Protein AF-A0A4S4A4R5-F1 (afdb_monomer_lite)

Organism: NCBI:txid2565924

pLDDT: mean 76.97, std 21.6, range [22.62, 98.38]

Radius of gyration: 36.79 Å; chains: 1; bounding box: 68×85×109 Å

Secondary structure (DSSP, 8-state):
-----------------------------------TT----BTTEEEEEEEEEE---SSSSS----HHHH--S-EEEEEE-TTSBB---S--B---BTTEEEEEEETTT--TT-EEEEEES----SS--BHHHHHH-EE---TTTHHHH---EEE--EE--TTSPSSEEEEEEEEESSEEEEEEE---GGG----TTSEEEEEE--B-S-EESSS----SSPPPP-EE-GGG---TTSEEEEEEEBS-S-EEEEEEESSGGG---EEEEE-HHHHT-SS-EEEEEEEEEE-TTSSEEEEEEEEETTS----------------SSEEE-TT--SSSS-------TTGGGPPP-TTTHHHHHHHHHHHHHHHHHHHHTPPPPTT---SBPTT-TT-SS--BHHHHHHHHHS-SS---HHHHHHHHHHHH-TTT-SSSGGGTSSSSEEEE---SHHHHHHHHHHHHHTTEEEEEEEEETTEEEEEEEEEEEEETTTTEEEEEEEE-TTSSS---EEEEEEEE-TTS-EEETTEEEEEEEEEEPTT-TTGGG--

Structure (mmCIF, N/CA/C/O backbone):
data_AF-A0A4S4A4R5-F1
#
_entry.id   AF-A0A4S4A4R5-F1
#
loop_
_atom_site.group_PDB
_atom_site.id
_atom_site.type_symbol
_atom_site.label_atom_id
_atom_site.label_alt_id
_atom_site.label_comp_id
_atom_site.label_asym_id
_atom_site.label_entity_id
_atom_site.label_seq_id
_atom_site.pdbx_PDB_ins_code
_atom_site.Cartn_x
_atom_site.Cartn_y
_atom_site.Cartn_z
_atom_site.occupancy
_atom_site.B_iso_or_equiv
_atom_site.auth_seq_id
_atom_site.auth_comp_id
_atom_site.auth_asym_id
_atom_site.auth_atom_id
_atom_site.pdbx_PDB_model_num
ATOM 1 N N . MET A 1 1 ? -5.956 49.372 4.215 1.00 34.00 1 MET A N 1
ATOM 2 C CA . MET A 1 1 ? -5.375 50.709 4.484 1.00 34.00 1 MET A CA 1
ATOM 3 C C . MET A 1 1 ? -3.941 50.697 3.964 1.00 34.00 1 MET A C 1
ATOM 5 O O . MET A 1 1 ? -3.301 49.676 4.149 1.00 34.00 1 MET A O 1
ATOM 9 N N . SER A 1 2 ? -3.495 51.754 3.268 1.00 25.56 2 SER A N 1
ATOM 10 C CA . SER A 1 2 ? -2.111 52.001 2.785 1.00 25.56 2 SER A CA 1
ATOM 11 C C . SER A 1 2 ? -1.289 50.837 2.184 1.00 25.56 2 SER A C 1
ATOM 13 O O . SER A 1 2 ? -0.691 50.049 2.912 1.00 25.56 2 SER A O 1
ATOM 15 N N . LEU A 1 3 ? -1.091 50.864 0.858 1.00 31.31 3 LEU A N 1
ATOM 16 C CA . LEU A 1 3 ? 0.195 50.454 0.269 1.00 31.31 3 LEU A CA 1
ATOM 17 C C . LEU A 1 3 ? 1.276 51.501 0.594 1.00 31.31 3 LEU A C 1
ATOM 19 O O . LEU A 1 3 ? 0.968 52.684 0.750 1.00 31.31 3 LEU A O 1
ATOM 23 N N . ASN A 1 4 ? 2.538 51.070 0.598 1.00 29.83 4 ASN A N 1
ATOM 24 C CA . ASN A 1 4 ? 3.743 51.814 0.189 1.00 29.83 4 ASN A CA 1
ATOM 25 C C . ASN A 1 4 ? 4.913 50.807 0.228 1.00 29.83 4 ASN A C 1
ATOM 27 O O . ASN A 1 4 ? 4.920 49.959 1.114 1.00 29.83 4 ASN A O 1
ATOM 31 N N . LYS A 1 5 ? 5.895 50.758 -0.681 1.00 30.89 5 LYS A N 1
ATOM 32 C CA . LYS A 1 5 ? 6.808 51.785 -1.250 1.00 30.89 5 LYS A CA 1
ATOM 33 C C . LYS A 1 5 ? 7.667 51.050 -2.326 1.00 30.89 5 LYS A C 1
ATOM 35 O O . LYS A 1 5 ? 7.792 49.838 -2.194 1.00 30.89 5 LYS A O 1
ATOM 40 N N . TYR A 1 6 ? 8.330 51.591 -3.357 1.00 25.88 6 TYR A N 1
ATOM 41 C CA . TYR A 1 6 ? 8.596 52.926 -3.945 1.00 25.88 6 TYR A CA 1
ATOM 42 C C . TYR A 1 6 ? 8.291 52.835 -5.485 1.00 25.88 6 TYR A C 1
ATOM 44 O O . TYR A 1 6 ? 8.112 51.723 -5.970 1.00 25.88 6 TYR A O 1
ATOM 52 N N . PHE A 1 7 ? 8.070 53.862 -6.332 1.00 24.69 7 PHE A N 1
ATOM 53 C CA . PHE A 1 7 ? 8.784 55.133 -6.627 1.00 24.69 7 PHE A CA 1
ATOM 54 C C . PHE A 1 7 ? 10.223 54.935 -7.195 1.00 24.69 7 PHE A C 1
ATOM 56 O O . PHE A 1 7 ? 10.949 54.109 -6.662 1.00 24.69 7 PHE A O 1
ATOM 63 N N . VAL A 1 8 ? 10.757 55.655 -8.205 1.00 26.66 8 VAL A N 1
ATOM 64 C CA . VAL A 1 8 ? 10.256 56.598 -9.257 1.00 26.66 8 VAL A CA 1
ATOM 65 C C . VAL A 1 8 ? 11.454 56.906 -10.227 1.00 26.66 8 VAL A C 1
ATOM 67 O O . VAL A 1 8 ? 12.566 56.545 -9.859 1.00 26.66 8 VAL A O 1
ATOM 70 N N . SER A 1 9 ? 11.424 57.528 -11.427 1.00 24.55 9 SER A N 1
ATOM 71 C CA . SER A 1 9 ? 10.418 58.167 -12.314 1.00 24.55 9 SER A CA 1
ATOM 72 C C . SER A 1 9 ? 10.929 58.283 -13.782 1.00 24.55 9 SER A C 1
ATOM 74 O O . SER A 1 9 ? 12.122 58.167 -14.028 1.00 24.55 9 SER A O 1
ATOM 76 N N . SER A 1 10 ? 10.031 58.658 -14.715 1.00 26.22 10 SER A N 1
ATOM 77 C CA . SER A 1 10 ? 10.235 59.591 -15.865 1.00 26.22 10 SER A CA 1
ATOM 78 C C . SER A 1 10 ? 11.342 59.390 -16.933 1.00 26.22 10 SER A C 1
ATOM 80 O O . SER A 1 10 ? 12.525 59.525 -16.641 1.00 26.22 10 SER A O 1
ATOM 82 N N . GLY A 1 11 ? 10.944 59.335 -18.217 1.00 24.91 11 GLY A N 1
ATOM 83 C CA . GLY A 1 11 ? 11.817 59.586 -19.385 1.00 24.91 11 GLY A CA 1
ATOM 84 C C . GLY A 1 11 ? 11.046 59.601 -20.721 1.00 24.91 11 GLY A C 1
ATOM 85 O O . GLY A 1 11 ? 10.378 58.630 -21.052 1.00 24.91 11 GLY A O 1
ATOM 86 N N . MET A 1 12 ? 11.072 60.714 -21.464 1.00 24.11 12 MET A N 1
ATOM 87 C CA . MET A 1 12 ? 10.207 60.971 -22.635 1.00 24.11 12 MET A CA 1
ATOM 88 C C . MET A 1 12 ? 10.564 60.194 -23.922 1.00 24.11 12 MET A C 1
ATOM 90 O O . MET A 1 12 ? 11.721 60.136 -24.313 1.00 24.11 12 MET A O 1
ATOM 94 N N . SER A 1 13 ? 9.514 59.718 -24.607 1.00 27.77 13 SER A N 1
ATOM 95 C CA . SER A 1 13 ? 9.205 59.848 -26.054 1.00 27.77 13 SER A CA 1
ATOM 96 C C . SER A 1 13 ? 10.301 60.313 -27.037 1.00 27.77 13 SER A C 1
ATOM 98 O O . SER A 1 13 ? 10.886 61.371 -26.817 1.00 27.77 13 SER A O 1
ATOM 100 N N . ILE A 1 14 ? 10.402 59.658 -28.213 1.00 26.92 14 ILE A N 1
ATOM 101 C CA . ILE A 1 14 ? 10.120 60.281 -29.536 1.00 26.92 14 ILE A CA 1
ATOM 102 C C . ILE A 1 14 ? 10.170 59.271 -30.712 1.00 26.92 14 ILE A C 1
ATOM 104 O O . ILE A 1 14 ? 10.989 58.361 -30.744 1.00 26.92 14 ILE A O 1
ATOM 108 N N . ILE A 1 15 ? 9.240 59.477 -31.655 1.00 28.38 15 ILE A N 1
ATOM 109 C CA . ILE A 1 15 ? 9.199 59.165 -33.106 1.00 28.38 15 ILE A CA 1
ATOM 110 C C . ILE A 1 15 ? 10.388 58.362 -33.692 1.00 28.38 15 ILE A C 1
ATOM 112 O O . ILE A 1 15 ? 11.532 58.804 -33.647 1.00 28.38 15 ILE A O 1
ATOM 116 N N . GLY A 1 16 ? 10.094 57.230 -34.348 1.00 27.66 16 GLY A N 1
ATOM 117 C CA . GLY A 1 16 ? 11.087 56.418 -35.072 1.00 27.66 16 GLY A CA 1
ATOM 118 C C . GLY A 1 16 ? 11.431 56.925 -36.483 1.00 27.66 16 GLY A C 1
ATOM 119 O O . GLY A 1 16 ? 10.807 57.853 -36.994 1.00 27.66 16 GLY A O 1
ATOM 120 N N . PHE A 1 17 ? 12.391 56.270 -37.145 1.00 27.16 17 PHE A N 1
ATOM 121 C CA . PHE A 1 17 ? 12.729 56.541 -38.547 1.00 27.16 17 PHE A CA 1
ATOM 122 C C . PHE A 1 17 ? 12.956 55.258 -39.353 1.00 27.16 17 PHE A C 1
ATOM 124 O O . PHE A 1 17 ? 13.474 54.266 -38.844 1.00 27.16 17 PHE A O 1
ATOM 131 N N . LEU A 1 18 ? 12.560 55.299 -40.624 1.00 26.70 18 LEU A N 1
ATOM 132 C CA . LEU A 1 18 ? 12.689 54.211 -41.590 1.00 26.70 18 LEU A CA 1
ATOM 133 C C . LEU A 1 18 ? 14.009 54.363 -42.360 1.00 26.70 18 LEU A C 1
ATOM 135 O O . LEU A 1 18 ? 14.252 55.425 -42.929 1.00 26.70 18 LEU A O 1
ATOM 139 N N . ILE A 1 19 ? 14.820 53.305 -42.454 1.00 27.66 19 ILE A N 1
ATOM 140 C CA . ILE A 1 19 ? 15.909 53.226 -43.440 1.00 27.66 19 ILE A CA 1
ATOM 141 C C . ILE A 1 19 ? 15.771 51.920 -44.221 1.00 27.66 19 ILE A C 1
ATOM 143 O O . ILE A 1 19 ? 15.985 50.831 -43.695 1.00 27.66 19 ILE A O 1
ATOM 147 N N . ILE A 1 20 ? 15.418 52.059 -45.497 1.00 29.41 20 ILE A N 1
ATOM 148 C CA . ILE A 1 20 ? 15.514 51.007 -46.507 1.00 29.41 20 ILE A CA 1
ATOM 149 C C . ILE A 1 20 ? 16.823 51.236 -47.260 1.00 29.41 20 ILE A C 1
ATOM 151 O O . ILE A 1 20 ? 17.024 52.318 -47.811 1.00 29.41 20 ILE A O 1
ATOM 155 N N . ILE A 1 21 ? 17.667 50.210 -47.354 1.00 26.81 21 ILE A N 1
ATOM 156 C CA . ILE A 1 21 ? 18.679 50.116 -48.411 1.00 26.81 21 ILE A CA 1
ATOM 157 C C . ILE A 1 21 ? 18.442 48.799 -49.148 1.00 26.81 21 ILE A C 1
ATOM 159 O O . ILE A 1 21 ? 18.724 47.712 -48.653 1.00 26.81 21 ILE A O 1
ATOM 163 N N . LEU A 1 22 ? 17.860 48.932 -50.335 1.00 27.31 22 LEU A N 1
ATOM 164 C CA . LEU A 1 22 ? 17.803 47.900 -51.365 1.00 27.31 22 LEU A CA 1
ATOM 165 C C . LEU A 1 22 ? 19.202 47.774 -52.006 1.00 27.31 22 LEU A C 1
ATOM 167 O O . LEU A 1 22 ? 19.920 48.770 -52.020 1.00 27.31 22 LEU A O 1
ATOM 171 N N . PHE A 1 23 ? 19.545 46.639 -52.628 1.00 25.55 23 PHE A N 1
ATOM 172 C CA . PHE A 1 23 ? 19.857 46.607 -54.072 1.00 25.55 23 PHE A CA 1
ATOM 173 C C . PHE A 1 23 ? 20.079 45.182 -54.627 1.00 25.55 23 PHE A C 1
ATOM 175 O O . PHE A 1 23 ? 20.868 44.417 -54.094 1.00 25.55 23 PHE A O 1
ATOM 182 N N . VAL A 1 24 ? 19.424 44.919 -55.768 1.00 26.86 24 VAL A N 1
ATOM 183 C CA . VAL A 1 24 ? 19.790 43.980 -56.855 1.00 26.86 24 VAL A CA 1
ATOM 184 C C . VAL A 1 24 ? 19.929 42.473 -56.554 1.00 26.86 24 VAL A C 1
ATOM 186 O O . VAL A 1 24 ? 20.871 41.997 -55.933 1.00 26.86 24 VAL A O 1
ATOM 189 N N . PHE A 1 25 ? 19.033 41.707 -57.188 1.00 29.36 25 PHE A N 1
ATOM 190 C CA . PHE A 1 25 ? 19.243 40.302 -57.545 1.00 29.36 25 PHE A CA 1
ATOM 191 C C . PHE A 1 25 ? 20.325 40.170 -58.628 1.00 29.36 25 PHE A C 1
ATOM 193 O O . PHE A 1 25 ? 20.226 40.815 -59.673 1.00 29.36 25 PHE A O 1
ATOM 200 N N . THR A 1 26 ? 21.243 39.217 -58.474 1.00 28.67 26 THR A N 1
ATOM 201 C CA . THR A 1 26 ? 21.904 38.552 -59.608 1.00 28.67 26 THR A CA 1
ATOM 202 C C . THR A 1 26 ? 21.808 37.041 -59.428 1.00 28.67 26 THR A C 1
ATOM 204 O O . THR A 1 26 ? 22.099 36.504 -58.363 1.00 28.67 26 THR A O 1
ATOM 207 N N . THR A 1 27 ? 21.351 36.341 -60.466 1.00 35.44 27 THR A N 1
ATOM 208 C CA . THR A 1 27 ? 21.150 34.887 -60.447 1.00 35.44 27 THR A CA 1
ATOM 209 C C . THR A 1 27 ? 22.315 34.179 -61.126 1.00 35.44 27 THR A C 1
ATOM 211 O O . THR A 1 27 ? 22.445 34.248 -62.349 1.00 35.44 27 THR A O 1
ATOM 214 N N . VAL A 1 28 ? 23.127 33.463 -60.350 1.00 29.67 28 VAL A N 1
ATOM 215 C CA . VAL A 1 28 ? 24.085 32.460 -60.845 1.00 29.67 28 VAL A CA 1
ATOM 216 C C . VAL A 1 28 ? 23.919 31.198 -59.996 1.00 29.67 28 VAL A C 1
ATOM 218 O O . VAL A 1 28 ? 23.606 31.285 -58.811 1.00 29.67 28 VAL A O 1
ATOM 221 N N . SER A 1 29 ? 24.033 30.032 -60.627 1.00 33.03 29 SER A N 1
ATOM 222 C CA . SER A 1 29 ? 23.671 28.728 -60.064 1.00 33.03 29 SER A CA 1
ATOM 223 C C . SER A 1 29 ? 24.838 27.977 -59.410 1.00 33.03 29 SER A C 1
ATOM 225 O O . SER A 1 29 ? 26.000 28.340 -59.581 1.00 33.03 29 SER A O 1
ATOM 227 N N . CYS A 1 30 ? 24.484 26.837 -58.807 1.00 23.36 30 CYS A N 1
ATOM 228 C CA . CYS A 1 30 ? 25.332 25.817 -58.181 1.00 23.36 30 CYS A CA 1
ATOM 229 C C . CYS A 1 30 ? 25.838 26.167 -56.765 1.00 23.36 30 CYS A C 1
ATOM 231 O O . CYS A 1 30 ? 26.254 27.290 -56.513 1.00 23.36 30 CYS A O 1
ATOM 233 N N . SER A 1 31 ? 25.851 25.232 -55.811 1.00 29.95 31 SER A N 1
ATOM 234 C CA . SER A 1 31 ? 25.455 23.809 -55.862 1.00 29.95 31 SER A CA 1
ATOM 235 C C . SER A 1 31 ? 24.339 23.486 -54.869 1.00 29.95 31 SER A C 1
ATOM 237 O O . SER A 1 31 ? 24.301 24.054 -53.783 1.00 29.95 31 SER A O 1
ATOM 239 N N . GLU A 1 32 ? 23.504 22.501 -55.201 1.00 33.62 32 GLU A N 1
ATOM 240 C CA . GLU A 1 32 ? 22.788 21.728 -54.182 1.00 33.62 32 GLU A CA 1
ATOM 241 C C . GLU A 1 32 ? 23.819 21.098 -53.230 1.00 33.62 32 GLU A C 1
ATOM 243 O O . GLU A 1 32 ? 24.799 20.494 -53.686 1.00 33.62 32 GLU A O 1
ATOM 248 N N . GLU A 1 33 ? 23.611 21.217 -51.918 1.00 30.34 33 GLU A N 1
ATOM 249 C CA . GLU A 1 33 ? 24.243 20.289 -50.982 1.00 30.34 33 GLU A CA 1
ATOM 250 C C . GLU A 1 33 ? 23.611 18.921 -51.235 1.00 30.34 33 GLU A C 1
ATOM 252 O O . GLU A 1 33 ? 22.424 18.711 -50.999 1.00 30.34 33 GLU A O 1
ATOM 257 N N . ARG A 1 34 ? 24.389 18.012 -51.829 1.00 29.28 34 ARG A N 1
ATOM 258 C CA . ARG A 1 34 ? 23.908 16.675 -52.178 1.00 29.28 34 ARG A CA 1
ATOM 259 C C . ARG A 1 34 ? 23.645 15.885 -50.904 1.00 29.28 34 ARG A C 1
ATOM 261 O O . ARG A 1 34 ? 24.598 15.562 -50.197 1.00 29.28 34 ARG A O 1
ATOM 268 N N . ASP A 1 35 ? 22.392 15.493 -50.691 1.00 32.75 35 ASP A N 1
ATOM 269 C CA . ASP A 1 35 ? 22.049 14.389 -49.796 1.00 32.75 35 ASP A CA 1
ATOM 270 C C . ASP A 1 35 ? 22.893 13.163 -50.174 1.00 32.75 35 ASP A C 1
ATOM 272 O O . ASP A 1 35 ? 22.727 12.575 -51.243 1.00 32.75 35 ASP A O 1
ATOM 276 N N . VAL A 1 36 ? 23.811 12.767 -49.291 1.00 35.62 36 VAL A N 1
ATOM 277 C CA . VAL A 1 36 ? 24.790 11.687 -49.535 1.00 35.62 36 VAL A CA 1
ATOM 278 C C . VAL A 1 36 ? 24.130 10.289 -49.528 1.00 35.62 36 VAL A C 1
ATOM 280 O O . VAL A 1 36 ? 24.776 9.278 -49.788 1.00 35.62 36 VAL A O 1
ATOM 283 N N . PHE A 1 37 ? 22.817 10.218 -49.285 1.00 42.19 37 PHE A N 1
ATOM 284 C CA . PHE A 1 37 ? 22.069 8.994 -48.976 1.00 42.19 37 PHE A CA 1
ATOM 285 C C . PHE A 1 37 ? 21.287 8.365 -50.150 1.00 42.19 37 PHE A C 1
ATOM 287 O O . PHE A 1 37 ? 20.572 7.376 -49.948 1.00 42.19 37 PHE A O 1
ATOM 294 N N . THR A 1 38 ? 21.419 8.893 -51.373 1.00 42.81 38 THR A N 1
ATOM 295 C CA . THR A 1 38 ? 20.724 8.418 -52.590 1.00 42.81 38 THR A CA 1
ATOM 296 C C . THR A 1 38 ? 21.528 7.372 -53.376 1.00 42.81 38 THR A C 1
ATOM 298 O O . THR A 1 38 ? 21.996 7.602 -54.491 1.00 42.81 38 THR A O 1
ATOM 301 N N . ALA A 1 39 ? 21.664 6.177 -52.794 1.00 44.09 39 ALA A N 1
ATOM 302 C CA . ALA A 1 39 ? 22.299 5.011 -53.417 1.00 44.09 39 ALA A CA 1
ATOM 303 C C . ALA A 1 39 ? 21.370 3.779 -53.382 1.00 44.09 39 ALA A C 1
ATOM 305 O O . ALA A 1 39 ? 21.673 2.773 -52.745 1.00 44.09 39 ALA A O 1
ATOM 306 N N . ASP A 1 40 ? 20.221 3.856 -54.063 1.00 49.56 40 ASP A N 1
ATOM 307 C CA . ASP A 1 40 ? 19.145 2.849 -53.963 1.00 49.56 40 ASP A CA 1
ATOM 308 C C . ASP A 1 40 ? 19.459 1.475 -54.598 1.00 49.56 40 ASP A C 1
ATOM 310 O O . ASP A 1 40 ? 18.681 0.531 -54.453 1.00 49.56 40 ASP A O 1
ATOM 314 N N . SER A 1 41 ? 20.616 1.313 -55.251 1.00 52.72 41 SER A N 1
ATOM 315 C CA . SER A 1 41 ? 21.178 -0.008 -55.569 1.00 52.72 41 SER A CA 1
ATOM 316 C C . SER A 1 41 ? 22.680 0.058 -55.858 1.00 52.72 41 SER A C 1
ATOM 318 O O . SER A 1 41 ? 23.112 0.844 -56.703 1.00 52.72 41 SER A O 1
ATOM 320 N N . VAL A 1 42 ? 23.460 -0.832 -55.238 1.00 57.44 42 VAL A N 1
ATOM 321 C CA . VAL A 1 42 ? 24.841 -1.149 -55.642 1.00 57.44 42 VAL A CA 1
ATOM 322 C C . VAL A 1 42 ? 24.816 -2.524 -56.309 1.00 57.44 42 VAL A C 1
ATOM 324 O O . VAL A 1 42 ? 24.231 -3.463 -55.777 1.00 57.44 42 VAL A O 1
ATOM 327 N N . ASN A 1 43 ? 25.398 -2.642 -57.502 1.00 68.38 43 ASN A N 1
ATOM 328 C CA . ASN A 1 43 ? 25.235 -3.833 -58.338 1.00 68.38 43 ASN A CA 1
ATOM 329 C C . ASN A 1 43 ? 25.821 -5.091 -57.662 1.00 68.38 43 ASN A C 1
ATOM 331 O O . ASN A 1 43 ? 27.005 -5.112 -57.335 1.00 68.38 43 ASN A O 1
ATOM 335 N N . GLY A 1 44 ? 24.995 -6.124 -57.464 1.00 73.69 44 GLY A N 1
ATOM 336 C CA . GLY A 1 44 ? 25.361 -7.348 -56.737 1.00 73.69 44 GLY A CA 1
ATOM 337 C C . GLY A 1 44 ? 25.272 -7.261 -55.205 1.00 73.69 44 GLY A C 1
ATOM 338 O O . GLY A 1 44 ? 25.638 -8.226 -54.536 1.00 73.69 44 GLY A O 1
ATOM 339 N N . MET A 1 45 ? 24.778 -6.152 -54.640 1.00 82.06 45 MET A N 1
ATOM 340 C CA . MET A 1 45 ? 24.598 -5.970 -53.194 1.00 82.06 45 MET A CA 1
ATOM 341 C C . MET A 1 45 ? 23.122 -5.743 -52.836 1.00 82.06 45 MET A C 1
ATOM 343 O O . MET A 1 45 ? 22.447 -4.891 -53.418 1.00 82.06 45 MET A O 1
ATOM 347 N N . LYS A 1 46 ? 22.629 -6.443 -51.811 1.00 83.25 46 LYS A N 1
ATOM 348 C CA . LYS A 1 46 ? 21.333 -6.178 -51.181 1.00 83.25 46 LYS A CA 1
ATOM 349 C C . LYS A 1 46 ? 21.493 -5.085 -50.134 1.00 83.25 46 LYS A C 1
ATOM 351 O O . LYS A 1 46 ? 22.273 -5.241 -49.198 1.00 83.25 46 LYS A O 1
ATOM 356 N N . VAL A 1 47 ? 20.708 -4.018 -50.245 1.00 87.56 47 VAL A N 1
ATOM 357 C CA . VAL A 1 47 ? 20.530 -3.051 -49.153 1.00 87.56 47 VAL A CA 1
ATOM 358 C C . VAL A 1 47 ? 19.347 -3.503 -48.301 1.00 87.56 47 VAL A C 1
ATOM 360 O O . VAL A 1 47 ? 18.235 -3.649 -48.814 1.00 87.56 47 VAL A O 1
ATOM 363 N N . LEU A 1 48 ? 19.579 -3.715 -47.007 1.00 89.81 48 LEU A N 1
ATOM 364 C CA . LEU A 1 48 ? 18.545 -3.890 -45.990 1.00 89.81 48 LEU A CA 1
ATOM 365 C C . LEU A 1 48 ? 18.367 -2.565 -45.242 1.00 89.81 48 LEU A C 1
ATOM 367 O O . LEU A 1 48 ? 19.347 -1.983 -44.780 1.00 89.81 48 LEU A O 1
ATOM 371 N N . GLU A 1 49 ? 17.129 -2.096 -45.096 1.00 92.50 49 GLU A N 1
ATOM 372 C CA . GLU A 1 49 ? 16.805 -0.921 -44.279 1.00 92.50 49 GLU A CA 1
ATOM 373 C C . GLU A 1 49 ? 15.926 -1.357 -43.105 1.00 92.50 49 GLU A C 1
ATOM 375 O O . GLU A 1 49 ? 14.729 -1.595 -43.269 1.00 92.50 49 GLU A O 1
ATOM 380 N N . PHE A 1 50 ? 16.513 -1.455 -41.912 1.00 93.94 50 PHE A N 1
ATOM 381 C CA . PHE A 1 50 ? 15.763 -1.734 -40.693 1.00 93.94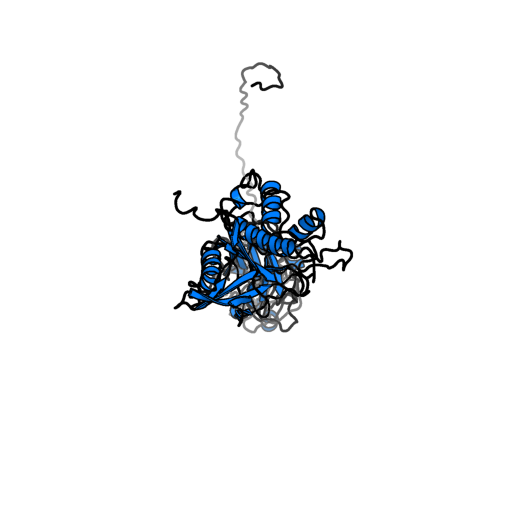 50 PHE A CA 1
ATOM 382 C C . PHE A 1 50 ? 15.305 -0.410 -40.085 1.00 93.94 50 PHE A C 1
ATOM 384 O O . PHE A 1 50 ? 16.122 0.381 -39.614 1.00 93.94 50 PHE A O 1
ATOM 391 N N . LYS A 1 51 ? 13.996 -0.166 -40.067 1.00 93.94 51 LYS A N 1
ATOM 392 C CA . LYS A 1 51 ? 13.406 0.932 -39.295 1.00 93.94 51 LYS A CA 1
ATOM 393 C C . LYS A 1 51 ? 13.302 0.488 -37.846 1.00 93.94 51 LYS A C 1
ATOM 395 O O . LYS A 1 51 ? 12.616 -0.490 -37.549 1.00 93.94 51 LYS A O 1
ATOM 400 N N . ILE A 1 52 ? 13.986 1.195 -36.958 1.00 93.19 52 ILE A N 1
ATOM 401 C CA . ILE A 1 52 ? 14.062 0.839 -35.548 1.00 93.19 52 ILE A CA 1
ATOM 402 C C . ILE A 1 52 ? 12.839 1.408 -34.838 1.00 93.19 52 ILE A C 1
ATOM 404 O O . ILE A 1 52 ? 12.755 2.601 -34.551 1.00 93.19 52 ILE A O 1
ATOM 408 N N . GLN A 1 53 ? 11.883 0.529 -34.557 1.00 89.75 53 GLN A N 1
ATOM 409 C CA . GLN A 1 53 ? 10.742 0.822 -33.707 1.00 89.75 53 GLN A CA 1
ATOM 410 C C . GLN A 1 53 ? 10.994 0.233 -32.321 1.00 89.75 53 GLN A C 1
ATOM 412 O O . GLN A 1 53 ? 11.542 -0.858 -32.165 1.00 89.75 53 GLN A O 1
ATOM 417 N N . LEU A 1 54 ? 10.573 0.948 -31.290 1.00 84.62 54 LEU A N 1
ATOM 418 C CA . LEU A 1 54 ? 10.655 0.476 -29.919 1.00 84.62 54 LEU A CA 1
ATOM 419 C C . LEU A 1 54 ? 9.249 0.154 -29.440 1.00 84.62 54 LEU A C 1
ATOM 421 O O . LEU A 1 54 ? 8.401 1.044 -29.434 1.00 84.62 54 LEU A O 1
ATOM 425 N N . ASN A 1 55 ? 9.012 -1.087 -29.012 1.00 79.44 55 ASN A N 1
ATOM 426 C CA . ASN A 1 55 ? 7.756 -1.407 -28.360 1.00 79.44 55 ASN A CA 1
ATOM 427 C C . ASN A 1 55 ? 7.673 -0.613 -27.054 1.00 79.44 55 ASN A C 1
ATOM 429 O O . ASN A 1 55 ? 8.634 -0.538 -26.270 1.00 79.44 55 ASN A O 1
ATOM 433 N N . ASP A 1 56 ? 6.507 -0.038 -26.800 1.00 75.88 56 ASP A N 1
ATOM 434 C CA . ASP A 1 56 ? 6.194 0.457 -25.472 1.00 75.88 56 ASP A CA 1
ATOM 435 C C . ASP A 1 56 ? 6.097 -0.732 -24.503 1.00 75.88 56 ASP A C 1
ATOM 437 O O . ASP A 1 56 ? 6.225 -1.903 -24.881 1.00 75.88 56 ASP A O 1
ATOM 441 N N . PHE A 1 57 ? 5.933 -0.457 -23.215 1.00 68.00 57 PHE A N 1
ATOM 442 C CA . PHE A 1 57 ? 5.500 -1.526 -22.326 1.00 68.00 57 PHE A CA 1
ATOM 443 C C . PHE A 1 57 ? 4.046 -1.853 -22.654 1.00 68.00 57 PHE A C 1
ATOM 445 O O . PHE A 1 57 ? 3.235 -0.938 -22.778 1.00 68.00 57 PHE A O 1
ATOM 452 N N . ASN A 1 58 ? 3.723 -3.141 -22.773 1.00 59.19 58 ASN A N 1
ATOM 453 C CA . ASN A 1 58 ? 2.388 -3.593 -23.168 1.00 59.19 58 ASN A CA 1
ATOM 454 C C . ASN A 1 58 ? 1.306 -3.032 -22.212 1.00 59.19 58 ASN A C 1
ATOM 456 O O . ASN A 1 58 ? 1.207 -3.490 -21.072 1.00 59.19 58 ASN A O 1
ATOM 460 N N . GLY A 1 59 ? 0.547 -2.023 -22.667 1.00 44.50 59 GLY A N 1
ATOM 461 C CA . GLY A 1 59 ? -0.458 -1.298 -21.879 1.00 44.50 59 GLY A CA 1
ATOM 462 C C . GLY A 1 59 ? -0.972 -0.002 -22.523 1.00 44.50 59 GLY A C 1
ATOM 463 O O . GLY A 1 59 ? -0.326 0.555 -23.411 1.00 44.50 59 GLY A O 1
ATOM 464 N N . THR A 1 60 ? -2.129 0.493 -22.073 1.00 35.41 60 THR A N 1
ATOM 465 C CA . THR A 1 60 ? -2.880 1.600 -22.702 1.00 35.41 60 THR A CA 1
ATOM 466 C C . THR A 1 60 ? -2.472 3.013 -22.246 1.00 35.41 60 THR A C 1
ATOM 468 O O . THR A 1 60 ? -2.231 3.249 -21.068 1.00 35.41 60 THR A O 1
ATOM 471 N N . SER A 1 61 ? -2.446 3.956 -23.202 1.00 38.50 61 SER A N 1
ATOM 472 C CA . SER A 1 61 ? -2.355 5.438 -23.100 1.00 38.50 61 SER A CA 1
ATOM 473 C C . SER A 1 61 ? -1.260 6.102 -22.237 1.00 38.50 61 SER A C 1
ATOM 475 O O . SER A 1 61 ? -0.558 6.969 -22.754 1.00 38.50 61 SER A O 1
ATOM 477 N N . ASP A 1 62 ? -1.076 5.722 -20.972 1.00 46.22 62 ASP A N 1
ATOM 478 C CA . ASP A 1 62 ? -0.079 6.303 -20.046 1.00 46.22 62 ASP A CA 1
ATOM 479 C C . ASP A 1 62 ? 1.130 5.371 -19.802 1.00 46.22 62 ASP A C 1
ATOM 481 O O . ASP A 1 62 ? 2.011 5.648 -18.985 1.00 46.22 62 ASP A O 1
ATOM 485 N N . SER A 1 63 ? 1.202 4.252 -20.527 1.00 52.31 63 SER A N 1
ATOM 486 C CA . SER A 1 63 ? 2.261 3.235 -20.421 1.00 52.31 63 SER A CA 1
ATOM 487 C C . SER A 1 63 ? 3.654 3.733 -20.833 1.00 52.31 63 SER A C 1
ATOM 489 O O . SER A 1 63 ? 4.659 3.158 -20.396 1.00 52.31 63 SER A O 1
ATOM 491 N N . ASN A 1 64 ? 3.705 4.825 -21.608 1.00 62.28 64 ASN A N 1
ATOM 492 C CA . ASN A 1 64 ? 4.881 5.510 -22.151 1.00 62.28 64 ASN A CA 1
ATOM 493 C C . ASN A 1 64 ? 6.187 5.289 -21.344 1.00 62.28 64 ASN A C 1
ATOM 495 O O . ASN A 1 64 ? 6.316 5.788 -20.219 1.00 62.28 64 ASN A O 1
ATOM 499 N N . PRO A 1 65 ? 7.171 4.542 -21.882 1.00 67.06 65 PRO A N 1
ATOM 500 C CA . PRO A 1 65 ? 8.520 4.497 -21.325 1.00 67.06 65 PRO A CA 1
ATOM 501 C C . PRO A 1 65 ? 9.188 5.878 -21.369 1.00 67.06 65 PRO A C 1
ATOM 503 O O . PRO A 1 65 ? 9.070 6.619 -22.349 1.00 67.06 65 PRO A O 1
ATOM 506 N N . THR A 1 66 ? 9.918 6.202 -20.302 1.00 78.69 66 THR A N 1
ATOM 507 C CA . THR A 1 66 ? 10.742 7.413 -20.198 1.00 78.69 66 THR A CA 1
ATOM 508 C C . THR A 1 66 ? 11.843 7.432 -21.258 1.00 78.69 66 THR A C 1
ATOM 510 O O . THR A 1 66 ? 12.264 6.388 -21.746 1.00 78.69 66 THR A O 1
ATOM 513 N N . GLU A 1 67 ? 12.392 8.607 -21.567 1.00 80.12 67 GLU A N 1
ATOM 514 C CA . GLU A 1 67 ? 13.532 8.772 -22.487 1.00 80.12 67 GLU A CA 1
ATOM 515 C C . GLU A 1 67 ? 14.705 7.816 -22.173 1.00 80.12 67 GLU A C 1
ATOM 517 O O . GLU A 1 67 ? 15.317 7.243 -23.071 1.00 80.12 67 GLU A O 1
ATOM 522 N N . LYS A 1 68 ? 14.951 7.537 -20.886 1.00 84.19 68 LYS A N 1
ATOM 523 C CA . LYS A 1 68 ? 15.953 6.565 -20.418 1.00 84.19 68 LYS A CA 1
ATOM 524 C C . LYS A 1 68 ? 15.568 5.117 -20.749 1.00 84.19 68 LYS A C 1
ATOM 526 O O . LYS A 1 68 ? 16.399 4.382 -21.278 1.00 84.19 68 LYS A O 1
ATOM 531 N N . GLU A 1 69 ? 14.312 4.730 -20.523 1.00 85.06 69 GLU A N 1
ATOM 532 C CA . GLU A 1 69 ? 13.731 3.437 -20.944 1.00 85.06 69 GLU A CA 1
ATOM 533 C C . GLU A 1 69 ? 13.516 3.324 -22.468 1.00 85.06 69 GLU A C 1
ATOM 535 O O . GLU A 1 69 ? 13.184 2.239 -22.963 1.00 85.06 69 GLU A O 1
ATOM 540 N N . ARG A 1 70 ? 13.688 4.429 -23.208 1.00 84.50 70 ARG A N 1
ATOM 541 C CA . ARG A 1 70 ? 13.738 4.483 -24.674 1.00 84.50 70 ARG A CA 1
ATOM 542 C C . ARG A 1 70 ? 15.156 4.541 -25.253 1.00 84.50 70 ARG A C 1
ATOM 544 O O . ARG A 1 70 ? 15.315 4.315 -26.448 1.00 84.50 70 ARG A O 1
ATOM 551 N N . SER A 1 71 ? 16.179 4.801 -24.437 1.00 86.81 71 SER A N 1
ATOM 552 C CA . SER A 1 71 ? 17.546 5.001 -24.930 1.00 86.81 71 SER A CA 1
ATOM 553 C C . SER A 1 71 ? 18.167 3.724 -25.512 1.00 86.81 71 SER A C 1
ATOM 555 O O . SER A 1 71 ? 18.252 2.687 -24.848 1.00 86.81 71 SER A O 1
ATOM 557 N N . ILE A 1 72 ? 18.644 3.826 -26.753 1.00 90.88 72 ILE A N 1
ATOM 558 C CA . ILE A 1 72 ? 19.506 2.844 -27.412 1.00 90.88 72 ILE A CA 1
ATOM 559 C C . ILE A 1 72 ? 20.879 3.502 -27.561 1.00 90.88 72 ILE A C 1
ATOM 561 O O . ILE A 1 72 ? 21.003 4.537 -28.207 1.00 90.88 72 ILE A O 1
ATOM 565 N N . LYS A 1 73 ? 21.886 2.932 -26.898 1.00 89.44 73 LYS A N 1
ATOM 566 C CA . LYS A 1 73 ? 23.262 3.454 -26.793 1.00 89.44 73 LYS A CA 1
ATOM 567 C C . LYS A 1 73 ? 24.261 2.642 -27.625 1.00 89.44 73 LYS A C 1
ATOM 569 O O . LYS A 1 73 ? 25.330 3.131 -27.955 1.00 89.44 73 LYS A O 1
ATOM 574 N N . GLN A 1 74 ? 23.889 1.405 -27.944 1.00 90.62 74 GLN A N 1
ATOM 575 C CA . GLN A 1 74 ? 24.523 0.505 -28.907 1.00 90.62 74 GLN A CA 1
ATOM 576 C C . GLN A 1 74 ? 23.423 -0.411 -29.463 1.00 90.62 74 GLN A C 1
ATOM 578 O O . GLN A 1 74 ? 22.528 -0.810 -28.708 1.00 90.62 74 GLN A O 1
ATOM 583 N N . LEU A 1 75 ? 23.470 -0.741 -30.753 1.00 95.38 75 LEU A N 1
ATOM 584 C CA . LEU A 1 75 ? 22.535 -1.659 -31.405 1.00 95.38 75 LEU A CA 1
ATOM 585 C C . LEU A 1 75 ? 23.331 -2.690 -32.205 1.00 95.38 75 LEU A C 1
ATOM 587 O O . LEU A 1 75 ? 24.079 -2.322 -33.103 1.00 95.38 75 LEU A O 1
ATOM 591 N N . CYS A 1 76 ? 23.178 -3.967 -31.864 1.00 95.38 76 CYS A N 1
ATOM 592 C CA . CYS A 1 76 ? 23.871 -5.077 -32.505 1.00 95.38 76 CYS A CA 1
ATOM 593 C C . CYS A 1 76 ? 22.912 -5.849 -33.423 1.00 95.38 76 CYS A C 1
ATOM 595 O O . CYS A 1 76 ? 21.816 -6.216 -32.989 1.00 95.38 76 CYS A O 1
ATOM 597 N N . LEU A 1 77 ? 23.309 -6.091 -34.676 1.00 95.75 77 LEU A N 1
ATOM 598 C CA . LEU A 1 77 ? 22.571 -6.886 -35.660 1.00 95.75 77 LEU A CA 1
ATOM 599 C C . LEU A 1 77 ? 23.213 -8.265 -35.826 1.00 95.75 77 LEU A C 1
ATOM 601 O O . LEU A 1 77 ? 24.364 -8.377 -36.240 1.00 95.75 77 LEU A O 1
ATOM 605 N N . PHE A 1 78 ? 22.419 -9.310 -35.612 1.00 96.38 78 PHE A N 1
ATOM 606 C CA . PHE A 1 78 ? 22.744 -10.683 -35.984 1.00 96.38 78 PHE A CA 1
ATOM 607 C C . PHE A 1 78 ? 21.917 -11.099 -37.202 1.00 96.38 78 PHE A C 1
ATOM 609 O O . PHE A 1 78 ? 20.721 -10.799 -37.287 1.00 96.38 78 PHE A O 1
ATOM 616 N N . LEU A 1 79 ? 22.543 -11.826 -38.126 1.00 94.44 79 LEU A N 1
ATOM 617 C CA . LEU A 1 79 ? 21.927 -12.341 -39.348 1.00 94.44 79 LEU A CA 1
ATOM 618 C C . LEU A 1 79 ? 22.151 -13.850 -39.414 1.00 94.44 79 LEU A C 1
ATOM 620 O O . LEU A 1 79 ? 23.290 -14.285 -39.307 1.00 94.44 79 LEU A O 1
ATOM 624 N N . PHE A 1 80 ? 21.105 -14.649 -39.627 1.00 94.88 80 PHE A N 1
ATOM 625 C CA . PHE A 1 80 ? 21.231 -16.110 -39.717 1.00 94.88 80 PHE A CA 1
ATOM 626 C C . PHE A 1 80 ? 20.677 -16.654 -41.019 1.00 94.88 80 PHE A C 1
ATOM 628 O O . PHE A 1 80 ? 19.582 -16.301 -41.461 1.00 94.88 80 PHE A O 1
ATOM 635 N N . GLN A 1 81 ? 21.439 -17.568 -41.601 1.00 91.19 81 GLN A N 1
ATOM 636 C CA . GLN A 1 81 ? 21.024 -18.407 -42.713 1.00 91.19 81 GLN A CA 1
ATOM 637 C C . GLN A 1 81 ? 19.996 -19.441 -42.219 1.00 91.19 81 GLN A C 1
ATOM 639 O O . GLN A 1 81 ? 19.962 -19.792 -41.041 1.00 91.19 81 GLN A O 1
ATOM 644 N N . ASN A 1 82 ? 19.181 -20.004 -43.116 1.00 87.75 82 ASN A N 1
ATOM 645 C CA . ASN A 1 82 ? 18.111 -20.937 -42.729 1.00 87.75 82 ASN A CA 1
ATOM 646 C C . ASN A 1 82 ? 18.597 -22.270 -42.098 1.00 87.75 82 ASN A C 1
ATOM 648 O O . ASN A 1 82 ? 17.781 -23.055 -41.621 1.00 87.75 82 ASN A O 1
ATOM 652 N N . ASN A 1 83 ? 19.906 -22.546 -42.090 1.00 88.88 83 ASN A N 1
ATOM 653 C CA . ASN A 1 83 ? 20.514 -23.670 -41.370 1.00 88.88 83 ASN A CA 1
ATOM 654 C C . ASN A 1 83 ? 21.030 -23.316 -39.958 1.00 88.88 83 ASN A C 1
ATOM 656 O O . ASN A 1 83 ? 21.543 -24.202 -39.282 1.00 88.88 83 ASN A O 1
ATOM 660 N N . GLY A 1 84 ? 20.881 -22.064 -39.511 1.00 91.06 84 GLY A N 1
ATOM 661 C CA . GLY A 1 84 ? 21.283 -21.594 -38.181 1.00 91.06 84 GLY A CA 1
ATOM 662 C C . GLY A 1 84 ? 22.698 -21.009 -38.092 1.00 91.06 84 GLY A C 1
ATOM 663 O O . GLY A 1 84 ? 23.061 -20.518 -37.025 1.00 91.06 84 GLY A O 1
ATOM 664 N N . ASP A 1 85 ? 23.471 -21.024 -39.185 1.00 92.81 85 ASP A N 1
ATOM 665 C CA . ASP A 1 85 ? 24.781 -20.360 -39.269 1.00 92.81 85 ASP A CA 1
ATOM 666 C C . ASP A 1 85 ? 24.612 -18.835 -39.316 1.00 92.81 85 ASP A C 1
ATOM 668 O O . ASP A 1 85 ? 23.763 -18.320 -40.055 1.00 92.81 85 ASP A O 1
ATOM 672 N N . GLU A 1 86 ? 25.461 -18.104 -38.596 1.00 93.06 86 GLU A N 1
ATOM 673 C CA . GLU A 1 86 ? 25.538 -16.647 -38.692 1.00 93.06 86 GLU A CA 1
ATOM 674 C C . GLU A 1 86 ? 26.192 -16.181 -40.006 1.00 93.06 86 GLU A C 1
ATOM 676 O O . GLU A 1 86 ? 27.264 -16.642 -40.402 1.00 93.06 86 GLU A O 1
ATOM 681 N N . LEU A 1 87 ? 25.557 -15.208 -40.662 1.00 91.62 87 LEU A N 1
ATOM 682 C CA . LEU A 1 87 ? 26.157 -14.389 -41.709 1.00 91.62 87 LEU A CA 1
ATOM 683 C C . LEU A 1 87 ? 26.904 -13.227 -41.038 1.00 91.62 87 LEU A C 1
ATOM 685 O O . LEU A 1 87 ? 26.336 -12.170 -40.756 1.00 91.62 87 LEU A O 1
ATOM 689 N N . VAL A 1 88 ? 28.175 -13.477 -40.727 1.00 84.94 88 VAL A N 1
ATOM 690 C CA . VAL A 1 88 ? 29.048 -12.552 -39.995 1.00 84.94 88 VAL A CA 1
ATOM 691 C C . VAL A 1 88 ? 29.306 -11.294 -40.831 1.00 84.94 88 VAL A C 1
ATOM 693 O O . VAL A 1 88 ? 29.752 -11.381 -41.971 1.00 84.94 88 VAL A O 1
ATOM 696 N N . GLN A 1 89 ? 29.033 -10.129 -40.247 1.00 86.12 89 GLN A N 1
ATOM 697 C CA . GLN A 1 89 ? 29.315 -8.811 -40.830 1.00 86.12 89 GLN A CA 1
ATOM 698 C C . GLN A 1 89 ? 30.722 -8.330 -40.427 1.00 86.12 89 GLN A C 1
ATOM 700 O O . GLN A 1 89 ? 31.272 -8.815 -39.437 1.00 86.12 89 GLN A O 1
ATOM 705 N N . GLU A 1 90 ? 31.287 -7.351 -41.147 1.00 81.88 90 GLU A N 1
ATOM 706 C CA . GLU A 1 90 ? 32.567 -6.715 -40.771 1.00 81.88 90 GLU A CA 1
ATOM 707 C C . GLU A 1 90 ? 32.490 -6.035 -39.392 1.00 81.88 90 GLU A C 1
ATOM 709 O O . GLU A 1 90 ? 33.396 -6.188 -38.572 1.00 81.88 90 GLU A O 1
ATOM 714 N N . ASP A 1 91 ? 31.371 -5.359 -39.116 1.00 85.69 91 ASP A N 1
ATOM 715 C CA . ASP A 1 91 ? 30.949 -4.947 -37.779 1.00 85.69 91 ASP A CA 1
ATOM 716 C C . ASP A 1 91 ? 29.477 -5.340 -37.567 1.00 85.69 91 ASP A C 1
ATOM 718 O O . ASP A 1 91 ? 28.668 -5.333 -38.499 1.00 85.69 91 ASP A O 1
ATOM 722 N N . ARG A 1 92 ? 29.135 -5.715 -36.335 1.00 88.88 92 ARG A N 1
ATOM 723 C CA . ARG A 1 92 ? 27.769 -6.041 -35.910 1.00 88.88 92 ARG A CA 1
ATOM 724 C C . ARG A 1 92 ? 27.081 -4.861 -35.232 1.00 88.88 92 ARG A C 1
ATOM 726 O O . ARG A 1 92 ? 25.861 -4.901 -35.091 1.00 88.88 92 ARG A O 1
ATOM 733 N N . TYR A 1 93 ? 27.827 -3.851 -34.783 1.00 91.88 93 TYR A N 1
ATOM 734 C CA . TYR A 1 93 ? 27.281 -2.660 -34.138 1.00 91.88 93 TYR A CA 1
ATOM 735 C C . TYR A 1 93 ? 26.946 -1.590 -35.180 1.00 91.88 93 TYR A C 1
ATOM 737 O O . TYR A 1 93 ? 27.765 -1.260 -36.031 1.00 91.88 93 TYR A O 1
ATOM 745 N N . HIS A 1 94 ? 25.738 -1.031 -35.098 1.00 91.94 94 HIS A N 1
ATOM 746 C CA . HIS A 1 94 ? 25.222 -0.059 -36.065 1.00 91.94 94 HIS A CA 1
ATOM 747 C C . HIS A 1 94 ? 24.697 1.194 -35.355 1.00 91.94 94 HIS A C 1
ATOM 749 O O . HIS A 1 94 ? 23.922 1.095 -34.398 1.00 91.94 94 HIS A O 1
ATOM 755 N N . GLU A 1 95 ? 25.093 2.376 -35.831 1.00 89.62 95 GLU A N 1
ATOM 756 C CA . GLU A 1 95 ? 24.525 3.653 -35.382 1.00 89.62 95 GLU A CA 1
ATOM 757 C C . GLU A 1 95 ? 23.142 3.891 -36.010 1.00 89.62 95 GLU A C 1
ATOM 759 O O . GLU A 1 95 ? 22.890 3.504 -37.150 1.00 89.62 95 GLU A O 1
ATOM 764 N N . ILE A 1 96 ? 22.227 4.518 -35.259 1.00 89.44 96 ILE A N 1
ATOM 765 C CA . ILE A 1 96 ? 20.839 4.733 -35.693 1.00 89.44 96 ILE A CA 1
ATOM 766 C C . ILE A 1 96 ? 20.685 6.130 -36.305 1.00 89.44 96 ILE A C 1
ATOM 768 O O . ILE A 1 96 ? 20.480 7.116 -35.596 1.00 89.44 96 ILE A O 1
ATOM 772 N N . GLU A 1 97 ? 20.698 6.207 -37.632 1.00 88.31 97 GLU A N 1
ATOM 773 C CA . GLU A 1 97 ? 20.453 7.441 -38.380 1.00 88.31 97 GLU A CA 1
ATOM 774 C C . GLU A 1 97 ? 18.954 7.613 -38.663 1.00 88.31 97 GLU A C 1
ATOM 776 O O . GLU A 1 97 ? 18.315 6.753 -39.268 1.00 88.31 97 GLU A O 1
ATOM 781 N N . ASN A 1 98 ? 18.362 8.737 -38.240 1.00 86.25 98 ASN A N 1
ATOM 782 C CA . ASN A 1 98 ? 16.954 9.083 -38.508 1.00 86.25 98 ASN A CA 1
ATOM 783 C C . ASN A 1 98 ? 15.939 7.957 -38.179 1.00 86.25 98 ASN A C 1
ATOM 785 O O . ASN A 1 98 ? 14.937 7.777 -38.874 1.00 86.25 98 ASN A O 1
ATOM 789 N N . GLY A 1 99 ? 16.202 7.189 -37.113 1.00 86.12 99 GLY A N 1
ATOM 790 C CA . GLY A 1 99 ? 15.367 6.059 -36.680 1.00 86.12 99 GLY A CA 1
ATOM 791 C C . GLY A 1 99 ? 15.563 4.768 -37.486 1.00 86.12 99 GLY A C 1
ATOM 792 O O . GLY A 1 99 ? 14.690 3.900 -37.469 1.00 86.12 99 GLY A O 1
ATOM 793 N N . LYS A 1 100 ? 16.673 4.627 -38.216 1.00 90.69 100 LYS A N 1
ATOM 794 C CA . LYS A 1 100 ? 16.969 3.483 -39.087 1.00 90.69 100 LYS A CA 1
ATOM 795 C C . LYS A 1 100 ? 18.405 2.995 -38.913 1.00 90.69 100 LYS A C 1
ATOM 797 O O . LYS A 1 100 ? 19.267 3.756 -38.494 1.00 90.69 100 LYS A O 1
ATOM 802 N N . ILE A 1 101 ? 18.664 1.761 -39.339 1.00 93.56 101 ILE A N 1
ATOM 803 C CA . ILE A 1 101 ? 20.000 1.319 -39.761 1.00 93.56 101 ILE A CA 1
ATOM 804 C C . ILE A 1 101 ? 19.928 0.809 -41.207 1.00 93.56 101 ILE A C 1
ATOM 806 O O . ILE A 1 101 ? 18.908 0.249 -41.628 1.00 93.56 101 ILE A O 1
ATOM 810 N N . ARG A 1 102 ? 21.004 0.997 -41.977 1.00 90.19 102 ARG A N 1
ATOM 811 C CA . ARG A 1 102 ? 21.146 0.484 -43.348 1.00 90.19 102 ARG A CA 1
ATOM 812 C C . ARG A 1 102 ? 22.360 -0.431 -43.423 1.00 90.19 102 ARG A C 1
ATOM 814 O O . ARG A 1 102 ? 23.467 0.000 -43.130 1.00 90.19 102 ARG A O 1
ATOM 821 N N . VAL A 1 103 ? 22.151 -1.676 -43.845 1.00 90.00 103 VAL A N 1
ATOM 822 C CA . VAL A 1 103 ? 23.206 -2.697 -43.937 1.00 90.00 103 VAL A CA 1
ATOM 823 C C . VAL A 1 103 ? 23.245 -3.242 -45.357 1.00 90.00 103 VAL A C 1
ATOM 825 O O . VAL A 1 103 ? 22.202 -3.545 -45.938 1.00 90.00 103 VAL A O 1
ATOM 828 N N . THR A 1 104 ? 24.443 -3.331 -45.932 1.00 88.00 104 THR A N 1
ATOM 829 C CA . THR A 1 104 ? 24.650 -3.686 -47.342 1.00 88.00 104 THR A CA 1
ATOM 830 C C . THR A 1 104 ? 25.418 -5.001 -47.426 1.00 88.00 104 THR A C 1
ATOM 832 O O . THR A 1 104 ? 26.518 -5.103 -46.896 1.00 88.00 104 THR A O 1
ATOM 835 N N . ILE A 1 105 ? 24.826 -6.012 -48.063 1.00 86.44 105 ILE A N 1
ATOM 836 C CA . ILE A 1 105 ? 25.271 -7.416 -48.022 1.00 86.44 105 ILE A CA 1
ATOM 837 C C . ILE A 1 105 ? 25.440 -7.937 -49.458 1.00 86.44 105 ILE A C 1
ATOM 839 O O . ILE A 1 105 ? 24.561 -7.664 -50.278 1.00 86.44 105 ILE A O 1
ATOM 843 N N . PRO A 1 106 ? 26.488 -8.707 -49.803 1.00 85.69 106 PRO A N 1
ATOM 844 C CA . PRO A 1 106 ? 26.597 -9.337 -51.120 1.00 85.69 106 PRO A CA 1
ATOM 845 C C . PRO A 1 106 ? 25.407 -10.265 -51.413 1.00 85.69 106 PRO A C 1
ATOM 847 O O . PRO A 1 106 ? 25.111 -11.174 -50.636 1.00 85.69 106 PRO A O 1
ATOM 850 N N . GLU A 1 107 ? 24.728 -10.100 -52.556 1.00 81.38 107 GLU A N 1
ATOM 851 C CA . GLU A 1 107 ? 23.601 -10.980 -52.926 1.00 81.38 107 GLU A CA 1
ATOM 852 C C . GLU A 1 107 ? 24.043 -12.447 -53.094 1.00 81.38 107 GLU A C 1
ATOM 854 O O . GLU A 1 107 ? 23.242 -13.357 -52.897 1.00 81.38 107 GLU A O 1
ATOM 859 N N . SER A 1 108 ? 25.329 -12.690 -53.373 1.00 81.31 108 SER A N 1
ATOM 860 C CA . SER A 1 108 ? 25.946 -14.023 -53.427 1.00 81.31 108 SER A CA 1
ATOM 861 C C . SER A 1 108 ? 25.994 -14.767 -52.087 1.00 81.31 108 SER A C 1
ATOM 863 O O . SER A 1 108 ? 26.180 -15.982 -52.079 1.00 81.31 108 SER A O 1
ATOM 865 N N . GLU A 1 109 ? 25.850 -14.066 -50.961 1.00 79.69 109 GLU A N 1
ATOM 866 C CA . GLU A 1 109 ? 25.928 -14.647 -49.612 1.00 79.69 109 GLU A CA 1
ATOM 867 C C . GLU A 1 109 ? 24.543 -14.892 -48.993 1.00 79.69 109 GLU A C 1
ATOM 869 O O . GLU A 1 109 ? 24.407 -15.659 -48.036 1.00 79.69 109 GLU A O 1
ATOM 874 N N . ILE A 1 110 ? 23.491 -14.293 -49.555 1.00 75.81 110 ILE A N 1
ATOM 875 C CA . ILE A 1 110 ? 22.117 -14.412 -49.061 1.00 75.81 110 ILE A CA 1
ATOM 876 C C . ILE A 1 110 ? 21.484 -15.702 -49.593 1.00 75.81 110 ILE A C 1
ATOM 878 O O . ILE A 1 110 ? 21.138 -15.810 -50.770 1.00 75.81 110 ILE A O 1
ATOM 882 N N . LYS A 1 111 ? 21.262 -16.681 -48.710 1.00 74.38 111 LYS A N 1
ATOM 883 C CA . LYS A 1 111 ? 20.456 -17.871 -49.020 1.00 74.38 111 LYS A CA 1
ATOM 884 C C . LYS A 1 111 ? 18.980 -17.590 -48.705 1.00 74.38 111 LYS A C 1
ATOM 886 O O . LYS A 1 111 ? 18.649 -16.742 -47.875 1.00 74.38 111 LYS A O 1
ATOM 891 N N . THR A 1 112 ? 18.068 -18.324 -49.340 1.00 74.06 112 THR A N 1
ATOM 892 C CA . THR A 1 112 ? 16.627 -18.249 -49.033 1.00 74.06 112 THR A CA 1
ATOM 893 C C . THR A 1 112 ? 16.348 -18.574 -47.566 1.00 74.06 112 THR A C 1
ATOM 895 O O . THR A 1 112 ? 16.810 -19.600 -47.064 1.00 74.06 112 THR A O 1
ATOM 898 N N . GLY A 1 113 ? 15.540 -17.737 -46.909 1.00 81.00 113 GLY A N 1
ATOM 899 C CA . GLY A 1 113 ? 15.198 -17.884 -45.490 1.00 81.00 113 GLY A CA 1
ATOM 900 C C . GLY A 1 113 ? 16.169 -17.195 -44.526 1.00 81.00 113 GLY A C 1
ATOM 901 O O . GLY A 1 113 ? 16.281 -17.633 -43.384 1.00 81.00 113 GLY A O 1
ATOM 902 N N . LEU A 1 114 ? 16.869 -16.144 -44.971 1.00 89.94 114 LEU A N 1
ATOM 903 C CA . LEU A 1 114 ? 17.666 -15.276 -44.102 1.00 89.94 114 LEU A CA 1
ATOM 904 C C . LEU A 1 114 ? 16.782 -14.639 -43.007 1.00 89.94 114 LEU A C 1
ATOM 906 O O . LEU A 1 114 ? 15.677 -14.156 -43.274 1.00 89.94 114 LEU A O 1
ATOM 910 N N . LYS A 1 115 ? 17.285 -14.626 -41.774 1.00 94.12 115 LYS A N 1
ATOM 911 C CA . LYS A 1 115 ? 16.643 -14.055 -40.582 1.00 94.12 115 LYS A CA 1
ATOM 912 C C . LYS A 1 115 ? 17.523 -12.958 -39.999 1.00 94.12 115 LYS A C 1
ATOM 914 O O . LYS A 1 115 ? 18.744 -13.072 -40.051 1.00 94.12 115 LYS A O 1
ATOM 919 N N . ALA A 1 116 ? 16.915 -11.961 -39.369 1.00 95.50 116 ALA A N 1
ATOM 920 C CA . ALA A 1 116 ? 17.609 -10.979 -38.547 1.00 95.50 116 ALA A CA 1
ATOM 921 C C . ALA A 1 116 ? 17.099 -10.977 -37.102 1.00 95.50 116 ALA A C 1
ATOM 923 O O . ALA A 1 116 ? 15.912 -11.195 -36.843 1.00 95.50 116 ALA A O 1
ATOM 924 N N . TYR A 1 117 ? 18.006 -10.660 -36.181 1.00 97.31 117 TYR A N 1
ATOM 925 C CA . TYR A 1 117 ? 17.712 -10.325 -34.793 1.00 97.31 117 TYR A CA 1
ATOM 926 C C . TYR A 1 117 ? 18.519 -9.087 -34.413 1.00 97.31 117 TYR A C 1
ATOM 928 O O . TYR A 1 117 ? 19.729 -9.045 -34.626 1.00 97.31 117 TYR A O 1
ATOM 936 N N . LEU A 1 118 ? 17.859 -8.088 -33.834 1.00 97.50 118 LEU A N 1
ATOM 937 C CA . LEU A 1 118 ? 18.517 -6.887 -33.323 1.00 97.50 118 LEU A CA 1
ATOM 938 C C . LEU A 1 118 ? 18.503 -6.914 -31.796 1.00 97.50 118 LEU A C 1
ATOM 940 O O . LEU A 1 118 ? 17.465 -7.209 -31.200 1.00 97.50 118 LEU A O 1
ATOM 944 N N . ILE A 1 119 ? 19.638 -6.600 -31.169 1.00 97.56 119 ILE A N 1
ATOM 945 C CA . ILE A 1 119 ? 19.788 -6.507 -29.711 1.00 97.56 119 ILE A CA 1
ATOM 946 C C . ILE A 1 119 ? 20.348 -5.132 -29.344 1.00 97.56 119 ILE A C 1
ATOM 948 O O . ILE A 1 119 ? 21.435 -4.758 -29.776 1.00 97.56 119 ILE A O 1
ATOM 952 N N . ALA A 1 120 ? 19.628 -4.385 -28.510 1.00 96.50 120 ALA A N 1
ATOM 953 C CA . ALA A 1 120 ? 20.060 -3.083 -28.016 1.00 96.50 120 ALA A CA 1
ATOM 954 C C . ALA A 1 120 ? 20.744 -3.178 -26.645 1.00 96.50 120 ALA A C 1
ATOM 956 O O . ALA A 1 120 ? 20.382 -3.996 -25.794 1.00 96.50 120 ALA A O 1
ATOM 957 N N . ASN A 1 121 ? 21.682 -2.259 -26.413 1.00 95.31 121 ASN A N 1
ATOM 958 C CA . ASN A 1 121 ? 22.360 -1.983 -25.143 1.00 95.31 121 ASN A CA 1
ATOM 959 C C . ASN A 1 121 ? 23.213 -3.121 -24.550 1.00 95.31 121 ASN A C 1
ATOM 961 O O . ASN A 1 121 ? 23.788 -2.926 -23.477 1.00 95.31 121 ASN A O 1
ATOM 965 N N . MET A 1 122 ? 23.375 -4.250 -25.243 1.00 93.56 122 MET A N 1
ATOM 966 C CA . MET A 1 122 ? 24.284 -5.341 -24.869 1.00 93.56 122 MET A CA 1
ATOM 967 C C . MET A 1 122 ? 25.522 -5.387 -25.764 1.00 93.56 122 MET A C 1
ATOM 969 O O . MET A 1 122 ? 25.482 -4.927 -26.902 1.00 93.56 122 MET A O 1
ATOM 973 N N . SER A 1 123 ? 26.596 -5.974 -25.236 1.00 89.38 123 SER A N 1
ATOM 974 C CA . SER A 1 123 ? 27.875 -6.135 -25.926 1.00 89.38 123 SER A CA 1
ATOM 975 C C . SER A 1 123 ? 28.241 -7.616 -26.033 1.00 89.38 123 SER A C 1
ATOM 977 O O . SER A 1 123 ? 28.037 -8.391 -25.098 1.00 89.38 123 SER A O 1
ATOM 979 N N . PHE A 1 124 ? 28.786 -7.976 -27.187 1.00 89.31 124 PHE A N 1
ATOM 980 C CA . PHE A 1 124 ? 29.144 -9.313 -27.650 1.00 89.31 124 PHE A CA 1
ATOM 981 C C . PHE A 1 124 ? 30.571 -9.285 -28.217 1.00 89.31 124 PHE A C 1
ATOM 983 O O . PHE A 1 124 ? 31.062 -8.214 -28.587 1.00 89.31 124 PHE A O 1
ATOM 990 N N . SER A 1 125 ? 31.235 -10.439 -28.294 1.00 83.94 125 SER A N 1
ATOM 991 C CA . SER A 1 125 ? 32.454 -10.566 -29.098 1.00 83.94 125 SER A CA 1
ATOM 992 C C . SER A 1 125 ? 32.106 -10.718 -30.583 1.00 83.94 125 SER A C 1
ATOM 994 O O . SER A 1 125 ? 30.958 -10.977 -30.946 1.00 83.94 125 SER A O 1
ATOM 996 N N . ASN A 1 126 ? 33.108 -10.572 -31.451 1.00 80.06 126 ASN A N 1
ATOM 997 C CA . ASN A 1 126 ? 32.931 -10.727 -32.897 1.00 80.06 126 ASN A CA 1
ATOM 998 C C . ASN A 1 126 ? 33.015 -12.201 -33.350 1.00 80.06 126 ASN A C 1
ATOM 1000 O O . ASN A 1 126 ? 32.949 -12.467 -34.551 1.00 80.06 126 ASN A O 1
ATOM 1004 N N . ASP A 1 127 ? 33.126 -13.154 -32.418 1.00 88.81 127 ASP A N 1
ATOM 1005 C CA . ASP A 1 127 ? 33.177 -14.593 -32.698 1.00 88.81 127 ASP A CA 1
ATOM 1006 C C . ASP A 1 127 ? 31.831 -15.093 -33.263 1.00 88.81 127 ASP A C 1
ATOM 1008 O O . ASP A 1 127 ? 30.779 -14.701 -32.749 1.00 88.81 127 ASP A O 1
ATOM 1012 N N . PRO A 1 128 ? 31.800 -15.924 -34.322 1.00 90.88 128 PRO A N 1
ATOM 1013 C CA . PRO A 1 128 ? 30.544 -16.418 -34.890 1.00 90.88 128 PRO A CA 1
ATOM 1014 C C . PRO A 1 128 ? 29.773 -17.280 -33.884 1.00 90.88 128 PRO A C 1
ATOM 1016 O O . PRO A 1 128 ? 30.370 -18.140 -33.234 1.00 90.88 128 PRO A O 1
ATOM 1019 N N . ILE A 1 129 ? 28.453 -17.100 -33.803 1.00 95.38 129 ILE A N 1
ATOM 1020 C CA . ILE A 1 129 ? 27.564 -17.955 -32.995 1.00 95.38 129 ILE A CA 1
ATOM 1021 C C . ILE A 1 129 ? 26.455 -18.567 -33.853 1.00 95.38 129 ILE A C 1
ATOM 1023 O O . ILE A 1 129 ? 26.161 -18.089 -34.946 1.00 95.38 129 ILE A O 1
ATOM 1027 N N . THR A 1 130 ? 25.807 -19.625 -33.371 1.00 96.50 130 THR A N 1
ATOM 1028 C CA . THR A 1 130 ? 24.609 -20.174 -34.024 1.00 96.50 130 THR A CA 1
ATOM 1029 C C . THR A 1 130 ? 23.331 -19.460 -33.575 1.00 96.50 130 THR A C 1
ATOM 1031 O O . THR A 1 130 ? 23.247 -18.911 -32.474 1.00 96.50 130 THR A O 1
ATOM 1034 N N . GLU A 1 131 ? 22.278 -19.538 -34.393 1.00 95.50 131 GLU A N 1
ATOM 1035 C CA . GLU A 1 131 ? 20.934 -19.062 -34.026 1.00 95.50 131 GLU A CA 1
ATOM 1036 C C . GLU A 1 131 ? 20.436 -19.736 -32.732 1.00 95.50 131 GLU A C 1
ATOM 1038 O O . GLU A 1 131 ? 19.795 -19.107 -31.891 1.00 95.50 131 GLU A O 1
ATOM 1043 N N . ALA A 1 132 ? 20.778 -21.015 -32.538 1.00 95.19 1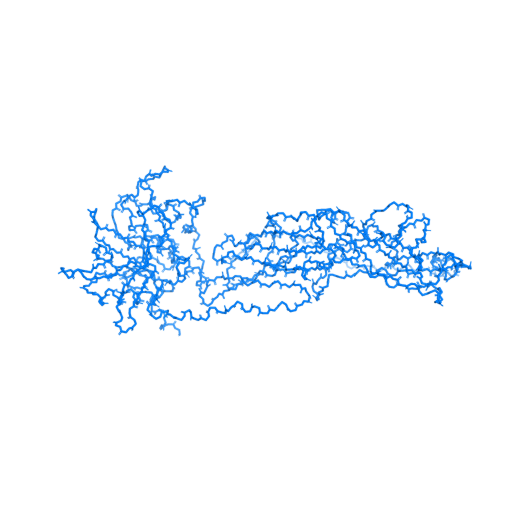32 ALA A N 1
ATOM 1044 C CA . ALA A 1 132 ? 20.427 -21.771 -31.341 1.00 95.19 132 ALA A CA 1
ATOM 1045 C C . ALA A 1 132 ? 21.107 -21.218 -30.077 1.00 95.19 132 ALA A C 1
ATOM 1047 O O . ALA A 1 132 ? 20.464 -21.140 -29.031 1.00 95.19 132 ALA A O 1
ATOM 1048 N N . GLU A 1 133 ? 22.373 -20.803 -30.167 1.00 96.31 133 GLU A N 1
ATOM 1049 C CA . GLU A 1 133 ? 23.094 -20.168 -29.059 1.00 96.31 133 GLU A CA 1
ATOM 1050 C C . GLU A 1 133 ? 22.556 -18.763 -28.778 1.00 96.31 133 GLU A C 1
ATOM 1052 O O . GLU A 1 133 ? 22.280 -18.454 -27.616 1.00 96.31 133 GLU A O 1
ATOM 1057 N N . LEU A 1 134 ? 22.302 -17.953 -29.820 1.00 95.44 134 LEU A N 1
ATOM 1058 C CA . LEU A 1 134 ? 21.689 -16.626 -29.681 1.00 95.44 134 LEU A CA 1
ATOM 1059 C C . LEU A 1 134 ? 20.373 -16.701 -28.886 1.00 95.44 134 LEU A C 1
ATOM 1061 O O . LEU A 1 134 ? 20.170 -15.947 -27.933 1.00 95.44 134 LEU A O 1
ATOM 1065 N N . LEU A 1 135 ? 19.491 -17.639 -29.244 1.00 94.25 135 LEU A N 1
ATOM 1066 C CA . LEU A 1 135 ? 18.177 -17.801 -28.614 1.00 94.25 135 LEU A CA 1
ATOM 1067 C C . LEU A 1 135 ? 18.245 -18.250 -27.138 1.00 94.25 135 LEU A C 1
ATOM 1069 O O . LEU A 1 135 ? 17.264 -18.071 -26.413 1.00 94.25 135 LEU A O 1
ATOM 1073 N N . GLN A 1 136 ? 19.382 -18.785 -26.675 1.00 93.81 136 GLN A N 1
ATOM 1074 C CA . GLN A 1 136 ? 19.628 -19.129 -25.265 1.00 93.81 136 GLN A CA 1
ATOM 1075 C C . GLN A 1 136 ? 20.310 -18.009 -24.461 1.00 93.81 136 GLN A C 1
ATOM 1077 O O . GLN A 1 136 ? 20.451 -18.139 -23.241 1.00 93.81 136 GLN A O 1
ATOM 1082 N N . LEU A 1 137 ? 20.731 -16.909 -25.100 1.00 94.31 137 LEU A N 1
ATOM 1083 C CA . LEU A 1 137 ? 21.431 -15.825 -24.413 1.00 94.31 137 LEU A CA 1
ATOM 1084 C C . LEU A 1 137 ? 20.571 -15.159 -23.335 1.00 94.31 137 LEU A C 1
ATOM 1086 O O . LEU A 1 137 ? 19.349 -15.001 -23.448 1.00 94.31 137 LEU A O 1
ATOM 1090 N N . LYS A 1 138 ? 21.261 -14.704 -22.290 1.00 94.81 138 LYS A N 1
ATOM 1091 C CA . LYS A 1 138 ? 20.691 -13.977 -21.159 1.00 94.81 138 LYS A CA 1
ATOM 1092 C C . LYS A 1 138 ? 21.467 -12.691 -20.928 1.00 94.81 138 LYS A C 1
ATOM 1094 O O . LYS A 1 138 ? 22.683 -12.651 -21.096 1.00 94.81 138 LYS A O 1
ATOM 1099 N N . SER A 1 139 ? 20.767 -11.651 -20.500 1.00 94.94 139 SER A N 1
ATOM 1100 C CA . SER A 1 139 ? 21.400 -10.452 -19.970 1.00 94.94 139 SER A CA 1
ATOM 1101 C C . SER A 1 139 ? 21.695 -10.668 -18.492 1.00 94.94 139 SER A C 1
ATOM 1103 O O . SER A 1 139 ? 20.799 -11.079 -17.761 1.00 94.94 139 SER A O 1
ATOM 1105 N N . THR A 1 140 ? 22.926 -10.386 -18.067 1.00 94.31 140 THR A N 1
ATOM 1106 C CA . THR A 1 140 ? 23.384 -10.418 -16.664 1.00 94.31 140 THR A CA 1
ATOM 1107 C C . THR A 1 140 ? 23.610 -9.016 -16.080 1.00 94.31 140 THR A C 1
ATOM 1109 O O . THR A 1 140 ? 24.131 -8.876 -14.973 1.00 94.31 140 THR A O 1
ATOM 1112 N N . ARG A 1 141 ? 23.244 -7.959 -16.825 1.00 93.06 141 ARG A N 1
ATOM 1113 C CA . ARG A 1 141 ? 23.307 -6.567 -16.351 1.00 93.06 141 ARG A CA 1
ATOM 1114 C C . ARG A 1 141 ? 22.334 -6.389 -15.187 1.00 93.06 141 ARG A C 1
ATOM 1116 O O . ARG A 1 141 ? 21.236 -6.932 -15.219 1.00 93.06 141 ARG A O 1
ATOM 1123 N N . ARG A 1 142 ? 22.694 -5.611 -14.169 1.00 92.50 142 ARG A N 1
ATOM 1124 C CA . ARG A 1 142 ? 21.824 -5.468 -13.002 1.00 92.50 142 ARG A CA 1
ATOM 1125 C C . ARG A 1 142 ? 20.819 -4.322 -13.158 1.00 92.50 142 ARG A C 1
ATOM 1127 O O . ARG A 1 142 ? 21.091 -3.367 -13.890 1.00 92.50 142 ARG A O 1
ATOM 1134 N N . PRO A 1 143 ? 19.677 -4.363 -12.444 1.00 91.50 143 PRO A N 1
ATOM 1135 C CA . PRO A 1 143 ? 18.688 -3.286 -12.445 1.00 91.50 143 PRO A CA 1
ATOM 1136 C C . PRO A 1 143 ? 19.221 -1.901 -12.069 1.00 91.50 143 PRO A C 1
ATOM 1138 O O . PRO A 1 143 ? 18.688 -0.904 -12.558 1.00 91.50 143 PRO A O 1
ATOM 1141 N N . GLU A 1 144 ? 20.248 -1.818 -11.216 1.00 86.56 144 GLU A N 1
ATOM 1142 C CA . GLU A 1 144 ? 20.926 -0.559 -10.891 1.00 86.56 144 GLU A CA 1
ATOM 1143 C C . GLU A 1 144 ? 21.600 0.102 -12.112 1.00 86.56 144 GLU A C 1
ATOM 1145 O O . GLU A 1 144 ? 21.589 1.330 -12.225 1.00 86.56 144 GLU A O 1
ATOM 1150 N N . ASP A 1 145 ? 22.093 -0.692 -13.067 1.00 89.69 145 ASP A N 1
ATOM 1151 C CA . ASP A 1 145 ? 22.914 -0.220 -14.188 1.00 89.69 145 ASP A CA 1
ATOM 1152 C C . ASP A 1 145 ? 22.082 0.211 -15.411 1.00 89.69 145 ASP A C 1
ATOM 1154 O O . ASP A 1 145 ? 22.558 0.977 -16.249 1.00 89.69 145 ASP A O 1
ATOM 1158 N N . PHE A 1 146 ? 20.821 -0.236 -15.538 1.00 90.50 146 PHE A N 1
ATOM 1159 C CA . PHE A 1 146 ? 19.991 -0.021 -16.743 1.00 90.50 146 PHE A CA 1
ATOM 1160 C C . PHE A 1 146 ? 19.842 1.455 -17.152 1.00 90.50 146 PHE A C 1
ATOM 1162 O O . PHE A 1 146 ? 19.728 1.771 -18.335 1.00 90.50 146 PHE A O 1
ATOM 1169 N N . ILE A 1 147 ? 19.862 2.379 -16.188 1.00 85.81 147 ILE A N 1
ATOM 1170 C CA . ILE A 1 147 ? 19.792 3.822 -16.456 1.00 85.81 147 ILE A CA 1
ATOM 1171 C C . ILE A 1 147 ? 21.130 4.355 -17.007 1.00 85.81 147 ILE A C 1
ATOM 1173 O O . ILE A 1 147 ? 21.136 5.159 -17.947 1.00 85.81 147 ILE A O 1
ATOM 1177 N N . GLY A 1 148 ? 22.252 3.896 -16.443 1.00 86.94 148 GLY A N 1
ATOM 1178 C CA . GLY A 1 148 ? 23.609 4.279 -16.844 1.00 86.94 148 GLY A CA 1
ATOM 1179 C C . GLY A 1 148 ? 23.993 3.713 -18.209 1.00 86.94 148 GLY A C 1
ATOM 1180 O O . GLY A 1 148 ? 24.375 4.467 -19.103 1.00 86.94 148 GLY A O 1
ATOM 1181 N N . ASP A 1 149 ? 23.726 2.429 -18.431 1.00 87.56 149 ASP A N 1
ATOM 1182 C CA . ASP A 1 149 ? 24.252 1.672 -19.575 1.00 87.56 149 ASP A CA 1
ATOM 1183 C C . ASP A 1 149 ? 23.189 1.345 -20.641 1.00 87.56 149 ASP A C 1
ATOM 1185 O O . ASP A 1 149 ? 23.495 0.812 -21.709 1.00 87.56 149 ASP A O 1
ATOM 1189 N N . GLY A 1 150 ? 21.923 1.664 -20.363 1.00 90.81 150 GLY A N 1
ATOM 1190 C CA . GLY A 1 150 ? 20.776 1.331 -21.205 1.00 90.81 150 GLY A CA 1
ATOM 1191 C C . GLY A 1 150 ? 20.114 0.000 -20.827 1.00 90.81 150 GLY A C 1
ATOM 1192 O O . GLY A 1 150 ? 20.721 -0.899 -20.234 1.00 90.81 150 GLY A O 1
ATOM 1193 N N . PHE A 1 151 ? 18.841 -0.130 -21.191 1.00 94.56 151 PHE A N 1
ATOM 1194 C CA . PHE A 1 151 ? 18.039 -1.328 -20.947 1.00 94.56 151 PHE A CA 1
ATOM 1195 C C . PHE A 1 151 ? 18.323 -2.371 -22.030 1.00 94.56 151 PHE A C 1
ATOM 1197 O O . PHE A 1 151 ? 18.223 -2.019 -23.203 1.00 94.56 151 PHE A O 1
ATOM 1204 N N . PRO A 1 152 ? 18.629 -3.635 -21.697 1.00 96.38 152 PRO A N 1
ATOM 1205 C CA . PRO A 1 152 ? 18.725 -4.699 -22.693 1.00 96.38 152 PRO A CA 1
ATOM 1206 C C . PRO A 1 152 ? 17.397 -4.852 -23.449 1.00 96.38 152 PRO A C 1
ATOM 1208 O O . PRO A 1 152 ? 16.345 -4.989 -22.819 1.00 96.38 152 PRO A O 1
ATOM 1211 N N . MET A 1 153 ? 17.427 -4.839 -24.782 1.00 95.69 153 MET A N 1
ATOM 1212 C CA . MET A 1 153 ? 16.238 -5.045 -25.627 1.00 95.69 153 MET A CA 1
ATOM 1213 C C . MET A 1 153 ? 16.563 -5.995 -26.775 1.00 95.69 153 MET A C 1
ATOM 1215 O O . MET A 1 153 ? 17.705 -6.023 -27.219 1.00 95.69 153 MET A O 1
ATOM 1219 N N . CYS A 1 154 ? 15.581 -6.727 -27.292 1.00 95.75 154 CYS A N 1
ATOM 1220 C CA . CYS A 1 154 ? 15.748 -7.549 -28.491 1.00 95.75 154 CYS A CA 1
ATOM 1221 C C . CYS A 1 154 ? 14.477 -7.587 -29.348 1.00 95.75 154 CYS A C 1
ATOM 1223 O O . CYS A 1 154 ? 13.372 -7.398 -28.836 1.00 95.75 154 CYS A O 1
ATOM 1225 N N . THR A 1 155 ? 14.620 -7.833 -30.649 1.00 95.25 155 THR A N 1
ATOM 1226 C CA . THR A 1 155 ? 13.476 -8.105 -31.532 1.00 95.25 155 THR A CA 1
ATOM 1227 C C . THR A 1 155 ? 12.998 -9.551 -31.386 1.00 95.25 155 THR A C 1
ATOM 1229 O O . THR A 1 155 ? 13.711 -10.430 -30.896 1.00 95.25 155 THR A O 1
ATOM 1232 N N . SER A 1 156 ? 11.791 -9.834 -31.873 1.00 90.69 156 SER A N 1
ATOM 1233 C CA . SER A 1 156 ? 11.460 -11.177 -32.364 1.00 90.69 156 SER A CA 1
ATOM 1234 C C . SER A 1 156 ? 12.272 -11.503 -33.635 1.00 90.69 156 SER A C 1
ATOM 1236 O O . SER A 1 156 ? 13.052 -10.678 -34.119 1.00 90.69 156 SER A O 1
ATOM 1238 N N . VAL A 1 157 ? 12.116 -12.714 -34.179 1.00 94.12 157 VAL A N 1
ATOM 1239 C CA . VAL A 1 157 ? 12.733 -13.081 -35.463 1.00 94.12 157 VAL A CA 1
ATOM 1240 C C . VAL A 1 157 ? 12.177 -12.210 -36.594 1.00 94.12 157 VAL A C 1
ATOM 1242 O O . VAL A 1 157 ? 10.965 -12.161 -36.805 1.00 94.12 157 VAL A O 1
ATOM 1245 N N . LEU A 1 158 ? 13.060 -11.537 -37.334 1.00 94.56 158 LEU A N 1
ATOM 1246 C CA . LEU A 1 158 ? 12.704 -10.715 -38.490 1.00 94.56 158 LEU A CA 1
ATOM 1247 C C . LEU A 1 158 ? 13.013 -11.496 -39.783 1.00 94.56 158 LEU A C 1
ATOM 1249 O O . LEU A 1 158 ? 14.185 -11.618 -40.147 1.00 94.56 158 LEU A O 1
ATOM 1253 N N . PRO A 1 159 ? 12.014 -12.067 -40.484 1.00 90.75 159 PRO A N 1
ATOM 1254 C CA . PRO A 1 159 ? 12.248 -12.807 -41.722 1.00 90.75 159 PRO A CA 1
ATOM 1255 C C . PRO A 1 159 ? 12.553 -11.856 -42.889 1.00 90.75 159 PRO A C 1
ATOM 1257 O O . PRO A 1 159 ? 11.779 -10.940 -43.176 1.00 90.75 159 PRO A O 1
ATOM 1260 N N . ILE A 1 160 ? 13.658 -12.093 -43.598 1.00 87.75 160 ILE A N 1
ATOM 1261 C CA . ILE A 1 160 ? 14.095 -11.257 -44.721 1.00 87.75 160 ILE A CA 1
ATOM 1262 C C . ILE A 1 160 ? 13.641 -11.889 -46.041 1.00 87.75 160 ILE A C 1
ATOM 1264 O O . ILE A 1 160 ? 14.078 -12.969 -46.437 1.00 87.75 160 ILE A O 1
ATOM 1268 N N . ALA A 1 161 ? 12.752 -11.183 -46.737 1.00 78.06 161 ALA A N 1
ATOM 1269 C CA . ALA A 1 161 ? 12.218 -11.580 -48.036 1.00 78.06 161 ALA A CA 1
ATOM 1270 C C . ALA A 1 161 ? 13.238 -11.276 -49.153 1.00 78.06 161 ALA A C 1
ATOM 1272 O O . ALA A 1 161 ? 13.385 -10.130 -49.581 1.00 78.06 161 ALA A O 1
ATOM 1273 N N . SER A 1 162 ? 13.970 -12.302 -49.598 1.00 68.00 162 SER A N 1
ATOM 1274 C CA . SER A 1 162 ? 15.063 -12.195 -50.582 1.00 68.00 162 SER A CA 1
ATOM 1275 C C . SER A 1 162 ? 14.611 -11.760 -51.986 1.00 68.00 162 SER A C 1
ATOM 1277 O O . SER A 1 162 ? 15.410 -11.223 -52.754 1.00 68.00 162 SER A O 1
ATOM 1279 N N . ASP A 1 163 ? 13.337 -11.989 -52.305 1.00 68.44 163 ASP A N 1
ATOM 1280 C CA . ASP A 1 163 ? 12.656 -11.698 -53.571 1.00 68.44 163 ASP A CA 1
ATOM 1281 C C . ASP A 1 163 ? 12.251 -10.224 -53.744 1.00 68.44 163 ASP A C 1
ATOM 1283 O O . ASP A 1 163 ? 11.956 -9.792 -54.860 1.00 68.44 163 ASP A O 1
ATOM 1287 N N . LYS A 1 164 ? 12.259 -9.427 -52.668 1.00 64.94 164 LYS A N 1
ATOM 1288 C CA . LYS A 1 164 ? 11.951 -7.994 -52.748 1.00 64.94 164 LYS A CA 1
ATOM 1289 C C . LYS A 1 164 ? 13.061 -7.208 -53.456 1.00 64.94 164 LYS A C 1
ATOM 1291 O O . LYS A 1 164 ? 14.255 -7.509 -53.339 1.00 64.94 164 LYS A O 1
ATOM 1296 N N . ALA A 1 165 ? 12.647 -6.152 -54.158 1.00 68.56 165 ALA A N 1
ATOM 1297 C CA . ALA A 1 165 ? 13.548 -5.123 -54.667 1.00 68.56 165 ALA A CA 1
ATOM 1298 C C . ALA A 1 165 ? 14.259 -4.395 -53.510 1.00 68.56 165 ALA A C 1
ATOM 1300 O O . ALA A 1 165 ? 13.731 -4.321 -52.398 1.00 68.56 165 ALA A O 1
ATOM 1301 N N . ALA A 1 166 ? 15.457 -3.873 -53.774 1.00 69.62 166 ALA A N 1
ATOM 1302 C CA . ALA A 1 166 ? 16.197 -3.056 -52.817 1.00 69.62 166 ALA A CA 1
ATOM 1303 C C . ALA A 1 166 ? 15.658 -1.603 -52.781 1.00 69.62 166 ALA A C 1
ATOM 1305 O O . ALA A 1 166 ? 15.156 -1.131 -53.804 1.00 69.62 166 ALA A O 1
ATOM 1306 N N . PRO A 1 167 ? 15.769 -0.894 -51.640 1.00 77.12 167 PRO A N 1
ATOM 1307 C CA . PRO A 1 167 ? 16.141 -1.419 -50.325 1.00 77.12 167 PRO A CA 1
ATOM 1308 C C . PRO A 1 167 ? 15.033 -2.307 -49.731 1.00 77.12 167 PRO A C 1
ATOM 1310 O O . PRO A 1 167 ? 13.847 -1.975 -49.771 1.00 77.12 167 PRO A O 1
ATOM 1313 N N . VAL A 1 168 ? 15.417 -3.438 -49.133 1.00 86.19 168 VAL A N 1
ATOM 1314 C CA . VAL A 1 168 ? 14.475 -4.321 -48.433 1.00 86.19 168 VAL A CA 1
ATOM 1315 C C . VAL A 1 168 ? 14.161 -3.698 -47.075 1.00 86.19 168 VAL A C 1
ATOM 1317 O O . VAL A 1 168 ? 14.921 -3.841 -46.118 1.00 86.19 168 VAL A O 1
ATOM 1320 N N . VAL A 1 169 ? 13.047 -2.969 -47.012 1.00 88.88 169 VAL A N 1
ATOM 1321 C CA . VAL A 1 169 ? 12.574 -2.308 -45.789 1.00 88.88 169 VAL A CA 1
ATOM 1322 C C . VAL A 1 169 ? 11.982 -3.333 -44.818 1.00 88.88 169 VAL A C 1
ATOM 1324 O O . VAL A 1 169 ? 11.100 -4.118 -45.182 1.00 88.88 169 VAL A O 1
ATOM 1327 N N . ILE A 1 170 ? 12.461 -3.296 -43.575 1.00 92.06 170 ILE A N 1
ATOM 1328 C CA . ILE A 1 170 ? 12.112 -4.201 -42.479 1.00 92.06 170 ILE A CA 1
ATOM 1329 C C . ILE A 1 170 ? 11.709 -3.343 -41.273 1.00 92.06 170 ILE A C 1
ATOM 1331 O O . ILE A 1 170 ? 12.476 -2.493 -40.826 1.00 92.06 170 ILE A O 1
ATOM 1335 N N . GLU A 1 171 ? 10.510 -3.554 -40.731 1.00 93.12 171 GLU A N 1
ATOM 1336 C CA . GLU A 1 171 ? 10.092 -2.917 -39.475 1.00 93.12 171 GLU A CA 1
ATOM 1337 C C . GLU A 1 171 ? 10.650 -3.744 -38.304 1.00 93.12 171 GLU A C 1
ATOM 1339 O O . GLU A 1 171 ? 10.267 -4.901 -38.120 1.00 93.12 171 GLU A O 1
ATOM 1344 N N . ALA A 1 172 ? 11.581 -3.182 -37.533 1.00 93.62 172 ALA A N 1
ATOM 1345 C CA . ALA A 1 172 ? 12.273 -3.872 -36.449 1.00 93.62 172 ALA A CA 1
ATOM 1346 C C . ALA A 1 172 ? 11.751 -3.397 -35.088 1.00 93.62 172 ALA A C 1
ATOM 1348 O O . ALA A 1 172 ? 12.154 -2.340 -34.608 1.00 93.62 172 ALA A O 1
ATOM 1349 N N . LEU A 1 173 ? 10.860 -4.178 -34.470 1.00 92.62 173 LEU A N 1
ATOM 1350 C CA . LEU A 1 173 ? 10.250 -3.853 -33.179 1.00 92.62 173 LEU A CA 1
ATOM 1351 C C . LEU A 1 173 ? 11.062 -4.439 -32.010 1.00 92.62 173 LEU A C 1
ATOM 1353 O O . LEU A 1 173 ? 11.021 -5.644 -31.758 1.00 92.62 173 LEU A O 1
ATOM 1357 N N . LEU A 1 174 ? 11.803 -3.586 -31.300 1.00 92.38 174 LEU A N 1
ATOM 1358 C CA . LEU A 1 174 ? 12.577 -3.944 -30.106 1.00 92.38 174 LEU A CA 1
ATOM 1359 C C . LEU A 1 174 ? 11.683 -4.045 -28.861 1.00 92.38 174 LEU A C 1
ATOM 1361 O O . LEU A 1 174 ? 10.897 -3.144 -28.584 1.00 92.38 174 LEU A O 1
ATOM 1365 N N . GLU A 1 175 ? 11.869 -5.087 -28.054 1.00 90.38 175 GLU A N 1
ATOM 1366 C CA . GLU A 1 175 ? 11.229 -5.256 -26.745 1.00 90.38 175 GLU A CA 1
ATOM 1367 C C . GLU A 1 175 ? 12.261 -5.338 -25.619 1.00 90.38 175 GLU A C 1
ATOM 1369 O O . GLU A 1 175 ? 13.296 -5.987 -25.770 1.00 90.38 175 GLU A O 1
ATOM 1374 N N . ARG A 1 176 ? 11.971 -4.747 -24.453 1.00 92.50 176 ARG A N 1
ATOM 1375 C CA . ARG A 1 176 ? 12.851 -4.837 -23.275 1.00 92.50 176 ARG A CA 1
ATOM 1376 C C . ARG A 1 176 ? 12.890 -6.257 -22.720 1.00 92.50 176 ARG A C 1
ATOM 1378 O O . ARG A 1 176 ? 11.852 -6.879 -22.514 1.00 92.50 176 ARG A O 1
ATOM 1385 N N . VAL A 1 177 ? 14.089 -6.732 -22.398 1.00 94.69 177 VAL A N 1
ATOM 1386 C CA . VAL A 1 177 ? 14.283 -7.957 -21.611 1.00 94.69 177 VAL A CA 1
ATOM 1387 C C . VAL A 1 177 ? 13.788 -7.773 -20.166 1.00 94.69 177 VAL A C 1
ATOM 1389 O O . VAL A 1 177 ? 13.020 -8.618 -19.709 1.00 94.69 177 VAL A O 1
ATOM 1392 N N . PRO A 1 178 ? 14.147 -6.695 -19.432 1.00 93.75 178 PRO A N 1
ATOM 1393 C CA . PRO A 1 178 ? 13.565 -6.450 -18.118 1.00 93.75 178 PRO A CA 1
ATOM 1394 C C . PRO A 1 178 ? 12.134 -5.898 -18.203 1.00 93.75 178 PRO A C 1
ATOM 1396 O O . PRO A 1 178 ? 11.767 -5.159 -19.120 1.00 93.75 178 PRO A O 1
ATOM 1399 N N . SER A 1 179 ? 11.362 -6.208 -17.170 1.00 90.31 179 SER A N 1
ATOM 1400 C CA . SER A 1 179 ? 10.067 -5.618 -16.840 1.00 90.31 179 SER A CA 1
ATOM 1401 C C . SER A 1 179 ? 10.228 -4.587 -15.709 1.00 90.31 179 SER A C 1
ATOM 1403 O O . SER A 1 179 ? 11.235 -4.565 -14.993 1.00 90.31 179 SER A O 1
ATOM 1405 N N . ALA A 1 180 ? 9.254 -3.688 -15.560 1.00 87.62 180 ALA A N 1
ATOM 1406 C CA . ALA A 1 180 ? 9.296 -2.569 -14.618 1.00 87.62 180 ALA A CA 1
ATOM 1407 C C . ALA A 1 180 ? 8.157 -2.641 -13.592 1.00 87.62 180 ALA A C 1
ATOM 1409 O O . ALA A 1 180 ? 7.018 -2.955 -13.943 1.00 87.62 180 ALA A O 1
ATOM 1410 N N . PHE A 1 181 ? 8.453 -2.316 -12.330 1.00 84.75 181 PHE A N 1
ATOM 1411 C CA . PHE A 1 181 ? 7.466 -2.227 -11.254 1.00 84.75 181 PHE A CA 1
ATOM 1412 C C . PHE A 1 181 ? 7.315 -0.777 -10.785 1.00 84.75 181 PHE A C 1
ATOM 1414 O O . PHE A 1 181 ? 8.253 -0.182 -10.243 1.00 84.75 181 PHE A O 1
ATOM 1421 N N . TYR A 1 182 ? 6.125 -0.221 -11.002 1.00 83.75 182 TYR A N 1
ATOM 1422 C CA . TYR A 1 182 ? 5.744 1.134 -10.620 1.00 83.75 182 TYR A CA 1
ATOM 1423 C C . TYR A 1 182 ? 4.691 1.109 -9.514 1.00 83.75 182 TYR A C 1
ATOM 1425 O O . TYR A 1 182 ? 3.797 0.260 -9.506 1.00 83.75 182 TYR A O 1
ATOM 1433 N N . ILE A 1 183 ? 4.766 2.082 -8.610 1.00 81.56 183 ILE A N 1
ATOM 1434 C CA . ILE A 1 183 ? 3.755 2.311 -7.577 1.00 81.56 183 ILE A CA 1
ATOM 1435 C C . ILE A 1 183 ? 3.239 3.737 -7.709 1.00 81.56 183 ILE A C 1
ATOM 1437 O O . ILE A 1 183 ? 4.021 4.672 -7.826 1.00 81.56 183 ILE A O 1
ATOM 1441 N N . GLN A 1 184 ? 1.920 3.895 -7.673 1.00 80.94 184 GLN A N 1
ATOM 1442 C CA . GLN A 1 184 ? 1.255 5.188 -7.561 1.00 80.94 184 GLN A CA 1
ATOM 1443 C C . GLN A 1 184 ? 0.439 5.175 -6.272 1.00 80.94 184 GLN A C 1
ATOM 1445 O O . GLN A 1 184 ? -0.497 4.384 -6.140 1.00 80.94 184 GLN A O 1
ATOM 1450 N N . VAL A 1 185 ? 0.782 6.046 -5.323 1.00 74.44 185 VAL A N 1
ATOM 1451 C CA . VAL A 1 185 ? -0.108 6.348 -4.198 1.00 74.44 185 VAL A CA 1
ATOM 1452 C C . VAL A 1 185 ? -1.062 7.436 -4.671 1.00 74.44 185 VAL A C 1
ATOM 1454 O O . VAL A 1 185 ? -0.636 8.560 -4.930 1.00 74.44 185 VAL A O 1
ATOM 1457 N N . GLU A 1 186 ? -2.336 7.103 -4.849 1.00 71.12 186 GLU A N 1
ATOM 1458 C CA . GLU A 1 186 ? -3.345 8.090 -5.236 1.00 71.12 186 GLU A CA 1
ATOM 1459 C C . GLU A 1 186 ? -3.756 8.936 -4.027 1.00 71.12 186 GLU A C 1
ATOM 1461 O O . GLU A 1 186 ? -3.842 8.455 -2.899 1.00 71.12 186 GLU A O 1
ATOM 1466 N N . GLU A 1 187 ? -4.045 10.207 -4.263 1.00 66.81 187 GLU A N 1
ATOM 1467 C CA . GLU A 1 187 ? -4.673 11.079 -3.283 1.00 66.81 187 GLU A CA 1
ATOM 1468 C C . GLU A 1 187 ? -6.164 10.744 -3.146 1.00 66.81 187 GLU A C 1
ATOM 1470 O O . GLU A 1 187 ? -6.844 10.342 -4.097 1.00 66.81 187 GLU A O 1
ATOM 1475 N N . ASN A 1 188 ? -6.701 10.955 -1.948 1.00 58.41 188 ASN A N 1
ATOM 1476 C CA . ASN A 1 188 ? -8.137 11.002 -1.729 1.00 58.41 188 ASN A CA 1
ATOM 1477 C C . ASN A 1 188 ? -8.433 12.085 -0.691 1.00 58.41 188 ASN A C 1
ATOM 1479 O O . ASN A 1 188 ? -8.168 11.893 0.491 1.00 58.41 188 ASN A O 1
ATOM 1483 N N . ALA A 1 189 ? -9.018 13.204 -1.121 1.00 49.50 189 ALA A N 1
ATOM 1484 C CA . ALA A 1 189 ? -9.310 14.346 -0.250 1.00 49.50 189 ALA A CA 1
ATOM 1485 C C . ALA A 1 189 ? -10.236 14.007 0.941 1.00 49.50 189 ALA A C 1
ATOM 1487 O O . ALA A 1 189 ? -10.218 14.704 1.951 1.00 49.50 189 ALA A O 1
ATOM 1488 N N . ALA A 1 190 ? -11.016 12.921 0.869 1.00 42.12 190 ALA A N 1
ATOM 1489 C CA . ALA A 1 190 ? -11.844 12.444 1.981 1.00 42.12 190 ALA A CA 1
ATOM 1490 C C . ALA A 1 190 ? -11.068 11.578 3.005 1.00 42.12 190 ALA A C 1
ATOM 1492 O O . ALA A 1 190 ? -11.597 11.255 4.074 1.00 42.12 190 ALA A O 1
ATOM 1493 N N . ALA A 1 191 ? -9.833 11.187 2.676 1.00 42.91 191 ALA A N 1
ATOM 1494 C CA . ALA A 1 191 ? -8.966 10.288 3.438 1.00 42.91 191 ALA A CA 1
ATOM 1495 C C . ALA A 1 191 ? -7.842 11.006 4.218 1.00 42.91 191 ALA A C 1
ATOM 1497 O O . ALA A 1 191 ? -6.960 10.346 4.760 1.00 42.91 191 ALA A O 1
ATOM 1498 N N . GLY A 1 192 ? -7.869 12.341 4.290 1.00 50.75 192 GLY A N 1
ATOM 1499 C CA . GLY A 1 192 ? -6.832 13.132 4.957 1.00 50.75 192 GLY A CA 1
ATOM 1500 C C . GLY A 1 192 ? -5.572 13.328 4.107 1.00 50.75 192 GLY A C 1
ATOM 1501 O O . GLY A 1 192 ? -5.554 13.041 2.910 1.00 50.75 192 GLY A O 1
ATOM 1502 N N . ILE A 1 193 ? -4.516 13.867 4.725 1.00 48.50 193 ILE A N 1
ATOM 1503 C CA . ILE A 1 193 ? -3.262 14.176 4.027 1.00 48.50 193 ILE A CA 1
ATOM 1504 C C . ILE A 1 193 ? -2.439 12.896 3.871 1.00 48.50 193 ILE A C 1
ATOM 1506 O O . ILE A 1 193 ? -1.859 12.385 4.827 1.00 48.50 193 ILE A O 1
ATOM 1510 N N . ILE A 1 194 ? -2.373 12.407 2.637 1.00 53.59 194 ILE A N 1
ATOM 1511 C CA . ILE A 1 194 ? -1.462 11.342 2.230 1.00 53.59 194 ILE A CA 1
ATOM 1512 C C . ILE A 1 194 ? -0.084 11.950 1.960 1.00 53.59 194 ILE A C 1
ATOM 1514 O O . ILE A 1 194 ? 0.029 12.997 1.322 1.00 53.59 194 ILE A O 1
ATOM 1518 N N . TYR A 1 195 ? 0.967 11.270 2.408 1.00 57.31 195 TYR A N 1
ATOM 1519 C CA . TYR A 1 195 ? 2.356 11.621 2.135 1.00 57.31 195 TYR A CA 1
ATOM 1520 C C . TYR A 1 195 ? 3.002 10.564 1.240 1.00 57.31 195 TYR A C 1
ATOM 1522 O O . TYR A 1 195 ? 2.563 9.415 1.171 1.00 57.31 195 TYR A O 1
ATOM 1530 N N . ASN A 1 196 ? 4.094 10.939 0.578 1.00 52.19 196 ASN A N 1
ATOM 1531 C CA . ASN A 1 196 ? 4.891 10.023 -0.239 1.00 52.19 196 ASN A CA 1
ATOM 1532 C C . ASN A 1 196 ? 5.342 8.772 0.549 1.00 52.19 196 ASN A C 1
ATOM 1534 O O . ASN A 1 196 ? 5.245 7.650 0.062 1.00 52.19 196 ASN A O 1
ATOM 1538 N N . ASN A 1 197 ? 5.712 8.947 1.817 1.00 61.19 197 ASN A N 1
ATOM 1539 C CA . ASN A 1 197 ? 6.108 7.891 2.739 1.00 61.19 197 ASN A CA 1
ATOM 1540 C C . ASN A 1 197 ? 4.948 7.287 3.562 1.00 61.19 197 ASN A C 1
ATOM 1542 O O . ASN A 1 197 ? 5.222 6.574 4.528 1.00 61.19 197 ASN A O 1
ATOM 1546 N N . SER A 1 198 ? 3.672 7.512 3.213 1.00 66.00 198 SER A N 1
ATOM 1547 C CA . SER A 1 198 ? 2.519 6.948 3.950 1.00 66.00 198 SER A CA 1
ATOM 1548 C C . SER A 1 198 ? 2.503 5.413 4.008 1.00 66.00 198 SER A C 1
ATOM 1550 O O . SER A 1 198 ? 1.878 4.841 4.903 1.00 66.00 198 SER A O 1
ATOM 1552 N N . TYR A 1 199 ? 3.210 4.734 3.100 1.00 74.06 199 TYR A N 1
ATOM 1553 C CA . TYR A 1 199 ? 3.283 3.276 3.030 1.00 74.06 199 TYR A CA 1
ATOM 1554 C C . TYR A 1 199 ? 4.736 2.796 2.973 1.00 74.06 199 TYR A C 1
ATOM 1556 O O . TYR A 1 199 ? 5.514 3.219 2.118 1.00 74.06 199 TYR A O 1
ATOM 1564 N N . ARG A 1 200 ? 5.096 1.853 3.849 1.00 84.81 200 ARG A N 1
ATOM 1565 C CA . ARG A 1 200 ? 6.297 1.035 3.703 1.00 84.81 200 ARG A CA 1
ATOM 1566 C C . ARG A 1 200 ? 6.043 -0.044 2.656 1.00 84.81 200 ARG A C 1
ATOM 1568 O O . ARG A 1 200 ? 5.212 -0.930 2.856 1.00 84.81 200 ARG A O 1
ATOM 1575 N N . ILE A 1 201 ? 6.800 0.022 1.568 1.00 85.56 201 ILE A N 1
ATOM 1576 C CA . ILE A 1 201 ? 6.795 -0.949 0.476 1.00 85.56 201 ILE A CA 1
ATOM 1577 C C . ILE A 1 201 ? 7.996 -1.871 0.622 1.00 85.56 201 ILE A C 1
ATOM 1579 O O . ILE A 1 201 ? 9.139 -1.409 0.667 1.00 85.56 201 ILE A O 1
ATOM 1583 N N . GLU A 1 202 ? 7.755 -3.178 0.619 1.00 91.94 202 GLU A N 1
ATOM 1584 C CA . GLU A 1 202 ? 8.816 -4.179 0.534 1.00 91.94 202 GLU A CA 1
ATOM 1585 C C . GLU A 1 202 ? 8.483 -5.223 -0.532 1.00 91.94 202 GLU A C 1
ATOM 1587 O O . GLU A 1 202 ? 7.350 -5.691 -0.598 1.00 91.94 202 GLU A O 1
ATOM 1592 N N . VAL A 1 203 ? 9.460 -5.609 -1.352 1.00 91.25 203 VAL A N 1
ATOM 1593 C CA . VAL A 1 203 ? 9.274 -6.569 -2.451 1.00 91.25 203 VAL A CA 1
ATOM 1594 C C . VAL A 1 203 ? 10.209 -7.764 -2.270 1.00 91.25 203 VAL A C 1
ATOM 1596 O O . VAL A 1 203 ? 11.345 -7.612 -1.824 1.00 91.25 203 VAL A O 1
ATOM 1599 N N . GLU A 1 204 ? 9.723 -8.959 -2.590 1.00 92.94 204 GLU A N 1
ATOM 1600 C CA . GLU A 1 204 ? 10.434 -10.238 -2.507 1.00 92.94 204 GLU A CA 1
ATOM 1601 C C . GLU A 1 204 ? 10.189 -11.042 -3.793 1.00 92.94 204 GLU A C 1
ATOM 1603 O O . GLU A 1 204 ? 9.080 -11.016 -4.329 1.00 92.94 204 GLU A O 1
ATOM 1608 N N . GLY A 1 205 ? 11.187 -11.789 -4.271 1.00 91.50 205 GLY A N 1
ATOM 1609 C CA . GLY A 1 205 ? 11.034 -12.706 -5.408 1.00 91.50 205 GLY A CA 1
ATOM 1610 C C . GLY A 1 205 ? 11.371 -12.116 -6.782 1.00 91.50 205 GLY A C 1
ATOM 1611 O O . GLY A 1 205 ? 11.203 -12.804 -7.787 1.00 91.50 205 GLY A O 1
ATOM 1612 N N . LEU A 1 206 ? 11.885 -10.882 -6.841 1.00 93.06 206 LEU A N 1
ATOM 1613 C CA . LEU A 1 206 ? 12.395 -10.286 -8.081 1.00 93.06 206 LEU A CA 1
ATOM 1614 C C . LEU A 1 206 ? 13.653 -11.018 -8.563 1.00 93.06 206 LEU A C 1
ATOM 1616 O O . LEU A 1 206 ? 14.575 -11.251 -7.780 1.00 93.06 206 LEU A O 1
ATOM 1620 N N . GLN A 1 207 ? 13.736 -11.318 -9.856 1.00 93.69 207 GLN A N 1
ATOM 1621 C CA . GLN A 1 207 ? 14.996 -11.689 -10.490 1.00 93.69 207 GLN A CA 1
ATOM 1622 C C . GLN A 1 207 ? 15.774 -10.451 -10.913 1.00 93.69 207 GLN A C 1
ATOM 1624 O O . GLN A 1 207 ? 15.279 -9.602 -11.650 1.00 93.69 207 GLN A O 1
ATOM 1629 N N . ILE A 1 208 ? 17.010 -10.366 -10.427 1.00 93.94 208 ILE A N 1
ATOM 1630 C CA . ILE A 1 208 ? 17.921 -9.231 -10.642 1.00 93.94 208 ILE A CA 1
ATOM 1631 C C . ILE A 1 208 ? 19.310 -9.675 -11.130 1.00 93.94 208 ILE A C 1
ATOM 1633 O O . ILE A 1 208 ? 20.185 -8.838 -11.320 1.00 93.94 208 ILE A O 1
ATOM 1637 N N . GLN A 1 209 ? 19.520 -10.989 -11.289 1.00 93.12 209 GLN A N 1
ATOM 1638 C CA . GLN A 1 209 ? 20.815 -11.584 -11.639 1.00 93.12 209 GLN A CA 1
ATOM 1639 C C . GLN A 1 209 ? 20.946 -11.871 -13.139 1.00 93.12 209 GLN A C 1
ATOM 1641 O O . GLN A 1 209 ? 21.977 -11.568 -13.730 1.00 93.12 209 GLN A O 1
ATOM 1646 N N . GLU A 1 210 ? 19.912 -12.452 -13.753 1.00 94.06 210 GLU A N 1
ATOM 1647 C CA . GLU A 1 210 ? 19.866 -12.693 -15.195 1.00 94.06 210 GLU A CA 1
ATOM 1648 C C . GLU A 1 210 ? 18.424 -12.715 -15.729 1.00 94.06 210 GLU A C 1
ATOM 1650 O O . GLU A 1 210 ? 17.490 -13.031 -14.987 1.00 94.06 210 GLU A O 1
ATOM 1655 N N . GLY A 1 211 ? 18.259 -12.448 -17.026 1.00 94.31 211 GLY A N 1
ATOM 1656 C CA . GLY A 1 211 ? 17.002 -12.630 -17.757 1.00 94.31 211 GLY A CA 1
ATOM 1657 C C . GLY A 1 211 ? 17.228 -13.061 -19.201 1.00 94.31 211 GLY A C 1
ATOM 1658 O O . GLY A 1 211 ? 18.127 -12.550 -19.872 1.00 94.31 211 GLY A O 1
ATOM 1659 N N . ALA A 1 212 ? 16.431 -14.017 -19.682 1.00 94.19 212 ALA A N 1
ATOM 1660 C CA . ALA A 1 212 ? 16.556 -14.564 -21.033 1.00 94.19 212 ALA A CA 1
ATOM 1661 C C . ALA A 1 212 ? 16.161 -13.528 -22.091 1.00 94.19 212 ALA A C 1
ATOM 1663 O O . ALA A 1 212 ? 15.121 -12.888 -21.960 1.00 94.19 212 ALA A O 1
ATOM 1664 N N . LEU A 1 213 ? 16.951 -13.374 -23.156 1.00 94.25 213 LEU A N 1
ATOM 1665 C CA . LEU A 1 213 ? 16.626 -12.419 -24.218 1.00 94.25 213 LEU A CA 1
ATOM 1666 C C . LEU A 1 213 ? 15.365 -12.873 -24.951 1.00 94.25 213 LEU A C 1
ATOM 1668 O O . LEU A 1 213 ? 14.330 -12.219 -24.872 1.00 94.25 213 LEU A O 1
ATOM 1672 N N . PHE A 1 214 ? 15.428 -14.023 -25.619 1.00 92.69 214 PHE A N 1
ATOM 1673 C CA . PHE A 1 214 ? 14.443 -14.434 -26.624 1.00 92.69 214 PHE A CA 1
ATOM 1674 C C . PHE A 1 214 ? 13.292 -15.306 -26.092 1.00 92.69 214 PHE A C 1
ATOM 1676 O O . PHE A 1 214 ? 12.559 -15.903 -26.877 1.00 92.69 214 PHE A O 1
ATOM 1683 N N . SER A 1 215 ? 13.096 -15.389 -24.771 1.00 88.50 215 SER A N 1
ATOM 1684 C CA . SER A 1 215 ? 12.006 -16.180 -24.177 1.00 88.50 215 SER A CA 1
ATOM 1685 C C . SER A 1 215 ? 11.506 -15.629 -22.835 1.00 88.50 215 SER A C 1
ATOM 1687 O O . SER A 1 215 ? 12.179 -14.846 -22.170 1.00 88.50 215 SER A O 1
ATOM 1689 N N . ASN A 1 216 ? 10.334 -16.097 -22.399 1.00 85.56 216 ASN A N 1
ATOM 1690 C CA . ASN A 1 216 ? 9.788 -15.870 -21.051 1.00 85.56 216 ASN A CA 1
ATOM 1691 C C . ASN A 1 216 ? 10.342 -16.886 -20.020 1.00 85.56 216 ASN A C 1
ATOM 1693 O O . ASN A 1 216 ? 9.656 -17.275 -19.076 1.00 85.56 216 ASN A O 1
ATOM 1697 N N . THR A 1 217 ? 11.568 -17.383 -20.223 1.00 85.88 217 THR A N 1
ATOM 1698 C CA . THR A 1 217 ? 12.173 -18.402 -19.353 1.00 85.88 217 THR A CA 1
ATOM 1699 C C . THR A 1 217 ? 12.668 -17.771 -18.053 1.00 85.88 217 THR A C 1
ATOM 1701 O O . THR A 1 217 ? 13.620 -16.991 -18.054 1.00 85.88 217 THR A O 1
ATOM 1704 N N . VAL A 1 218 ? 12.038 -18.142 -16.939 1.00 85.25 218 VAL A N 1
ATOM 1705 C CA . VAL A 1 218 ? 12.465 -17.778 -15.580 1.00 85.25 218 VAL A CA 1
ATOM 1706 C C . VAL A 1 218 ? 13.768 -18.500 -15.225 1.00 85.25 218 VAL A C 1
ATOM 1708 O O . VAL A 1 218 ? 13.913 -19.695 -15.486 1.00 85.25 218 VAL A O 1
ATOM 1711 N N . THR A 1 219 ? 14.713 -17.793 -14.603 1.00 82.06 219 THR A N 1
ATOM 1712 C CA . THR A 1 219 ? 15.971 -18.396 -14.132 1.00 82.06 219 THR A CA 1
ATOM 1713 C C . THR A 1 219 ? 15.805 -19.215 -12.846 1.00 82.06 219 THR A C 1
ATOM 1715 O O . THR A 1 219 ? 14.972 -18.916 -11.991 1.00 82.06 219 THR A O 1
ATOM 1718 N N . VAL A 1 220 ? 16.653 -20.237 -12.696 1.00 82.38 220 VAL A N 1
ATOM 1719 C CA . VAL A 1 220 ? 16.793 -21.067 -11.488 1.00 82.38 220 VAL A CA 1
ATOM 1720 C C . VAL A 1 220 ? 17.694 -20.442 -10.411 1.00 82.38 220 VAL A C 1
ATOM 1722 O O . VAL A 1 220 ? 17.851 -21.028 -9.340 1.00 82.38 220 VAL A O 1
ATOM 1725 N N . LEU A 1 221 ? 18.313 -19.282 -10.670 1.00 84.31 221 LEU A N 1
ATOM 1726 C CA . LEU A 1 221 ? 19.126 -18.578 -9.671 1.00 84.31 221 LEU A CA 1
ATOM 1727 C C . LEU A 1 221 ? 18.270 -18.079 -8.488 1.00 84.31 221 LEU A C 1
ATOM 1729 O O . LEU A 1 221 ? 17.084 -17.797 -8.666 1.00 84.31 221 LEU A O 1
ATOM 1733 N N . PRO A 1 222 ? 18.839 -17.909 -7.277 1.00 86.44 222 PRO A N 1
ATOM 1734 C CA . PRO A 1 222 ? 18.103 -17.363 -6.139 1.00 86.44 222 PRO A CA 1
ATOM 1735 C C . PRO A 1 222 ? 17.532 -15.967 -6.425 1.00 86.44 222 PRO A C 1
ATOM 1737 O O . PRO A 1 222 ? 18.269 -15.037 -6.755 1.00 86.44 222 PRO A O 1
ATOM 1740 N N . ALA A 1 223 ? 16.217 -15.816 -6.271 1.00 88.50 223 ALA A N 1
ATOM 1741 C CA . ALA A 1 223 ? 15.550 -14.526 -6.394 1.00 88.50 223 ALA A CA 1
ATOM 1742 C C . ALA A 1 223 ? 15.888 -13.596 -5.213 1.00 88.50 223 ALA A C 1
ATOM 1744 O O . ALA A 1 223 ? 16.287 -14.039 -4.133 1.00 88.50 223 ALA A O 1
ATOM 1745 N N . GLN A 1 224 ? 15.695 -12.293 -5.409 1.00 89.88 224 GLN A N 1
ATOM 1746 C CA . GLN A 1 224 ? 15.970 -11.270 -4.408 1.00 89.88 224 GLN A CA 1
ATOM 1747 C C . GLN A 1 224 ? 15.105 -11.460 -3.149 1.00 89.88 224 GLN A C 1
ATOM 1749 O O . GLN A 1 224 ? 13.875 -11.560 -3.217 1.00 89.88 224 GLN A O 1
ATOM 1754 N N . GLY A 1 225 ? 15.757 -11.467 -1.984 1.00 90.50 225 GLY A N 1
ATOM 1755 C CA . GLY A 1 225 ? 15.087 -11.478 -0.683 1.00 90.50 225 GLY A CA 1
ATOM 1756 C C . GLY A 1 225 ? 14.308 -10.187 -0.403 1.00 90.50 225 GLY A C 1
ATOM 1757 O O . GLY A 1 225 ? 14.485 -9.171 -1.078 1.00 90.50 225 GLY A O 1
ATOM 1758 N N . LYS A 1 226 ? 13.448 -10.221 0.622 1.00 91.75 226 LYS A N 1
ATOM 1759 C CA . LYS A 1 226 ? 12.552 -9.113 0.983 1.00 91.75 226 LYS A CA 1
ATOM 1760 C C . LYS A 1 226 ? 13.324 -7.798 1.175 1.00 91.75 226 LYS A C 1
ATOM 1762 O O . LYS A 1 226 ? 14.062 -7.646 2.145 1.00 91.75 226 LYS A O 1
ATOM 1767 N N . THR A 1 227 ? 13.133 -6.853 0.258 1.00 92.00 227 THR A N 1
ATOM 1768 C CA . THR A 1 227 ? 13.873 -5.585 0.178 1.00 92.00 227 THR A CA 1
ATOM 1769 C C . THR A 1 227 ? 12.914 -4.403 0.285 1.00 92.00 227 THR A C 1
ATOM 1771 O O . THR A 1 227 ? 11.853 -4.412 -0.331 1.00 92.00 227 THR A O 1
ATOM 1774 N N . ASN A 1 228 ? 13.276 -3.386 1.068 1.00 89.88 228 ASN A N 1
ATOM 1775 C CA . ASN A 1 228 ? 12.467 -2.186 1.290 1.00 89.88 228 ASN A CA 1
ATOM 1776 C C . ASN A 1 228 ? 12.741 -1.131 0.201 1.00 89.88 228 ASN A C 1
ATOM 1778 O O . ASN A 1 228 ? 13.889 -0.745 -0.006 1.00 89.88 228 ASN A O 1
ATOM 1782 N N . TYR A 1 229 ? 11.684 -0.651 -0.457 1.00 86.75 229 TYR A N 1
ATOM 1783 C CA . TYR A 1 229 ? 11.738 0.317 -1.561 1.00 86.75 229 TYR A CA 1
ATOM 1784 C C . TYR A 1 229 ? 11.067 1.663 -1.243 1.00 86.75 229 TYR A C 1
ATOM 1786 O O . TYR A 1 229 ? 10.986 2.532 -2.107 1.00 86.75 229 TYR A O 1
ATOM 1794 N N . SER A 1 230 ? 10.601 1.860 -0.008 1.00 80.56 230 SER A N 1
ATOM 1795 C CA . SER A 1 230 ? 9.776 3.014 0.400 1.00 80.56 230 SER A CA 1
ATOM 1796 C C . SER A 1 230 ? 10.432 4.378 0.156 1.00 80.56 230 SER A C 1
ATOM 1798 O O . SER A 1 230 ? 9.736 5.361 -0.054 1.00 80.56 230 SER A O 1
ATOM 1800 N N . SER A 1 231 ? 11.767 4.450 0.153 1.00 76.19 231 SER A N 1
ATOM 1801 C CA . SER A 1 231 ? 12.533 5.673 -0.133 1.00 76.19 231 SER A CA 1
ATOM 1802 C C . SER A 1 231 ? 12.457 6.140 -1.591 1.00 76.19 231 SER A C 1
ATOM 1804 O O . SER A 1 231 ? 12.891 7.250 -1.887 1.00 76.19 231 SER A O 1
ATOM 1806 N N . LYS A 1 232 ? 11.924 5.310 -2.497 1.00 75.31 232 LYS A N 1
ATOM 1807 C CA . LYS A 1 232 ? 11.628 5.680 -3.887 1.00 75.31 232 LYS A CA 1
ATOM 1808 C C . LYS A 1 232 ? 10.225 6.262 -4.079 1.00 75.31 232 LYS A C 1
ATOM 1810 O O . LYS A 1 232 ? 9.920 6.678 -5.189 1.00 75.31 232 LYS A O 1
ATOM 1815 N N . LEU A 1 233 ? 9.389 6.280 -3.037 1.00 71.62 233 LEU A N 1
ATOM 1816 C CA . LEU A 1 233 ? 8.143 7.036 -3.057 1.00 71.62 233 LEU A CA 1
ATOM 1817 C C . LEU A 1 233 ? 8.453 8.473 -2.628 1.00 71.62 233 LEU A C 1
ATOM 1819 O O . LEU A 1 233 ? 8.754 8.730 -1.460 1.00 71.62 233 LEU A O 1
ATOM 1823 N N . THR A 1 234 ? 8.414 9.407 -3.574 1.00 64.75 234 THR A N 1
ATOM 1824 C CA . THR A 1 234 ? 8.721 10.827 -3.376 1.00 64.75 234 THR A CA 1
ATOM 1825 C C . THR A 1 234 ? 7.536 11.750 -3.681 1.00 64.75 234 THR A C 1
ATOM 1827 O O . THR A 1 234 ? 7.514 12.858 -3.139 1.00 64.75 234 THR A O 1
ATOM 1830 N N . ALA A 1 235 ? 6.506 11.302 -4.414 1.00 61.53 235 ALA A N 1
ATOM 1831 C CA . ALA A 1 235 ? 5.345 12.125 -4.769 1.00 61.53 235 ALA A CA 1
ATOM 1832 C C . ALA A 1 235 ? 4.001 11.364 -4.784 1.00 61.53 235 ALA A C 1
ATOM 1834 O O . ALA A 1 235 ? 3.854 10.293 -5.364 1.00 61.53 235 ALA A O 1
ATOM 1835 N N . VAL A 1 236 ? 2.965 11.976 -4.199 1.00 61.22 236 VAL A N 1
ATOM 1836 C CA . VAL A 1 236 ? 1.571 11.494 -4.285 1.00 61.22 236 VAL A CA 1
ATOM 1837 C C . VAL A 1 236 ? 1.005 11.786 -5.685 1.00 61.22 236 VAL A C 1
ATOM 1839 O O . VAL A 1 236 ? 1.513 12.649 -6.403 1.00 61.22 236 VAL A O 1
ATOM 1842 N N . ASN A 1 237 ? -0.006 11.022 -6.110 1.00 68.62 237 ASN A N 1
ATOM 1843 C CA . ASN A 1 237 ? -0.590 10.985 -7.459 1.00 68.62 237 ASN A CA 1
ATOM 1844 C C . ASN A 1 237 ? 0.389 10.635 -8.597 1.00 68.62 237 ASN A C 1
ATOM 1846 O O . ASN A 1 237 ? -0.042 10.519 -9.744 1.00 68.62 237 ASN A O 1
ATOM 1850 N N . THR A 1 238 ? 1.669 10.402 -8.316 1.00 68.81 238 THR A N 1
ATOM 1851 C CA . THR A 1 238 ? 2.709 10.175 -9.326 1.00 68.81 238 THR A CA 1
ATOM 1852 C C . THR A 1 238 ? 3.069 8.684 -9.387 1.00 68.81 238 THR A C 1
ATOM 1854 O O . THR A 1 238 ? 3.332 8.093 -8.342 1.00 68.81 238 THR A O 1
ATOM 1857 N N . PRO A 1 239 ? 3.075 8.034 -10.567 1.00 74.62 239 PRO A N 1
ATOM 1858 C CA . PRO A 1 239 ? 3.630 6.689 -10.718 1.00 74.62 239 PRO A CA 1
ATOM 1859 C C . PRO A 1 239 ? 5.161 6.711 -10.637 1.00 74.62 239 PRO A C 1
ATOM 1861 O O . PRO A 1 239 ? 5.834 7.213 -11.537 1.00 74.62 239 PRO A O 1
ATOM 1864 N N . GLU A 1 240 ? 5.728 6.118 -9.590 1.00 77.25 240 GLU A N 1
ATOM 1865 C CA . GLU A 1 240 ? 7.172 6.101 -9.344 1.00 77.25 240 GLU A CA 1
ATOM 1866 C C . GLU A 1 240 ? 7.756 4.696 -9.546 1.00 77.25 240 GLU A C 1
ATOM 1868 O O . GLU A 1 240 ? 7.192 3.694 -9.096 1.00 77.25 240 GLU A O 1
ATOM 1873 N N . ASN A 1 241 ? 8.893 4.605 -10.249 1.00 84.94 241 ASN A N 1
ATOM 1874 C CA . ASN A 1 241 ? 9.582 3.332 -10.457 1.00 84.94 241 ASN A CA 1
ATOM 1875 C C . ASN A 1 241 ? 10.227 2.880 -9.146 1.00 84.94 241 ASN A C 1
ATOM 1877 O O . ASN A 1 241 ? 11.187 3.498 -8.680 1.00 84.94 241 ASN A O 1
ATOM 1881 N N . VAL A 1 242 ? 9.764 1.761 -8.589 1.00 84.06 242 VAL A N 1
ATOM 1882 C CA . VAL A 1 242 ? 10.407 1.167 -7.414 1.00 84.06 242 VAL A CA 1
ATOM 1883 C C . VAL A 1 242 ? 11.417 0.085 -7.800 1.00 84.06 242 VAL A C 1
ATOM 1885 O O . VAL A 1 242 ? 12.460 -0.016 -7.151 1.00 84.06 242 VAL A O 1
ATOM 1888 N N . ALA A 1 243 ? 11.203 -0.654 -8.894 1.00 89.94 243 ALA A N 1
ATOM 1889 C CA . ALA A 1 243 ? 12.153 -1.659 -9.375 1.00 89.94 243 ALA A CA 1
ATOM 1890 C C . ALA A 1 243 ? 12.127 -1.862 -10.901 1.00 89.94 243 ALA A C 1
ATOM 1892 O O . ALA A 1 243 ? 11.115 -1.640 -11.566 1.00 89.94 243 ALA A O 1
ATOM 1893 N N . TYR A 1 244 ? 13.235 -2.387 -11.426 1.00 92.19 244 TYR A N 1
ATOM 1894 C CA . TYR A 1 244 ? 13.274 -3.153 -12.672 1.00 92.19 244 TYR A CA 1
ATOM 1895 C C . TYR A 1 244 ? 13.713 -4.580 -12.336 1.00 92.19 244 TYR A C 1
ATOM 1897 O O . TYR A 1 244 ? 14.436 -4.783 -11.360 1.00 92.19 244 TYR A O 1
ATOM 1905 N N . PHE A 1 245 ? 13.252 -5.562 -13.103 1.00 93.94 245 PHE A N 1
ATOM 1906 C CA . PHE A 1 245 ? 13.471 -6.978 -12.815 1.00 93.94 245 PHE A CA 1
ATOM 1907 C C . PHE A 1 245 ? 13.354 -7.831 -14.084 1.00 93.94 245 PHE A C 1
ATOM 1909 O O . PHE A 1 245 ? 12.733 -7.429 -15.065 1.00 93.94 245 PHE A O 1
ATOM 1916 N N . TYR A 1 246 ? 13.953 -9.014 -14.064 1.00 95.06 246 TYR A N 1
ATOM 1917 C CA . TYR A 1 246 ? 13.871 -10.021 -15.122 1.00 95.06 246 TYR A CA 1
ATOM 1918 C C . TYR A 1 246 ? 12.748 -11.035 -14.867 1.00 95.06 246 TYR A C 1
ATOM 1920 O O . TYR A 1 246 ? 12.097 -11.002 -13.823 1.00 95.06 246 TYR A O 1
ATOM 1928 N N . GLN A 1 247 ? 12.531 -11.958 -15.807 1.00 91.88 247 GLN A N 1
ATOM 1929 C CA . GLN A 1 247 ? 11.534 -13.029 -15.725 1.00 91.88 247 GLN A CA 1
ATOM 1930 C C . GLN A 1 247 ? 11.594 -13.741 -14.361 1.00 91.88 247 GLN A C 1
ATOM 1932 O O . GLN A 1 247 ? 12.551 -14.450 -14.046 1.00 91.88 247 GLN A O 1
ATOM 1937 N N . SER A 1 248 ? 10.568 -13.525 -13.537 1.00 89.56 248 SER A N 1
ATOM 1938 C CA . SER A 1 248 ? 10.533 -13.894 -12.119 1.00 89.56 248 SER A CA 1
ATOM 1939 C C . SER A 1 248 ? 9.463 -14.948 -11.861 1.00 89.56 248 SER A C 1
ATOM 1941 O O . SER A 1 248 ? 8.352 -14.842 -12.375 1.00 89.56 248 SER A O 1
ATOM 1943 N N . GLN A 1 249 ? 9.765 -15.948 -11.025 1.00 84.75 249 GLN A N 1
ATOM 1944 C CA . GLN A 1 249 ? 8.837 -17.061 -10.788 1.00 84.75 249 GLN A CA 1
ATOM 1945 C C . GLN A 1 249 ? 7.543 -16.609 -10.101 1.00 84.75 249 GLN A C 1
ATOM 1947 O O . GLN A 1 249 ? 6.470 -17.126 -10.387 1.00 84.75 249 GLN A O 1
ATOM 1952 N N . ARG A 1 250 ? 7.661 -15.692 -9.137 1.00 83.12 250 ARG A N 1
ATOM 1953 C CA . ARG A 1 250 ? 6.552 -15.182 -8.329 1.00 83.12 250 ARG A CA 1
ATOM 1954 C C . ARG A 1 250 ? 7.046 -14.009 -7.496 1.00 83.12 250 ARG A C 1
ATOM 1956 O O . ARG A 1 250 ? 8.091 -14.126 -6.858 1.00 83.12 250 ARG A O 1
ATOM 1963 N N . ILE A 1 251 ? 6.291 -12.918 -7.449 1.00 85.56 251 ILE A N 1
ATOM 1964 C CA . ILE A 1 251 ? 6.671 -11.700 -6.721 1.00 85.56 251 ILE A CA 1
ATOM 1965 C C . ILE A 1 251 ? 5.701 -11.496 -5.559 1.00 85.56 251 ILE A C 1
ATOM 1967 O O . ILE A 1 251 ? 4.487 -11.602 -5.739 1.00 85.56 251 ILE A O 1
ATOM 1971 N N . LYS A 1 252 ? 6.222 -11.181 -4.368 1.00 85.62 252 LYS A N 1
ATOM 1972 C CA . LYS A 1 252 ? 5.410 -10.687 -3.247 1.00 85.62 252 LYS A CA 1
ATOM 1973 C C . LYS A 1 252 ? 5.653 -9.198 -3.053 1.00 85.62 252 LYS A C 1
ATOM 1975 O O . LYS A 1 252 ? 6.808 -8.797 -2.917 1.00 85.62 252 LYS A O 1
ATOM 1980 N N . ILE A 1 253 ? 4.590 -8.401 -2.953 1.00 86.31 253 ILE A N 1
ATOM 1981 C CA . ILE A 1 253 ? 4.679 -7.009 -2.489 1.00 86.31 253 ILE A CA 1
ATOM 1982 C C . ILE A 1 253 ? 3.975 -6.893 -1.142 1.00 86.31 253 ILE A C 1
ATOM 1984 O O . ILE A 1 253 ? 2.785 -7.169 -1.020 1.00 86.31 253 ILE A O 1
ATOM 1988 N N . TYR A 1 254 ? 4.718 -6.468 -0.131 1.00 86.25 254 TYR A N 1
ATOM 1989 C CA . TYR A 1 254 ? 4.225 -6.151 1.198 1.00 86.25 254 TYR A CA 1
ATOM 1990 C C . TYR A 1 254 ? 3.997 -4.640 1.268 1.00 86.25 254 TYR A C 1
ATOM 1992 O O . TYR A 1 254 ? 4.955 -3.869 1.221 1.00 86.25 254 TYR A O 1
ATOM 2000 N N . ILE A 1 255 ? 2.738 -4.225 1.388 1.00 80.88 255 ILE A N 1
ATOM 2001 C CA . ILE A 1 255 ? 2.355 -2.832 1.625 1.00 80.88 255 ILE A CA 1
ATOM 2002 C C . ILE A 1 255 ? 1.949 -2.726 3.089 1.00 80.88 255 ILE A C 1
ATOM 2004 O O . ILE A 1 255 ? 0.865 -3.168 3.467 1.00 80.88 255 ILE A O 1
ATOM 2008 N N . THR A 1 256 ? 2.817 -2.156 3.915 1.00 80.50 256 THR A N 1
ATOM 2009 C CA . THR A 1 256 ? 2.538 -1.854 5.322 1.00 80.50 256 THR A CA 1
ATOM 2010 C C . THR A 1 256 ? 2.296 -0.356 5.446 1.00 80.50 256 THR A C 1
ATOM 2012 O O . THR A 1 256 ? 3.237 0.403 5.234 1.00 80.50 256 THR A O 1
ATOM 2015 N N . PRO A 1 257 ? 1.083 0.109 5.776 1.00 69.44 257 PRO A N 1
ATOM 2016 C CA . PRO A 1 257 ? 0.876 1.515 6.103 1.00 69.44 257 PRO A CA 1
ATOM 2017 C C . PRO A 1 257 ? 1.779 1.947 7.264 1.00 69.44 257 PRO A C 1
ATOM 2019 O O . PRO A 1 257 ? 1.910 1.223 8.250 1.00 69.44 257 PRO A O 1
ATOM 2022 N N . ASN A 1 258 ? 2.421 3.109 7.134 1.00 63.47 258 ASN A N 1
ATOM 2023 C CA . ASN A 1 258 ? 3.221 3.698 8.213 1.00 63.47 258 ASN A CA 1
ATOM 2024 C C . ASN A 1 258 ? 2.339 4.463 9.216 1.00 63.47 258 ASN A C 1
ATOM 2026 O O . ASN A 1 258 ? 2.726 4.620 10.370 1.00 63.47 258 ASN A O 1
ATOM 2030 N N . ASP A 1 259 ? 1.142 4.877 8.791 1.00 59.50 259 ASP A N 1
ATOM 2031 C CA . ASP A 1 259 ? 0.043 5.280 9.669 1.00 59.50 259 ASP A CA 1
ATOM 2032 C C . ASP A 1 259 ? -0.992 4.134 9.752 1.00 59.50 259 ASP A C 1
ATOM 2034 O O . ASP A 1 259 ? -1.579 3.784 8.722 1.00 59.50 259 ASP A O 1
ATOM 2038 N N . PRO A 1 260 ? -1.258 3.551 10.939 1.00 55.31 260 PRO A N 1
ATOM 2039 C CA . PRO A 1 260 ? -2.294 2.531 11.125 1.00 55.31 260 PRO A CA 1
ATOM 2040 C C . PRO A 1 260 ? -3.711 2.966 10.714 1.00 55.31 260 PRO A C 1
ATOM 2042 O O . PRO A 1 260 ? -4.540 2.110 10.398 1.00 55.31 260 PRO A O 1
ATOM 2045 N N . ASN A 1 261 ? -4.004 4.273 10.679 1.00 50.06 261 ASN A N 1
ATOM 2046 C CA . ASN A 1 261 ? -5.299 4.803 10.229 1.00 50.06 261 ASN A CA 1
ATOM 2047 C C . ASN A 1 261 ? -5.533 4.621 8.722 1.00 50.06 261 ASN A C 1
ATOM 2049 O O . ASN A 1 261 ? -6.680 4.683 8.281 1.00 50.06 261 ASN A O 1
ATOM 2053 N N . LEU A 1 262 ? -4.464 4.365 7.957 1.00 50.28 262 LEU A N 1
ATOM 2054 C CA . LEU A 1 262 ? -4.499 3.999 6.539 1.00 50.28 262 LEU A CA 1
ATOM 2055 C C . LEU A 1 262 ? -4.635 2.477 6.322 1.00 50.28 262 LEU A C 1
ATOM 2057 O O . LEU A 1 262 ? -4.481 2.009 5.193 1.00 50.28 262 LEU A O 1
ATOM 2061 N N . GLY A 1 263 ? -4.908 1.695 7.374 1.00 56.00 263 GLY A N 1
ATOM 2062 C CA . GLY A 1 263 ? -5.291 0.284 7.297 1.00 56.00 263 GLY A CA 1
ATOM 2063 C C . GLY A 1 263 ? -4.231 -0.713 7.785 1.00 56.00 263 GLY A C 1
ATOM 2064 O O . GLY A 1 263 ? -3.213 -0.366 8.380 1.00 56.00 263 GLY A O 1
ATOM 2065 N N . LYS A 1 264 ? -4.481 -2.006 7.540 1.00 61.78 264 LYS A N 1
ATOM 2066 C CA . LYS A 1 264 ? -3.561 -3.107 7.893 1.00 61.78 264 LYS A CA 1
ATOM 2067 C C . LYS A 1 264 ? -2.586 -3.409 6.752 1.00 61.78 264 LYS A C 1
ATOM 2069 O O . LYS A 1 264 ? -2.896 -3.152 5.591 1.00 61.78 264 LYS A O 1
ATOM 2074 N N . THR A 1 265 ? -1.446 -4.035 7.065 1.00 71.44 265 THR A N 1
ATOM 2075 C CA . THR A 1 265 ? -0.536 -4.581 6.044 1.00 71.44 265 THR A CA 1
ATOM 2076 C C . THR A 1 265 ? -1.281 -5.494 5.072 1.00 71.44 265 THR A C 1
ATOM 2078 O O . THR A 1 265 ? -1.953 -6.437 5.492 1.00 71.44 265 THR A O 1
ATOM 2081 N N . LYS A 1 266 ? -1.105 -5.253 3.772 1.00 70.25 266 LYS A N 1
ATOM 2082 C CA . LYS A 1 266 ? -1.606 -6.112 2.694 1.00 70.25 266 LYS A CA 1
ATOM 2083 C C . LYS A 1 266 ? -0.435 -6.740 1.949 1.00 70.25 266 LYS A C 1
ATOM 2085 O O . LYS A 1 266 ? 0.596 -6.101 1.739 1.00 70.25 266 LYS A O 1
ATOM 2090 N N . ILE A 1 267 ? -0.595 -8.007 1.577 1.00 75.25 267 ILE A N 1
ATOM 2091 C CA . ILE A 1 267 ? 0.389 -8.766 0.804 1.00 75.25 267 ILE A CA 1
ATOM 2092 C C . ILE A 1 267 ? -0.234 -9.070 -0.553 1.00 75.25 267 ILE A C 1
ATOM 2094 O O . ILE A 1 267 ? -1.282 -9.706 -0.631 1.00 75.25 267 ILE A O 1
ATOM 2098 N N . ILE A 1 268 ? 0.418 -8.594 -1.603 1.00 75.81 268 ILE A N 1
ATOM 2099 C CA . ILE A 1 268 ? 0.093 -8.873 -2.997 1.00 75.81 268 ILE A CA 1
ATOM 2100 C C . ILE A 1 268 ? 0.946 -10.044 -3.456 1.00 75.81 268 ILE A C 1
ATOM 2102 O O . ILE A 1 268 ? 2.144 -10.085 -3.168 1.00 75.81 268 ILE A O 1
ATOM 2106 N N . MET A 1 269 ? 0.332 -10.936 -4.224 1.00 74.25 269 MET A N 1
ATOM 2107 C CA . MET A 1 269 ? 1.016 -11.958 -5.001 1.00 74.25 269 MET A CA 1
ATOM 2108 C C . MET A 1 269 ? 0.872 -11.632 -6.486 1.00 74.25 269 MET A C 1
ATOM 2110 O O . MET A 1 269 ? -0.243 -11.411 -6.949 1.00 74.25 269 MET A O 1
ATOM 2114 N N . ILE A 1 270 ? 1.987 -11.617 -7.216 1.00 75.75 270 ILE A N 1
ATOM 2115 C CA . ILE A 1 270 ? 2.003 -11.687 -8.681 1.00 75.75 270 ILE A CA 1
ATOM 2116 C C . ILE A 1 270 ? 2.547 -13.067 -9.024 1.00 75.75 270 ILE A C 1
ATOM 2118 O O . ILE A 1 270 ? 3.660 -13.419 -8.618 1.00 75.75 270 ILE A O 1
ATOM 2122 N N . GLU A 1 271 ? 1.731 -13.863 -9.705 1.00 75.06 271 GLU A N 1
ATOM 2123 C CA . GLU A 1 271 ? 2.024 -15.263 -10.001 1.00 75.06 271 GLU A CA 1
ATOM 2124 C C . GLU A 1 271 ? 2.744 -15.431 -11.347 1.00 75.06 271 GLU A C 1
ATOM 2126 O O . GLU A 1 271 ? 2.743 -14.545 -12.205 1.00 75.06 271 GLU A O 1
ATOM 2131 N N . ASN A 1 272 ? 3.357 -16.606 -11.529 1.00 72.06 272 ASN A N 1
ATOM 2132 C CA . ASN A 1 272 ? 4.272 -16.921 -12.632 1.00 72.06 272 ASN A CA 1
ATOM 2133 C C . ASN A 1 272 ? 3.728 -16.607 -14.039 1.00 72.06 272 ASN A C 1
ATOM 2135 O O . ASN A 1 272 ? 4.506 -16.311 -14.940 1.00 72.06 272 ASN A O 1
ATOM 2139 N N . SER A 1 273 ? 2.409 -16.683 -14.243 1.00 69.88 273 SER A N 1
ATOM 2140 C CA . SER A 1 273 ? 1.747 -16.360 -15.516 1.00 69.88 273 SER A CA 1
ATOM 2141 C C . SER A 1 273 ? 1.978 -14.919 -15.979 1.00 69.88 273 SER A C 1
ATOM 2143 O O . SER A 1 273 ? 2.034 -14.671 -17.179 1.00 69.88 273 SER A O 1
ATOM 2145 N N . GLU A 1 274 ? 2.143 -13.991 -15.038 1.00 70.75 274 GLU A N 1
ATOM 2146 C CA . GLU A 1 274 ? 2.410 -12.577 -15.301 1.00 70.75 274 GLU A CA 1
ATOM 2147 C C . GLU A 1 274 ? 3.906 -12.279 -15.120 1.00 70.75 274 GLU A C 1
ATOM 2149 O O . GLU A 1 274 ? 4.572 -11.797 -16.039 1.00 70.75 274 GLU A O 1
ATOM 2154 N N . SER A 1 275 ? 4.483 -12.642 -13.965 1.00 76.38 275 SER A N 1
ATOM 2155 C CA . SER A 1 275 ? 5.849 -12.238 -13.594 1.00 76.38 275 SER A CA 1
ATOM 2156 C C . SER A 1 275 ? 6.968 -12.877 -14.430 1.00 76.38 275 SER A C 1
ATOM 2158 O O . SER A 1 275 ? 8.094 -12.377 -14.410 1.00 76.38 275 SER A O 1
ATOM 2160 N N . ALA A 1 276 ? 6.682 -13.940 -15.192 1.00 83.38 276 ALA A N 1
ATOM 2161 C CA . ALA A 1 276 ? 7.618 -14.531 -16.151 1.00 83.38 276 ALA A CA 1
ATOM 2162 C C . ALA A 1 276 ? 7.711 -13.766 -17.490 1.00 83.38 276 ALA A C 1
ATOM 2164 O O . ALA A 1 276 ? 8.581 -14.073 -18.304 1.00 83.38 276 ALA A O 1
ATOM 2165 N N . SER A 1 277 ? 6.833 -12.790 -17.752 1.00 83.81 277 SER A N 1
ATOM 2166 C CA . SER A 1 277 ? 6.808 -12.058 -19.025 1.00 83.81 277 SER A CA 1
ATOM 2167 C C . SER A 1 277 ? 7.816 -10.899 -19.071 1.00 83.81 277 SER A C 1
ATOM 2169 O O . SER A 1 277 ? 7.839 -10.041 -18.183 1.00 83.81 277 SER A O 1
ATOM 2171 N N . ARG A 1 278 ? 8.609 -10.838 -20.151 1.00 88.50 278 ARG A N 1
ATOM 2172 C CA . ARG A 1 278 ? 9.443 -9.671 -20.520 1.00 88.50 278 ARG A CA 1
ATOM 2173 C C . ARG A 1 278 ? 8.600 -8.502 -21.065 1.00 88.50 278 ARG A C 1
ATOM 2175 O O . ARG A 1 278 ? 7.442 -8.683 -21.440 1.00 88.50 278 ARG A O 1
ATOM 2182 N N . ASN A 1 279 ? 9.187 -7.301 -21.101 1.00 86.88 279 ASN A N 1
ATOM 2183 C CA . ASN A 1 279 ? 8.583 -6.044 -21.577 1.00 86.88 279 ASN A CA 1
ATOM 2184 C C . ASN A 1 279 ? 7.204 -5.693 -20.959 1.00 86.88 279 ASN A C 1
ATOM 2186 O O . ASN A 1 279 ? 6.329 -5.128 -21.624 1.00 86.88 279 ASN A O 1
ATOM 2190 N N . LYS A 1 280 ? 6.990 -6.007 -19.674 1.00 82.50 280 LYS A N 1
ATOM 2191 C CA . LYS A 1 280 ? 5.788 -5.614 -18.915 1.00 82.50 280 LYS A CA 1
ATOM 2192 C C . LYS A 1 280 ? 6.082 -4.440 -17.976 1.00 82.50 280 LYS A C 1
ATOM 2194 O O . LYS A 1 280 ? 7.163 -4.345 -17.398 1.00 82.50 280 LYS A O 1
ATOM 2199 N N . LYS A 1 281 ? 5.099 -3.555 -17.798 1.00 79.31 281 LYS A N 1
ATOM 2200 C CA . LYS A 1 281 ? 5.113 -2.465 -16.810 1.00 79.31 281 LYS A CA 1
ATOM 2201 C C . LYS A 1 281 ? 3.910 -2.643 -15.906 1.00 79.31 281 LYS A C 1
ATOM 2203 O O . LYS A 1 281 ? 2.775 -2.418 -16.312 1.00 79.31 281 LYS A O 1
ATOM 2208 N N . PHE A 1 282 ? 4.184 -3.103 -14.697 1.00 76.75 282 PHE A N 1
ATOM 2209 C CA . PHE A 1 282 ? 3.180 -3.315 -13.670 1.00 76.75 282 PHE A CA 1
ATOM 2210 C C . PHE A 1 282 ? 2.954 -1.996 -12.948 1.00 76.75 282 PHE A C 1
ATOM 2212 O O . PHE A 1 282 ? 3.913 -1.407 -12.439 1.00 76.75 282 PHE A O 1
ATOM 2219 N N . LEU A 1 283 ? 1.701 -1.548 -12.887 1.00 75.69 283 LEU A N 1
ATOM 2220 C CA . LEU A 1 283 ? 1.318 -0.397 -12.082 1.00 75.69 283 LEU A CA 1
ATOM 2221 C C . LEU A 1 283 ? 0.475 -0.866 -10.899 1.00 75.69 283 LEU A C 1
ATOM 2223 O O . LEU A 1 283 ? -0.660 -1.316 -11.050 1.00 75.69 283 LEU A O 1
ATOM 2227 N N . LEU A 1 284 ? 1.052 -0.737 -9.709 1.00 76.62 284 LEU A N 1
ATOM 2228 C CA . LEU A 1 284 ? 0.365 -0.915 -8.442 1.00 76.62 284 LEU A CA 1
ATOM 2229 C C . LEU A 1 284 ? -0.202 0.437 -7.993 1.00 76.62 284 LEU A C 1
ATOM 2231 O O . LEU A 1 284 ? 0.521 1.297 -7.488 1.00 76.62 284 LEU A O 1
ATOM 2235 N N . LYS A 1 285 ? -1.513 0.612 -8.160 1.00 74.94 285 LYS A N 1
ATOM 2236 C CA . LYS A 1 285 ? -2.254 1.741 -7.591 1.00 74.94 285 LYS A CA 1
ATOM 2237 C C . LYS A 1 285 ? -2.644 1.417 -6.153 1.00 74.94 285 LYS A C 1
ATOM 2239 O O . LYS A 1 285 ? -3.446 0.517 -5.897 1.00 74.94 285 LYS A O 1
ATOM 2244 N N . ILE A 1 286 ? -2.071 2.173 -5.223 1.00 73.88 286 ILE A N 1
ATOM 2245 C CA . ILE A 1 286 ? -2.473 2.231 -3.820 1.00 73.88 286 ILE A CA 1
ATOM 2246 C C . ILE A 1 286 ? -3.471 3.381 -3.727 1.00 73.88 286 ILE A C 1
ATOM 2248 O O . ILE A 1 286 ? -3.072 4.543 -3.704 1.00 73.88 286 ILE A O 1
ATOM 2252 N N . LYS A 1 287 ? -4.771 3.068 -3.724 1.00 72.50 287 LYS A N 1
ATOM 2253 C CA . LYS A 1 287 ? -5.839 4.069 -3.629 1.00 72.50 287 LYS A CA 1
ATOM 2254 C C . LYS A 1 287 ? -6.424 4.086 -2.217 1.00 72.50 287 LYS A C 1
ATOM 2256 O O . LYS A 1 287 ? -7.154 3.152 -1.877 1.00 72.50 287 LYS A O 1
ATOM 2261 N N . PRO A 1 288 ? -6.179 5.123 -1.402 1.00 62.28 288 PRO A N 1
ATOM 2262 C CA . PRO A 1 288 ? -6.894 5.334 -0.152 1.00 62.28 288 PRO A CA 1
ATOM 2263 C C . PRO A 1 288 ? -8.390 5.513 -0.435 1.00 62.28 288 PRO A C 1
ATOM 2265 O O . PRO A 1 288 ? -8.796 6.232 -1.351 1.00 62.28 288 PRO A O 1
ATOM 2268 N N . VAL A 1 289 ? -9.230 4.850 0.346 1.00 55.66 289 VAL A N 1
ATOM 2269 C CA . VAL A 1 289 ? -10.688 4.838 0.234 1.00 55.66 289 VAL A CA 1
ATOM 2270 C C . VAL A 1 289 ? -11.263 5.015 1.632 1.00 55.66 289 VAL A C 1
ATOM 2272 O O . VAL A 1 289 ? -11.164 4.125 2.477 1.00 55.66 289 VAL A O 1
ATOM 2275 N N . LYS A 1 290 ? -11.908 6.163 1.861 1.00 48.44 290 LYS A N 1
ATOM 2276 C CA . LYS A 1 290 ? -12.743 6.364 3.046 1.00 48.44 290 LYS A CA 1
ATOM 2277 C C . LYS A 1 290 ? -13.874 5.333 3.017 1.00 48.44 290 LYS A C 1
ATOM 2279 O O . LYS A 1 290 ? -14.635 5.268 2.050 1.00 48.44 290 LYS A O 1
ATOM 2284 N N . THR A 1 291 ? -13.941 4.482 4.032 1.00 41.81 291 THR A N 1
ATOM 2285 C CA . THR A 1 291 ? -14.964 3.432 4.140 1.00 41.81 291 THR A CA 1
ATOM 2286 C C . THR A 1 291 ? -16.241 3.971 4.791 1.00 41.81 291 THR A C 1
ATOM 2288 O O . THR A 1 291 ? -16.259 5.083 5.311 1.00 41.81 291 THR A O 1
ATOM 2291 N N . ILE A 1 292 ? -17.324 3.182 4.806 1.00 37.19 292 ILE A N 1
ATOM 2292 C CA . ILE A 1 292 ? -18.592 3.571 5.462 1.00 37.19 292 ILE A CA 1
ATOM 2293 C C . ILE A 1 292 ? -18.422 3.699 6.993 1.00 37.19 292 ILE A C 1
ATOM 2295 O O . ILE A 1 292 ? -19.162 4.435 7.630 1.00 37.19 292 ILE A O 1
ATOM 2299 N N . LYS A 1 293 ? -17.392 3.066 7.579 1.00 35.38 293 LYS A N 1
ATOM 2300 C CA . LYS A 1 293 ? -16.957 3.289 8.975 1.00 35.38 293 LYS A CA 1
ATOM 2301 C C . LYS A 1 293 ? -15.908 4.399 9.109 1.00 35.38 293 LYS A C 1
ATOM 2303 O O . LYS A 1 293 ? -15.135 4.402 10.063 1.00 35.38 293 LYS A O 1
ATOM 2308 N N . GLN A 1 294 ? -15.860 5.300 8.127 1.00 35.19 294 GLN A N 1
ATOM 2309 C CA . GLN A 1 294 ? -15.132 6.571 8.098 1.00 35.19 294 GLN A CA 1
ATOM 2310 C C . GLN A 1 294 ? -13.582 6.471 8.127 1.00 35.19 294 GLN A C 1
ATOM 2312 O O . GLN A 1 294 ? -12.906 7.320 7.550 1.00 35.19 294 GLN A O 1
ATOM 2317 N N . ALA A 1 295 ? -13.011 5.372 8.627 1.00 30.50 295 ALA A N 1
ATOM 2318 C CA . ALA A 1 295 ? -11.601 5.010 8.505 1.00 30.50 295 ALA A CA 1
ATOM 2319 C C . ALA A 1 295 ? -11.165 4.795 7.044 1.00 30.50 295 ALA A C 1
ATOM 2321 O O . ALA A 1 295 ? -11.965 4.404 6.180 1.00 30.50 295 ALA A O 1
ATOM 2322 N N . VAL A 1 296 ? -9.872 5.004 6.793 1.00 33.03 296 VAL A N 1
ATOM 2323 C CA . VAL A 1 296 ? -9.245 4.866 5.478 1.00 33.03 296 VAL A CA 1
ATOM 2324 C C . VAL A 1 296 ? -8.663 3.465 5.339 1.00 33.03 296 VAL A C 1
ATOM 2326 O O . VAL A 1 296 ? -7.680 3.116 5.981 1.00 33.03 296 VAL A O 1
ATOM 2329 N N . ASP A 1 297 ? -9.243 2.663 4.454 1.00 41.47 297 ASP A N 1
ATOM 2330 C CA . ASP A 1 297 ? -8.545 1.491 3.927 1.00 41.47 297 ASP A CA 1
ATOM 2331 C C . ASP A 1 297 ? -7.947 1.843 2.560 1.00 41.47 297 ASP A C 1
ATOM 2333 O O . ASP A 1 297 ? -8.423 2.761 1.897 1.00 41.47 297 ASP A O 1
ATOM 2337 N N . PHE A 1 298 ? -6.937 1.119 2.087 1.00 39.97 298 PHE A N 1
ATOM 2338 C CA . PHE A 1 298 ? -6.438 1.270 0.719 1.00 39.97 298 PHE A CA 1
ATOM 2339 C C . PHE A 1 298 ? -6.903 0.117 -0.167 1.00 39.97 298 PHE A C 1
ATOM 2341 O O . PHE A 1 298 ? -6.639 -1.060 0.099 1.00 39.97 298 PHE A O 1
ATOM 2348 N N . ARG A 1 299 ? -7.580 0.451 -1.267 1.00 44.69 299 ARG A N 1
ATOM 2349 C CA . ARG A 1 299 ? -7.777 -0.497 -2.360 1.00 44.69 299 ARG A CA 1
ATOM 2350 C C . ARG A 1 299 ? -6.473 -0.621 -3.132 1.00 44.69 299 ARG A C 1
ATOM 2352 O O . ARG A 1 299 ? -5.806 0.365 -3.435 1.00 44.69 299 ARG A O 1
ATOM 2359 N N . ILE A 1 300 ? -6.140 -1.865 -3.432 1.00 42.81 300 ILE A N 1
ATOM 2360 C CA . ILE A 1 300 ? -5.047 -2.238 -4.312 1.00 42.81 300 ILE A CA 1
ATOM 2361 C C . ILE A 1 300 ? -5.673 -2.508 -5.670 1.00 42.81 300 ILE A C 1
ATOM 2363 O O . ILE A 1 300 ? -6.539 -3.375 -5.776 1.00 42.81 300 ILE A O 1
ATOM 2367 N N . GLN A 1 301 ? -5.210 -1.806 -6.695 1.00 45.22 301 GLN A N 1
ATOM 2368 C CA . GLN A 1 301 ? -5.327 -2.290 -8.061 1.00 45.22 301 GLN A CA 1
ATOM 2369 C C . GLN A 1 301 ? -3.919 -2.636 -8.534 1.00 45.22 301 GLN A C 1
ATOM 2371 O O . GLN A 1 301 ? -3.095 -1.752 -8.764 1.00 45.22 301 GLN A O 1
ATOM 2376 N N . VAL A 1 302 ? -3.644 -3.935 -8.644 1.00 39.84 302 VAL A N 1
ATOM 2377 C CA . VAL A 1 302 ? -2.584 -4.417 -9.528 1.00 39.84 302 VAL A CA 1
ATOM 2378 C C . VAL A 1 302 ? -3.193 -4.454 -10.917 1.00 39.84 302 VAL A C 1
ATOM 2380 O O . VAL A 1 302 ? -4.251 -5.051 -11.104 1.00 39.84 302 VAL A O 1
ATOM 2383 N N . ALA A 1 303 ? -2.533 -3.821 -11.876 1.00 40.16 303 ALA A N 1
ATOM 2384 C CA . ALA A 1 303 ? -2.740 -4.117 -13.279 1.00 40.16 303 ALA A CA 1
ATOM 2385 C C . ALA A 1 303 ? -1.410 -4.585 -13.870 1.00 40.16 303 ALA A C 1
ATOM 2387 O O . ALA A 1 303 ? -0.429 -3.834 -13.885 1.00 40.16 303 ALA A O 1
ATOM 2388 N N . GLU A 1 304 ? -1.394 -5.805 -14.405 1.00 43.56 304 GLU A N 1
ATOM 2389 C CA . GLU A 1 304 ? -0.682 -5.993 -15.660 1.00 43.56 304 GLU A CA 1
ATOM 2390 C C . GLU A 1 304 ? -1.540 -5.329 -16.749 1.00 43.56 304 GLU A C 1
ATOM 2392 O O . GLU A 1 304 ? -2.748 -5.559 -16.822 1.00 43.56 304 GLU A O 1
ATOM 2397 N N . TRP A 1 305 ? -0.949 -4.428 -17.535 1.00 43.50 305 TRP A N 1
ATOM 2398 C CA . TRP A 1 305 ? -1.697 -3.377 -18.240 1.00 43.50 305 TRP A CA 1
ATOM 2399 C C . TRP A 1 305 ? -2.398 -3.838 -19.539 1.00 43.50 305 TRP A C 1
ATOM 2401 O O . TRP A 1 305 ? -2.856 -3.010 -20.312 1.00 43.50 305 TRP A O 1
ATOM 2411 N N . GLU A 1 306 ? -2.567 -5.144 -19.752 1.00 37.06 306 GLU A N 1
ATOM 2412 C CA . GLU A 1 306 ? -3.919 -5.672 -20.006 1.00 37.06 306 GLU A CA 1
ATOM 2413 C C . GLU A 1 306 ? -3.986 -7.199 -19.825 1.00 37.06 306 GLU A C 1
ATOM 2415 O O . GLU A 1 306 ? -3.824 -7.981 -20.758 1.00 37.06 306 GLU A O 1
ATOM 2420 N N . THR A 1 307 ? -4.347 -7.630 -18.618 1.00 27.70 307 THR A N 1
ATOM 2421 C CA . THR A 1 307 ? -5.444 -8.600 -18.490 1.00 27.70 307 THR A CA 1
ATOM 2422 C C . THR A 1 307 ? -6.423 -8.109 -17.429 1.00 27.70 307 THR A C 1
ATOM 2424 O O . THR A 1 307 ? -6.064 -7.347 -16.527 1.00 27.70 307 THR A O 1
ATOM 2427 N N . ALA A 1 308 ? -7.684 -8.531 -17.525 1.00 33.62 308 ALA A N 1
ATOM 2428 C CA . ALA A 1 308 ? -8.621 -8.343 -16.429 1.00 33.62 308 ALA A CA 1
ATOM 2429 C C . ALA A 1 308 ? -8.205 -9.258 -15.269 1.00 33.62 308 ALA A C 1
ATOM 2431 O O . ALA A 1 308 ? -8.590 -10.428 -15.237 1.00 33.62 308 ALA A O 1
ATOM 2432 N N . VAL A 1 309 ? -7.434 -8.716 -14.315 1.00 28.78 309 VAL A N 1
ATOM 2433 C CA . VAL A 1 309 ? -7.261 -9.326 -12.991 1.00 28.78 309 VAL A CA 1
ATOM 2434 C C . VAL A 1 309 ? -8.660 -9.630 -12.480 1.00 28.78 309 VAL A C 1
ATOM 2436 O O . VAL A 1 309 ? -9.472 -8.721 -12.284 1.00 28.78 309 VAL A O 1
ATOM 2439 N N . ILE A 1 310 ? -8.958 -10.924 -12.347 1.00 27.06 310 ILE A N 1
ATOM 2440 C CA . ILE A 1 310 ? -10.280 -11.396 -11.952 1.00 27.06 310 ILE A CA 1
ATOM 2441 C C . ILE A 1 310 ? -10.655 -10.686 -10.658 1.00 27.06 310 ILE A C 1
ATOM 2443 O O . ILE A 1 310 ? -9.856 -10.633 -9.720 1.00 27.06 310 ILE A O 1
ATOM 2447 N N . LEU A 1 311 ? -11.891 -10.185 -10.602 1.00 31.81 311 LEU A N 1
ATOM 2448 C CA . LEU A 1 311 ? -12.526 -9.810 -9.350 1.00 31.81 311 LEU A CA 1
ATOM 2449 C C . LEU A 1 311 ? -12.625 -11.058 -8.464 1.00 31.81 311 LEU A C 1
ATOM 2451 O O . LEU A 1 311 ? -13.668 -11.696 -8.348 1.00 31.81 311 LEU A O 1
ATOM 2455 N N . VAL A 1 312 ? -11.544 -11.329 -7.734 1.00 26.80 312 VAL A N 1
ATOM 2456 C CA . VAL A 1 312 ? -11.695 -11.525 -6.303 1.00 26.80 312 VAL A CA 1
ATOM 2457 C C . VAL A 1 312 ? -12.287 -10.215 -5.802 1.00 26.80 312 VAL A C 1
ATOM 2459 O O . VAL A 1 312 ? -11.589 -9.291 -5.381 1.00 26.80 312 VAL A O 1
ATOM 2462 N N . GLU A 1 313 ? -13.617 -10.151 -5.856 1.00 27.48 313 GLU A N 1
ATOM 2463 C CA . GLU A 1 313 ? -14.346 -9.575 -4.749 1.00 27.48 313 GLU A CA 1
ATOM 2464 C C . GLU A 1 313 ? -13.760 -10.239 -3.500 1.00 27.48 313 GLU A C 1
ATOM 2466 O O . GLU A 1 313 ? -14.144 -11.341 -3.111 1.00 27.48 313 GLU A O 1
ATOM 2471 N N . VAL A 1 314 ? -12.790 -9.565 -2.867 1.00 28.69 314 VAL A N 1
ATOM 2472 C CA . VAL A 1 314 ? -12.740 -9.579 -1.411 1.00 28.69 314 VAL A CA 1
ATOM 2473 C C . VAL A 1 314 ? -14.168 -9.212 -1.059 1.00 28.69 314 VAL A C 1
ATOM 2475 O O . VAL A 1 314 ? -14.577 -8.108 -1.447 1.00 28.69 314 VAL A O 1
ATOM 2478 N N . PRO A 1 315 ? -14.957 -10.130 -0.467 1.00 22.62 315 PRO A N 1
ATOM 2479 C CA . PRO A 1 315 ? -16.344 -9.829 -0.216 1.00 22.62 315 PRO A CA 1
ATOM 2480 C C . PRO A 1 315 ? -16.375 -8.498 0.510 1.00 22.62 315 PRO A C 1
ATOM 2482 O O . PRO A 1 315 ? -15.534 -8.248 1.387 1.00 22.62 315 PRO A O 1
ATOM 2485 N N . LEU A 1 316 ? -17.345 -7.647 0.173 1.00 27.27 316 LEU A N 1
ATOM 2486 C CA . LEU A 1 316 ? -17.754 -6.673 1.167 1.00 27.27 316 LEU A CA 1
ATOM 2487 C C . LEU A 1 316 ? -17.878 -7.453 2.476 1.00 27.27 316 LEU A C 1
ATOM 2489 O O . LEU A 1 316 ? -18.472 -8.537 2.499 1.00 27.27 316 LEU A O 1
ATOM 2493 N N . LEU A 1 317 ? -17.351 -6.896 3.563 1.00 27.80 317 LEU A N 1
ATOM 2494 C CA . LEU A 1 317 ? -17.960 -7.172 4.850 1.00 27.80 317 LEU A CA 1
ATOM 2495 C C . LEU A 1 317 ? -19.353 -6.536 4.780 1.00 27.80 317 LEU A C 1
ATOM 2497 O O . LEU A 1 317 ? -19.587 -5.447 5.299 1.00 27.80 317 LEU A O 1
ATOM 2501 N N . THR A 1 318 ? -20.243 -7.243 4.069 1.00 27.36 318 THR A N 1
ATOM 2502 C CA . THR A 1 318 ? -21.664 -7.335 4.357 1.00 27.36 318 THR A CA 1
ATOM 2503 C C . THR A 1 318 ? -21.784 -7.325 5.864 1.00 27.36 318 THR A C 1
ATOM 2505 O O . THR A 1 318 ? -20.993 -8.009 6.524 1.00 27.36 318 THR A O 1
ATOM 2508 N N . ASP A 1 319 ? -22.693 -6.496 6.386 1.00 33.97 319 ASP A N 1
ATOM 2509 C CA . ASP A 1 319 ? -22.874 -6.281 7.820 1.00 33.97 319 ASP A CA 1
ATOM 2510 C C . ASP A 1 319 ? -22.617 -7.578 8.568 1.00 33.97 319 ASP A C 1
ATOM 2512 O O . ASP A 1 319 ? -23.399 -8.515 8.406 1.00 33.97 319 ASP A O 1
ATOM 2516 N N . VAL A 1 320 ? -21.481 -7.663 9.287 1.00 32.75 320 VAL A N 1
ATOM 2517 C CA . VAL A 1 320 ? -21.057 -8.906 9.948 1.00 32.75 320 VAL A CA 1
ATOM 2518 C C . VAL A 1 320 ? -22.235 -9.302 10.818 1.00 32.75 320 VAL A C 1
ATOM 2520 O O . VAL A 1 320 ? -22.482 -8.594 11.797 1.00 32.75 320 VAL A O 1
ATOM 2523 N N . PRO A 1 321 ? -23.016 -10.333 10.437 1.00 34.00 321 PRO A N 1
ATOM 2524 C CA . PRO A 1 321 ? -24.441 -10.324 10.735 1.00 34.00 321 PRO A CA 1
ATOM 2525 C C . PRO A 1 321 ? -24.567 -10.482 12.233 1.00 34.00 321 PRO A C 1
ATOM 2527 O O . PRO A 1 321 ? -24.260 -11.570 12.715 1.00 34.00 321 PRO A O 1
ATOM 2530 N N . HIS A 1 322 ? -24.891 -9.376 12.931 1.00 41.91 322 HIS A N 1
ATOM 2531 C CA . HIS A 1 322 ? -24.574 -9.129 14.348 1.00 41.91 322 HIS A CA 1
ATOM 2532 C C . HIS A 1 322 ? -24.756 -10.412 15.148 1.00 41.91 322 HIS A C 1
ATOM 2534 O O . HIS A 1 322 ? -25.893 -10.739 15.479 1.00 41.91 322 HIS A O 1
ATOM 2540 N N . LYS A 1 323 ? -23.667 -11.175 15.364 1.00 46.75 323 LYS A N 1
ATOM 2541 C CA . LYS A 1 323 ? -23.777 -12.637 15.531 1.00 46.75 323 LYS A CA 1
ATOM 2542 C C . LYS A 1 323 ? -24.676 -12.924 16.730 1.00 46.75 323 LYS A C 1
ATOM 2544 O O . LYS A 1 323 ? -24.192 -12.678 17.834 1.00 46.75 323 LYS A O 1
ATOM 2549 N N . PRO A 1 324 ? -25.952 -13.342 16.537 1.00 57.22 324 PRO A N 1
ATOM 2550 C CA . PRO A 1 324 ? -27.056 -12.862 17.370 1.00 57.22 324 PRO A CA 1
ATOM 2551 C C . PRO A 1 324 ? -26.741 -12.889 18.856 1.00 57.22 324 PRO A C 1
ATOM 2553 O O . PRO A 1 324 ? -26.728 -13.946 19.484 1.00 57.22 324 PRO A O 1
ATOM 2556 N N . GLY A 1 325 ? -26.413 -11.700 19.375 1.00 79.38 325 GLY A N 1
ATOM 2557 C CA . GLY A 1 325 ? -25.911 -11.545 20.732 1.00 79.38 325 GLY A CA 1
ATOM 2558 C C . GLY A 1 325 ? -24.445 -11.139 20.892 1.00 79.38 325 GLY A C 1
ATOM 2559 O O . GLY A 1 325 ? -23.893 -11.432 21.942 1.00 79.38 325 GLY A O 1
ATOM 2560 N N . ILE A 1 326 ? -23.783 -10.484 19.929 1.00 88.25 326 ILE A N 1
ATOM 2561 C CA . ILE A 1 326 ? -22.434 -9.907 20.133 1.00 88.25 326 ILE A CA 1
ATOM 2562 C C . ILE A 1 326 ? -22.394 -8.429 19.710 1.00 88.25 326 ILE A C 1
ATOM 2564 O O . ILE A 1 326 ? -22.914 -8.061 18.651 1.00 88.25 326 ILE A O 1
ATOM 2568 N N . LEU A 1 327 ? -21.761 -7.601 20.547 1.00 89.44 327 LEU A N 1
ATOM 2569 C CA . LEU A 1 327 ? -21.456 -6.185 20.318 1.00 89.44 327 LEU A CA 1
ATOM 2570 C C . LEU A 1 327 ? -19.989 -5.892 20.659 1.00 89.44 327 LEU A C 1
ATOM 2572 O O . LEU A 1 327 ? -19.417 -6.506 21.558 1.00 89.44 327 LEU A O 1
ATOM 2576 N N . PHE A 1 328 ? -19.421 -4.909 19.969 1.00 89.25 328 PHE A N 1
ATOM 2577 C CA . PHE A 1 328 ? -18.132 -4.284 20.261 1.00 89.25 328 PHE A CA 1
ATOM 2578 C C . PHE A 1 328 ? -18.293 -2.766 20.134 1.00 89.25 328 PHE A C 1
ATOM 2580 O O . PHE A 1 328 ? -19.210 -2.309 19.446 1.00 89.25 328 PHE A O 1
ATOM 2587 N N . ALA A 1 329 ? -17.401 -1.997 20.759 1.00 87.00 329 ALA A N 1
ATOM 2588 C CA . ALA A 1 329 ? -17.264 -0.572 20.471 1.00 87.00 329 ALA A CA 1
ATOM 2589 C C . ALA A 1 329 ? -16.935 -0.348 18.982 1.00 87.00 329 ALA A C 1
ATOM 2591 O O . ALA A 1 329 ? -16.396 -1.223 18.297 1.00 87.00 329 ALA A O 1
ATOM 2592 N N . GLU A 1 330 ? -17.260 0.830 18.456 1.00 80.81 330 GLU A N 1
ATOM 2593 C CA . GLU A 1 330 ? -17.065 1.116 17.035 1.00 80.81 330 GLU A CA 1
ATOM 2594 C C . GLU A 1 330 ? -15.585 1.008 16.620 1.00 80.81 330 GLU A C 1
ATOM 2596 O O . GLU A 1 330 ? -14.693 1.479 17.318 1.00 80.81 330 GLU A O 1
ATOM 2601 N N . GLY A 1 331 ? -15.314 0.352 15.488 1.00 63.44 331 GLY A N 1
ATOM 2602 C CA . GLY A 1 331 ? -13.951 0.053 15.028 1.00 63.44 331 GLY A CA 1
ATOM 2603 C C . GLY A 1 331 ? -13.277 -1.140 15.725 1.00 63.44 331 GLY A C 1
ATOM 2604 O O . GLY A 1 331 ? -12.199 -1.546 15.297 1.00 63.44 331 GLY A O 1
ATOM 2605 N N . VAL A 1 332 ? -13.903 -1.737 16.746 1.00 77.88 332 VAL A N 1
ATOM 2606 C CA . VAL A 1 332 ? -13.307 -2.803 17.567 1.00 77.88 332 VAL A CA 1
ATOM 2607 C C . VAL A 1 332 ? -13.768 -4.200 17.134 1.00 77.88 332 VAL A C 1
ATOM 2609 O O . VAL A 1 332 ? -14.856 -4.403 16.593 1.00 77.88 332 VAL A O 1
ATOM 2612 N N . SER A 1 333 ? -12.890 -5.178 17.337 1.00 74.50 333 SER A N 1
ATOM 2613 C CA . SER A 1 333 ? -13.022 -6.587 16.953 1.00 74.50 333 SER A CA 1
ATOM 2614 C C . SER A 1 333 ? -12.238 -7.466 17.937 1.00 74.50 333 SER A C 1
ATOM 2616 O O . SER A 1 333 ? -11.514 -6.939 18.777 1.00 74.50 333 SER A O 1
ATOM 2618 N N . LEU A 1 334 ? -12.317 -8.797 17.821 1.00 71.00 334 LEU A N 1
ATOM 2619 C CA . LEU A 1 334 ? -11.477 -9.693 18.633 1.00 71.00 334 LEU A CA 1
ATOM 2620 C C . LEU A 1 334 ? -9.975 -9.418 18.425 1.00 71.00 334 LEU A C 1
ATOM 2622 O O . LEU A 1 334 ? -9.226 -9.334 19.393 1.00 71.00 334 LEU A O 1
ATOM 2626 N N . ASP A 1 335 ? -9.557 -9.193 17.178 1.00 64.69 335 ASP A N 1
ATOM 2627 C CA . ASP A 1 335 ? -8.142 -9.165 16.783 1.00 64.69 335 ASP A CA 1
ATOM 2628 C C . ASP A 1 335 ? -7.551 -7.749 16.616 1.00 64.69 335 ASP A C 1
ATOM 2630 O O . ASP A 1 335 ? -6.391 -7.610 16.231 1.00 64.69 335 ASP A O 1
ATOM 2634 N N . SER A 1 336 ? -8.347 -6.684 16.796 1.00 65.44 336 SER A N 1
ATOM 2635 C CA . SER A 1 336 ? -7.910 -5.294 16.551 1.00 65.44 336 SER A CA 1
ATOM 2636 C C . SER A 1 336 ? -8.907 -4.215 16.999 1.00 65.44 336 SER A C 1
ATOM 2638 O O . SER A 1 336 ? -10.100 -4.483 17.146 1.00 65.44 336 SER A O 1
ATOM 2640 N N . GLY A 1 337 ? -8.421 -2.974 17.129 1.00 65.62 337 GLY A N 1
ATOM 2641 C CA . GLY A 1 337 ? -9.215 -1.763 17.402 1.00 65.62 337 GLY A CA 1
ATOM 2642 C C . GLY A 1 337 ? -9.382 -1.431 18.888 1.00 65.62 337 GLY A C 1
ATOM 2643 O O . GLY A 1 337 ? -9.822 -0.337 19.228 1.00 65.62 337 GLY A O 1
ATOM 2644 N N . TRP A 1 338 ? -9.007 -2.360 19.766 1.00 83.69 338 TRP A N 1
ATOM 2645 C CA . TRP A 1 338 ? -8.875 -2.147 21.203 1.00 83.69 338 TRP A CA 1
ATOM 2646 C C . TRP A 1 338 ? -7.436 -1.769 21.572 1.00 83.69 338 TRP A C 1
ATOM 2648 O O . TRP A 1 338 ? -6.485 -2.191 20.914 1.00 83.69 338 TRP A O 1
ATOM 2658 N N . TYR A 1 339 ? -7.292 -1.019 22.663 1.00 87.00 339 TYR A N 1
ATOM 2659 C CA . TYR A 1 339 ? -6.010 -0.672 23.281 1.00 87.00 339 TYR A CA 1
ATOM 2660 C C . TYR A 1 339 ? -5.866 -1.348 24.642 1.00 87.00 339 TYR A C 1
ATOM 2662 O O . TYR A 1 339 ? -6.849 -1.500 25.367 1.00 87.00 339 TYR A O 1
ATOM 2670 N N . ASP A 1 340 ? -4.639 -1.739 24.987 1.00 89.44 340 ASP A N 1
ATOM 2671 C CA . ASP A 1 340 ? -4.309 -2.409 26.249 1.00 89.44 340 ASP A CA 1
ATOM 2672 C C . ASP A 1 340 ? -3.063 -1.808 26.909 1.00 89.44 340 ASP A C 1
ATOM 2674 O O . ASP A 1 340 ? -2.005 -2.421 27.095 1.00 89.44 340 ASP A O 1
ATOM 2678 N N . LEU A 1 341 ? -3.202 -0.530 27.243 1.00 91.62 341 LEU A N 1
ATOM 2679 C CA . LEU A 1 341 ? -2.212 0.207 27.997 1.00 91.62 341 LEU A CA 1
ATOM 2680 C C . LEU A 1 341 ? -1.960 -0.412 29.380 1.00 91.62 341 LEU A C 1
ATOM 2682 O O . LEU A 1 341 ? -2.759 -0.296 30.313 1.00 91.62 341 LEU A O 1
ATOM 2686 N N . ASN A 1 342 ? -0.763 -0.965 29.530 1.00 90.88 342 ASN A N 1
ATOM 2687 C CA . ASN A 1 342 ? -0.279 -1.525 30.782 1.00 90.88 342 ASN A CA 1
ATOM 2688 C C . ASN A 1 342 ? 0.518 -0.525 31.633 1.00 90.88 342 ASN A C 1
ATOM 2690 O O . ASN A 1 342 ? 1.290 0.291 31.117 1.00 90.88 342 ASN A O 1
ATOM 2694 N N . LYS A 1 343 ? 0.353 -0.612 32.957 1.00 91.50 343 LYS A N 1
ATOM 2695 C CA . LYS A 1 343 ? 1.081 0.195 33.950 1.00 91.50 343 LYS A CA 1
ATOM 2696 C C . LYS A 1 343 ? 2.506 -0.313 34.164 1.00 91.50 343 LYS A C 1
ATOM 2698 O O . LYS A 1 343 ? 2.763 -1.514 34.122 1.00 91.50 343 LYS A O 1
ATOM 2703 N N . SER A 1 344 ? 3.436 0.600 34.446 1.00 88.44 344 SER A N 1
ATOM 2704 C CA . SER A 1 344 ? 4.844 0.259 34.693 1.00 88.44 344 SER A CA 1
ATOM 2705 C C . SER A 1 344 ? 5.109 -0.258 36.108 1.00 88.44 344 SER A C 1
ATOM 2707 O O . SER A 1 344 ? 6.072 -0.991 36.318 1.00 88.44 344 SER A O 1
ATOM 2709 N N . PHE A 1 345 ? 4.302 0.143 37.096 1.00 85.69 345 PHE A N 1
ATOM 2710 C CA . PHE A 1 345 ? 4.577 -0.036 38.527 1.00 85.69 345 PHE A CA 1
ATOM 2711 C C . PHE A 1 345 ? 5.961 0.511 38.954 1.00 85.69 345 PHE A C 1
ATOM 2713 O O . PHE A 1 345 ? 6.563 0.010 39.902 1.00 85.69 345 PHE A O 1
ATOM 2720 N N . GLY A 1 346 ? 6.489 1.517 38.241 1.00 77.69 346 GLY A N 1
ATOM 2721 C CA . GLY A 1 346 ? 7.835 2.070 38.453 1.00 77.69 346 GLY A CA 1
ATOM 2722 C C . GLY A 1 346 ? 8.979 1.253 37.833 1.00 77.69 346 GLY A C 1
ATOM 2723 O O . GLY A 1 346 ? 10.149 1.534 38.086 1.00 77.69 346 GLY A O 1
ATOM 2724 N N . GLN A 1 347 ? 8.675 0.228 37.030 1.00 76.56 347 GLN A N 1
ATOM 2725 C CA . GLN A 1 347 ? 9.679 -0.504 36.251 1.00 76.56 347 GLN A CA 1
ATOM 2726 C C . GLN A 1 347 ? 10.165 0.327 35.050 1.00 76.56 347 GLN A C 1
ATOM 2728 O O . GLN A 1 347 ? 9.554 1.324 34.675 1.00 76.56 347 GLN A O 1
ATOM 2733 N N . GLY A 1 348 ? 11.292 -0.064 34.445 1.00 63.91 348 GLY A N 1
ATOM 2734 C CA . GLY A 1 348 ? 11.806 0.573 33.222 1.00 63.91 348 GLY A CA 1
ATOM 2735 C C . GLY A 1 348 ? 12.278 2.029 33.370 1.00 63.91 348 GLY A C 1
ATOM 2736 O O . GLY A 1 348 ? 12.484 2.690 32.360 1.00 63.91 348 GLY A O 1
ATOM 2737 N N . GLY A 1 349 ? 12.446 2.532 34.599 1.00 66.50 349 GLY A N 1
ATOM 2738 C CA . GLY A 1 349 ? 12.816 3.929 34.869 1.00 66.50 349 GLY A CA 1
ATOM 2739 C C . GLY A 1 349 ? 11.633 4.904 34.922 1.00 66.50 349 GLY A C 1
ATOM 2740 O O . GLY A 1 349 ? 11.845 6.113 34.984 1.00 66.50 349 GLY A O 1
ATOM 2741 N N . PHE A 1 350 ? 10.395 4.405 34.904 1.00 71.31 350 PHE A N 1
ATOM 2742 C CA . PHE A 1 350 ? 9.193 5.233 34.968 1.00 71.31 350 PHE A CA 1
ATOM 2743 C C . PHE A 1 350 ? 8.825 5.673 36.391 1.00 71.31 350 PHE A C 1
ATOM 2745 O O . PHE A 1 350 ? 9.204 5.052 37.384 1.00 71.31 350 PHE A O 1
ATOM 2752 N N . SER A 1 351 ? 8.016 6.735 36.493 1.00 76.75 351 SER A N 1
ATOM 2753 C CA . SER A 1 351 ? 7.317 7.064 37.738 1.00 76.75 351 SER A CA 1
ATOM 2754 C C . SER A 1 351 ? 6.397 5.909 38.152 1.00 76.75 351 SER A C 1
ATOM 2756 O O . SER A 1 351 ? 5.809 5.233 37.308 1.00 76.75 351 SER A O 1
ATOM 2758 N N . ASN A 1 352 ? 6.248 5.665 39.456 1.00 82.31 352 ASN A N 1
ATOM 2759 C CA . ASN A 1 352 ? 5.283 4.671 39.924 1.00 82.31 352 ASN A CA 1
ATOM 2760 C C . ASN A 1 352 ? 3.860 5.122 39.544 1.00 82.31 352 ASN A C 1
ATOM 2762 O O . ASN A 1 352 ? 3.473 6.237 39.872 1.00 82.31 352 ASN A O 1
ATOM 2766 N N . ASP A 1 353 ? 3.104 4.262 38.866 1.00 90.88 353 ASP A N 1
ATOM 2767 C CA . ASP A 1 353 ? 1.740 4.494 38.370 1.00 90.88 353 ASP A CA 1
ATOM 2768 C C . ASP A 1 353 ? 0.738 3.455 38.911 1.00 90.88 353 ASP A C 1
ATOM 2770 O O . ASP A 1 353 ? -0.391 3.366 38.432 1.00 90.88 353 ASP A O 1
ATOM 2774 N N . SER A 1 354 ? 1.126 2.671 39.927 1.00 89.12 354 SER A N 1
ATOM 2775 C CA . SER A 1 354 ? 0.377 1.527 40.469 1.00 89.12 354 SER A CA 1
ATOM 2776 C C . SER A 1 354 ? -1.126 1.766 40.695 1.00 89.12 354 SER A C 1
ATOM 2778 O O . SER A 1 354 ? -1.929 0.875 40.406 1.00 89.12 354 SER A O 1
ATOM 2780 N N . ASN A 1 355 ? -1.517 2.956 41.159 1.00 92.00 355 ASN A N 1
ATOM 2781 C CA . ASN A 1 355 ? -2.898 3.317 41.505 1.00 92.00 355 ASN A CA 1
ATOM 2782 C C . ASN A 1 355 ? -3.699 3.889 40.316 1.00 92.00 355 ASN A C 1
ATOM 2784 O O . ASN A 1 355 ? -4.910 4.074 40.407 1.00 92.00 355 ASN A O 1
ATOM 2788 N N . MET A 1 356 ? -3.048 4.144 39.180 1.00 94.62 356 MET A N 1
ATOM 2789 C CA . MET A 1 356 ? -3.596 4.889 38.041 1.00 94.62 356 MET A CA 1
ATOM 2790 C C . MET A 1 356 ? -4.378 4.004 37.047 1.00 94.62 356 MET A C 1
ATOM 2792 O O . MET A 1 356 ? -4.311 4.215 35.837 1.00 94.62 356 MET A O 1
ATOM 2796 N N . CYS A 1 357 ? -5.119 2.992 37.526 1.00 94.81 357 CYS A N 1
ATOM 2797 C CA . CYS A 1 357 ? -5.965 2.149 36.657 1.00 94.81 357 CYS A CA 1
ATOM 2798 C C . CYS A 1 357 ? -7.056 2.962 35.944 1.00 94.81 357 CYS A C 1
ATOM 2800 O O . CYS A 1 357 ? -7.261 2.786 34.746 1.00 94.81 357 CYS A O 1
ATOM 2802 N N . TRP A 1 358 ? -7.683 3.904 36.655 1.00 95.62 358 TRP A N 1
ATOM 2803 C CA . TRP A 1 358 ? -8.641 4.858 36.093 1.00 95.62 358 TRP A CA 1
ATOM 2804 C C . TRP A 1 358 ? -8.040 5.612 34.896 1.00 95.62 358 TRP A C 1
ATOM 2806 O O . TRP A 1 358 ? -8.627 5.624 33.818 1.00 95.62 358 TRP A O 1
ATOM 2816 N N . ALA A 1 359 ? -6.826 6.154 35.037 1.00 96.69 359 ALA A N 1
ATOM 2817 C CA . ALA A 1 359 ? -6.136 6.891 33.983 1.00 96.69 359 ALA A CA 1
ATOM 2818 C C . ALA A 1 359 ? -5.736 5.991 32.805 1.00 96.69 359 ALA A C 1
ATOM 2820 O O . ALA A 1 359 ? -5.869 6.405 31.656 1.00 96.69 359 ALA A O 1
ATOM 2821 N N . ALA A 1 360 ? -5.289 4.757 33.063 1.00 95.94 360 ALA A N 1
ATOM 2822 C CA . ALA A 1 360 ? -4.963 3.806 32.000 1.00 95.94 360 ALA A CA 1
ATOM 2823 C C . ALA A 1 360 ? -6.203 3.475 31.147 1.00 95.94 360 ALA A C 1
ATOM 2825 O O . ALA A 1 360 ? -6.169 3.554 29.922 1.00 95.94 360 ALA A O 1
ATOM 2826 N N . VAL A 1 361 ? -7.344 3.216 31.792 1.00 97.62 361 VAL A N 1
ATOM 2827 C CA . VAL A 1 361 ? -8.613 2.980 31.088 1.00 97.62 361 VAL A CA 1
ATOM 2828 C C . VAL A 1 361 ? -9.114 4.234 30.378 1.00 97.62 361 VAL A C 1
ATOM 2830 O O . VAL A 1 361 ? -9.535 4.151 29.228 1.00 97.62 361 VAL A O 1
ATOM 2833 N N . THR A 1 362 ? -8.999 5.402 31.009 1.00 98.19 362 THR A N 1
ATOM 2834 C CA . THR A 1 362 ? -9.403 6.676 30.398 1.00 98.19 362 THR A CA 1
ATOM 2835 C C . THR A 1 362 ? -8.583 6.986 29.152 1.00 98.19 362 THR A C 1
ATOM 2837 O O . THR A 1 362 ? -9.130 7.427 28.151 1.00 98.19 362 THR A O 1
ATOM 2840 N N . THR A 1 363 ? -7.277 6.718 29.169 1.00 97.75 363 THR A N 1
ATOM 2841 C CA . THR A 1 363 ? -6.404 6.962 28.012 1.00 97.75 363 THR A CA 1
ATOM 2842 C C . THR A 1 363 ? -6.582 5.926 26.902 1.00 97.75 363 THR A C 1
ATOM 2844 O O . THR A 1 363 ? -6.541 6.311 25.739 1.00 97.75 363 THR A O 1
ATOM 2847 N N . ASN A 1 364 ? -6.921 4.669 27.217 1.00 97.38 364 ASN A N 1
ATOM 2848 C CA . ASN A 1 364 ? -7.446 3.715 26.229 1.00 97.38 364 ASN A CA 1
ATOM 2849 C C . ASN A 1 364 ? -8.736 4.238 25.554 1.00 97.38 364 ASN A C 1
ATOM 2851 O O . ASN A 1 364 ? -8.874 4.154 24.334 1.00 97.38 364 ASN A O 1
ATOM 2855 N N . MET A 1 365 ? -9.677 4.788 26.335 1.00 98.38 365 MET A N 1
ATOM 2856 C CA . MET A 1 365 ? -10.949 5.325 25.824 1.00 98.38 365 MET A CA 1
ATOM 2857 C C . MET A 1 365 ? -10.743 6.600 24.990 1.00 98.38 365 MET A C 1
ATOM 2859 O O . MET A 1 365 ? -11.336 6.727 23.923 1.00 98.38 365 MET A O 1
ATOM 2863 N N . ILE A 1 366 ? -9.873 7.516 25.430 1.00 98.25 366 ILE A N 1
ATOM 2864 C CA . ILE A 1 366 ? -9.518 8.733 24.685 1.00 98.25 366 ILE A CA 1
ATOM 2865 C C . ILE A 1 366 ? -8.773 8.386 23.391 1.00 98.25 366 ILE A C 1
ATOM 2867 O O . ILE A 1 366 ? -9.080 8.990 22.371 1.00 98.25 366 ILE A O 1
ATOM 2871 N N . GLN A 1 367 ? -7.857 7.410 23.390 1.00 95.06 367 GLN A N 1
ATOM 2872 C CA . GLN A 1 367 ? -7.192 6.975 22.155 1.00 95.06 367 GLN A CA 1
ATOM 2873 C C . GLN A 1 367 ? -8.219 6.467 21.143 1.00 95.06 367 GLN A C 1
ATOM 2875 O O . GLN A 1 367 ? -8.281 6.959 20.022 1.00 95.06 367 GLN A O 1
ATOM 2880 N N . TRP A 1 368 ? -9.099 5.558 21.571 1.00 94.81 368 TRP A N 1
ATOM 2881 C CA . TRP A 1 368 ? -10.200 5.092 20.735 1.00 94.81 368 TRP A CA 1
ATOM 2882 C C . TRP A 1 368 ? -11.077 6.253 20.232 1.00 94.81 368 TRP A C 1
ATOM 2884 O O . TRP A 1 368 ? -11.480 6.249 19.071 1.00 94.81 368 TRP A O 1
ATOM 2894 N N . TRP A 1 369 ? -11.336 7.270 21.065 1.00 95.69 369 TRP A N 1
ATOM 2895 C CA . TRP A 1 369 ? -12.099 8.457 20.668 1.00 95.69 369 TRP A CA 1
ATOM 2896 C C . TRP A 1 369 ? -11.356 9.288 19.621 1.00 95.69 369 TRP A C 1
ATOM 2898 O O . TRP A 1 369 ? -11.980 9.715 18.654 1.00 95.69 369 TRP A O 1
ATOM 2908 N N . GLN A 1 370 ? -10.038 9.482 19.765 1.00 83.62 370 GLN A N 1
ATOM 2909 C CA . GLN A 1 370 ? -9.208 10.148 18.757 1.00 83.62 370 GLN A CA 1
ATOM 2910 C C . GLN A 1 370 ? -9.300 9.406 17.425 1.00 83.62 370 GLN A C 1
ATOM 2912 O O . GLN A 1 370 ? -9.562 10.039 16.408 1.00 83.62 370 GLN A O 1
ATOM 2917 N N . ASP A 1 371 ? -9.196 8.077 17.424 1.00 72.69 371 ASP A N 1
ATOM 2918 C CA . ASP A 1 371 ? -9.326 7.286 16.200 1.00 72.69 371 ASP A CA 1
ATOM 2919 C C . ASP A 1 371 ? -10.729 7.387 15.565 1.00 72.69 371 ASP A C 1
ATOM 2921 O O . ASP A 1 371 ? -10.862 7.261 14.346 1.00 72.69 371 ASP A O 1
ATOM 2925 N N . ARG A 1 372 ? -11.800 7.567 16.361 1.00 80.56 372 ARG A N 1
ATOM 2926 C CA . ARG A 1 372 ? -13.155 7.826 15.830 1.00 80.56 372 ARG A CA 1
ATOM 2927 C C . ARG A 1 372 ? -13.269 9.248 15.287 1.00 80.56 372 ARG A C 1
ATOM 2929 O O . ARG A 1 372 ? -13.750 9.429 14.181 1.00 80.56 372 ARG A O 1
ATOM 2936 N N . TYR A 1 373 ? -12.756 10.244 16.000 1.00 73.50 373 TYR A N 1
ATOM 2937 C CA . TYR A 1 373 ? -12.756 11.642 15.569 1.00 73.50 373 TYR A CA 1
ATOM 2938 C C . TYR A 1 373 ? -11.943 11.871 14.278 1.00 73.50 373 TYR A C 1
ATOM 2940 O O . TYR A 1 373 ? -12.397 12.602 13.394 1.00 73.50 373 TYR A O 1
ATOM 2948 N N . ILE A 1 374 ? -10.796 11.192 14.133 1.00 57.78 374 ILE A N 1
ATOM 2949 C CA . ILE A 1 374 ? -9.991 11.145 12.899 1.00 57.78 374 ILE A CA 1
ATOM 2950 C C . ILE A 1 374 ? -10.768 10.456 11.778 1.00 57.78 374 ILE A C 1
ATOM 2952 O O . ILE A 1 374 ? -10.896 11.019 10.690 1.00 57.78 374 ILE A O 1
ATOM 2956 N N . ALA A 1 375 ? -11.310 9.257 12.036 1.00 53.00 375 ALA A N 1
ATOM 2957 C CA . ALA A 1 375 ? -12.115 8.531 11.056 1.00 53.00 375 ALA A CA 1
ATOM 2958 C C . ALA A 1 375 ? -13.256 9.417 10.534 1.00 53.00 375 ALA A C 1
ATOM 2960 O O . ALA A 1 375 ? -13.415 9.566 9.317 1.00 53.00 375 ALA A O 1
ATOM 2961 N N . ASP A 1 376 ? -13.980 10.082 11.439 1.00 54.62 376 ASP A N 1
ATOM 2962 C CA . ASP A 1 376 ? -15.104 10.960 11.120 1.00 54.62 376 ASP A CA 1
ATOM 2963 C C . ASP A 1 376 ? -14.742 12.044 10.087 1.00 54.62 376 ASP A C 1
ATOM 2965 O O . ASP A 1 376 ? -15.588 12.441 9.282 1.00 54.62 376 ASP A O 1
ATOM 2969 N N . GLY A 1 377 ? -13.458 12.403 9.996 1.00 45.56 377 GLY A N 1
ATOM 2970 C CA . GLY A 1 377 ? -12.875 13.288 8.987 1.00 45.56 377 GLY A CA 1
ATOM 2971 C C . GLY A 1 377 ? -12.194 14.517 9.576 1.00 45.56 377 GLY A C 1
ATOM 2972 O O . GLY A 1 377 ? -11.773 15.391 8.822 1.00 45.56 377 GLY A O 1
ATOM 2973 N N . ASN A 1 378 ? -12.100 14.592 10.902 1.00 59.00 378 ASN A N 1
ATOM 2974 C CA . ASN A 1 378 ? -11.553 15.737 11.609 1.00 59.00 378 ASN A CA 1
ATOM 2975 C C . ASN A 1 378 ? -10.044 15.579 11.842 1.00 59.00 378 ASN A C 1
ATOM 2977 O O . ASN A 1 378 ? -9.504 14.475 11.863 1.00 59.00 378 ASN A O 1
ATOM 2981 N N . VAL A 1 379 ? -9.355 16.697 12.064 1.00 66.06 379 VAL A N 1
ATOM 2982 C CA . VAL A 1 379 ? -7.910 16.719 12.334 1.00 66.06 379 VAL A CA 1
ATOM 2983 C C . VAL A 1 379 ? -7.676 16.927 13.830 1.00 66.06 379 VAL A C 1
ATOM 2985 O O . VAL A 1 379 ? -8.310 17.785 14.446 1.00 66.06 379 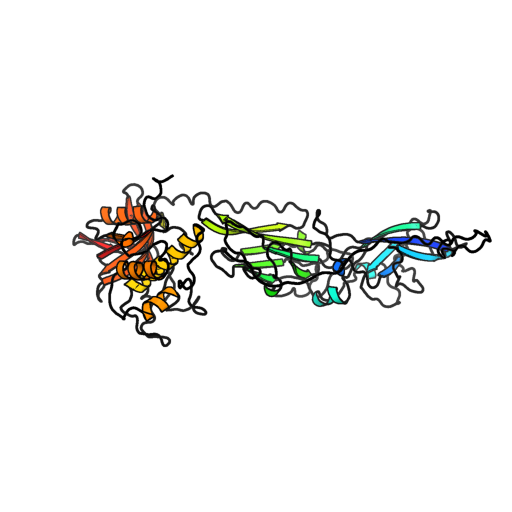VAL A O 1
ATOM 2988 N N . LEU A 1 380 ? -6.767 16.149 14.429 1.00 68.38 380 LEU A N 1
ATOM 2989 C CA . LEU A 1 380 ? -6.340 16.364 15.815 1.00 68.38 380 LEU A CA 1
ATOM 2990 C C . LEU A 1 380 ? -5.629 17.725 15.950 1.00 68.38 380 LEU A C 1
ATOM 2992 O O . LEU A 1 380 ? -4.727 18.003 15.153 1.00 68.38 380 LEU A O 1
ATOM 2996 N N . PRO A 1 381 ? -5.948 18.551 16.962 1.00 77.50 381 PRO A N 1
ATOM 2997 C CA . PRO A 1 381 ? -5.233 19.802 17.185 1.00 77.50 381 PRO A CA 1
ATOM 2998 C C . PRO A 1 381 ? -3.740 19.592 17.474 1.00 77.50 381 PRO A C 1
ATOM 3000 O O . PRO A 1 381 ? -3.321 18.614 18.100 1.00 77.50 381 PRO A O 1
ATOM 3003 N N . VAL A 1 382 ? -2.920 20.540 17.015 1.00 74.56 382 VAL A N 1
ATOM 3004 C CA . VAL A 1 382 ? -1.455 20.457 17.096 1.00 74.56 382 VAL A CA 1
ATOM 3005 C C . VAL A 1 382 ? -1.000 20.361 18.556 1.00 74.56 382 VAL A C 1
ATOM 3007 O O . VAL A 1 382 ? -1.272 21.244 19.365 1.00 74.56 382 VAL A O 1
ATOM 3010 N N . GLY A 1 383 ? -0.269 19.294 18.885 1.00 77.69 383 GLY A N 1
ATOM 3011 C CA . GLY A 1 383 ? 0.229 19.038 20.240 1.00 77.69 383 GLY A CA 1
ATOM 3012 C C . GLY A 1 383 ? -0.699 18.200 21.128 1.00 77.69 383 GLY A C 1
ATOM 3013 O O . GLY A 1 383 ? -0.318 17.902 22.261 1.00 77.69 383 GLY A O 1
ATOM 3014 N N . ALA A 1 384 ? -1.864 17.765 20.634 1.00 82.56 384 ALA A N 1
ATOM 3015 C CA . ALA A 1 384 ? -2.611 16.675 21.258 1.00 82.56 384 ALA A CA 1
ATOM 3016 C C . ALA A 1 384 ? -1.765 15.384 21.217 1.00 82.56 384 ALA A C 1
ATOM 3018 O O . ALA A 1 384 ? -1.388 14.948 20.126 1.00 82.56 384 ALA A O 1
ATOM 3019 N N . PRO A 1 385 ? -1.431 14.752 22.362 1.00 86.62 385 PRO A N 1
ATOM 3020 C CA . PRO A 1 385 ? -0.737 13.472 22.344 1.00 86.62 385 PRO A CA 1
ATOM 3021 C C . PRO A 1 385 ? -1.693 12.410 21.792 1.00 86.62 385 PRO A C 1
ATOM 3023 O O . PRO A 1 385 ? -2.885 12.422 22.106 1.00 86.62 385 PRO A O 1
ATOM 3026 N N . ASN A 1 386 ? -1.160 11.529 20.951 1.00 86.44 386 ASN A N 1
ATOM 3027 C CA . ASN A 1 386 ? -1.899 10.544 20.170 1.00 86.44 386 ASN A CA 1
ATOM 3028 C C . ASN A 1 386 ? -0.990 9.346 19.870 1.00 86.44 386 ASN A C 1
ATOM 3030 O O . ASN A 1 386 ? 0.215 9.521 19.683 1.00 86.44 386 ASN A O 1
ATOM 3034 N N . GLY A 1 387 ? -1.575 8.159 19.768 1.00 77.88 387 GLY A N 1
ATOM 3035 C CA . GLY A 1 387 ? -0.909 6.926 19.377 1.00 77.88 387 GLY A CA 1
ATOM 3036 C C . GLY A 1 387 ? 0.073 6.393 20.420 1.00 77.88 387 GLY A C 1
ATOM 3037 O O . GLY A 1 387 ? 0.052 6.743 21.606 1.00 77.88 387 GLY A O 1
ATOM 3038 N N . PHE A 1 388 ? 0.950 5.507 19.956 1.00 74.56 388 PHE A N 1
ATOM 3039 C CA . PHE A 1 388 ? 2.016 4.942 20.772 1.00 74.56 388 PHE A CA 1
ATOM 3040 C C . PHE A 1 388 ? 3.112 5.979 21.051 1.00 74.56 388 PHE A C 1
ATOM 3042 O O . PHE A 1 388 ? 3.477 6.763 20.174 1.00 74.56 388 PHE A O 1
ATOM 3049 N N . THR A 1 389 ? 3.688 5.959 22.255 1.00 76.12 389 THR A N 1
ATOM 3050 C CA . THR A 1 389 ? 4.951 6.658 22.505 1.00 76.12 389 THR A CA 1
ATOM 3051 C C . THR A 1 389 ? 6.036 6.011 21.629 1.00 76.12 389 THR A C 1
ATOM 3053 O O . THR A 1 389 ? 6.184 4.788 21.698 1.00 76.12 389 THR A O 1
ATOM 3056 N N . PRO A 1 390 ? 6.815 6.779 20.838 1.00 70.25 390 PRO A N 1
ATOM 3057 C CA . PRO A 1 390 ? 7.766 6.216 19.880 1.00 70.25 390 PRO A CA 1
ATOM 3058 C C . PRO A 1 390 ? 8.743 5.203 20.489 1.00 70.25 390 PRO A C 1
ATOM 3060 O O . PRO A 1 390 ? 9.358 5.460 21.528 1.00 70.25 390 PRO A O 1
ATOM 3063 N N . GLY A 1 391 ? 8.891 4.053 19.832 1.00 65.56 391 GLY A N 1
ATOM 3064 C CA . GLY A 1 391 ? 9.716 2.931 20.288 1.00 65.56 391 GLY A CA 1
ATOM 3065 C C . GLY A 1 391 ? 9.067 2.068 21.378 1.00 65.56 391 GLY A C 1
ATOM 3066 O O . GLY A 1 391 ? 9.751 1.239 21.982 1.00 65.56 391 GLY A O 1
ATOM 3067 N N . ARG A 1 392 ? 7.774 2.266 21.675 1.00 68.12 392 ARG A N 1
ATOM 3068 C CA . ARG A 1 392 ? 7.002 1.489 22.666 1.00 68.12 392 ARG A CA 1
ATOM 3069 C C . ARG A 1 392 ? 5.774 0.785 22.088 1.00 68.12 392 ARG A C 1
ATOM 3071 O O . ARG A 1 392 ? 4.956 0.263 22.843 1.00 68.12 392 ARG A O 1
ATOM 3078 N N . GLU A 1 393 ? 5.688 0.689 20.767 1.00 67.69 393 GLU A N 1
ATOM 3079 C CA . GLU A 1 393 ? 4.632 0.005 20.005 1.00 67.69 393 GLU A CA 1
ATOM 3080 C C . GLU A 1 393 ? 4.517 -1.486 20.380 1.00 67.69 393 GLU A C 1
ATOM 3082 O O . GLU A 1 393 ? 3.488 -2.125 20.160 1.00 67.69 393 GLU A O 1
ATOM 3087 N N . HIS A 1 394 ? 5.586 -2.052 20.951 1.00 65.31 394 HIS A N 1
ATOM 3088 C CA . HIS A 1 394 ? 5.680 -3.435 21.429 1.00 65.31 394 HIS A CA 1
ATOM 3089 C C . HIS A 1 394 ? 6.139 -3.525 22.902 1.00 65.31 394 HIS A C 1
ATOM 3091 O O . HIS A 1 394 ? 6.648 -4.558 23.336 1.00 65.31 394 HIS A O 1
ATOM 3097 N N . ALA A 1 395 ? 6.008 -2.446 23.685 1.00 68.00 395 ALA A N 1
ATOM 3098 C CA . ALA A 1 395 ? 6.409 -2.433 25.093 1.00 68.00 395 ALA A CA 1
ATOM 3099 C C . ALA A 1 395 ? 5.355 -3.081 26.008 1.00 68.00 395 ALA A C 1
ATOM 3101 O O . ALA A 1 395 ? 4.153 -2.887 25.837 1.00 68.00 395 ALA A O 1
ATOM 3102 N N . ASN A 1 396 ? 5.804 -3.771 27.060 1.00 72.69 396 ASN A N 1
ATOM 3103 C CA . ASN A 1 396 ? 4.921 -4.400 28.057 1.00 72.69 396 ASN A CA 1
ATOM 3104 C C . ASN A 1 396 ? 4.243 -3.397 29.018 1.00 72.69 396 ASN A C 1
ATOM 3106 O O . ASN A 1 396 ? 3.463 -3.805 29.874 1.00 72.69 396 ASN A O 1
ATOM 3110 N N . PHE A 1 397 ? 4.571 -2.103 28.931 1.00 81.69 397 PHE A N 1
ATOM 3111 C CA . PHE A 1 397 ? 4.023 -1.034 29.770 1.00 81.69 397 PHE A CA 1
ATOM 3112 C C . PHE A 1 397 ? 4.234 0.349 29.133 1.00 81.69 397 PHE A C 1
ATOM 3114 O O . PHE A 1 397 ? 5.161 0.542 28.348 1.00 81.69 397 PHE A O 1
ATOM 3121 N N . ARG A 1 398 ? 3.375 1.314 29.497 1.00 76.50 398 ARG A N 1
ATOM 3122 C CA . ARG A 1 398 ? 3.360 2.713 29.018 1.00 76.50 398 ARG A CA 1
ATOM 3123 C C . ARG A 1 398 ? 3.482 2.857 27.502 1.00 76.50 398 ARG A C 1
ATOM 3125 O O . ARG A 1 398 ? 4.347 3.567 26.994 1.00 76.50 398 ARG A O 1
ATOM 3132 N N . GLN A 1 399 ? 2.588 2.167 26.806 1.00 77.19 399 GLN A N 1
ATOM 3133 C CA . GLN A 1 399 ? 2.502 2.139 25.350 1.00 77.19 399 GLN A CA 1
ATOM 3134 C C . GLN A 1 399 ? 2.029 3.465 24.737 1.00 77.19 399 GLN A C 1
ATOM 3136 O O . GLN A 1 399 ? 2.560 3.849 23.706 1.00 77.19 399 GLN A O 1
ATOM 3141 N N . LEU A 1 400 ? 1.049 4.154 25.339 1.00 87.25 400 LEU A N 1
ATOM 3142 C CA . LEU A 1 400 ? 0.356 5.303 24.730 1.00 87.25 400 LEU A CA 1
ATOM 3143 C C . LEU A 1 400 ? 0.923 6.664 25.159 1.00 87.25 400 LEU A C 1
ATOM 3145 O O . LEU A 1 400 ? 1.080 6.929 26.355 1.00 87.25 400 LEU A O 1
ATOM 3149 N N . ALA A 1 401 ? 1.088 7.572 24.194 1.00 88.94 401 ALA A N 1
ATOM 3150 C CA . ALA A 1 401 ? 1.562 8.941 24.416 1.00 88.94 401 ALA A CA 1
ATOM 3151 C C . ALA A 1 401 ? 0.626 9.751 25.333 1.00 88.94 401 ALA A C 1
ATOM 3153 O O . ALA A 1 401 ? 1.075 10.571 26.139 1.00 88.94 401 ALA A O 1
ATOM 3154 N N . ILE A 1 402 ? -0.682 9.478 25.269 1.00 95.44 402 ILE A N 1
ATOM 3155 C CA . ILE A 1 402 ? -1.686 10.075 26.160 1.00 95.44 402 ILE A CA 1
ATOM 3156 C C . ILE A 1 402 ? -1.387 9.727 27.627 1.00 95.44 402 ILE A C 1
ATOM 3158 O O . ILE A 1 402 ? -1.531 10.572 28.509 1.00 95.44 402 ILE A O 1
ATOM 3162 N N . PHE A 1 403 ? -0.923 8.505 27.911 1.00 95.00 403 PHE A N 1
ATOM 3163 C CA . PHE A 1 403 ? -0.638 8.087 29.282 1.00 95.00 403 PHE A CA 1
ATOM 3164 C C . PHE A 1 403 ? 0.659 8.663 29.828 1.00 95.00 403 PHE A C 1
ATOM 3166 O O . PHE A 1 403 ? 0.704 8.995 31.008 1.00 95.00 403 PHE A O 1
ATOM 3173 N N . ASP A 1 404 ? 1.682 8.867 28.995 1.00 90.69 404 ASP A N 1
ATOM 3174 C CA . ASP A 1 404 ? 2.846 9.651 29.420 1.00 90.69 404 ASP A CA 1
ATOM 3175 C C . ASP A 1 404 ? 2.429 11.091 29.786 1.00 90.69 404 ASP A C 1
ATOM 3177 O O . ASP A 1 404 ? 2.921 11.632 30.778 1.00 90.69 404 ASP A O 1
ATOM 3181 N N . ALA A 1 405 ? 1.457 11.690 29.082 1.00 93.31 405 ALA A N 1
ATOM 3182 C CA . ALA A 1 405 ? 0.910 13.000 29.448 1.00 93.31 405 ALA A CA 1
ATOM 3183 C C . ALA A 1 405 ? 0.094 12.967 30.761 1.00 93.31 405 ALA A C 1
ATOM 3185 O O . ALA A 1 405 ? 0.262 13.854 31.599 1.00 93.31 405 ALA A O 1
ATOM 3186 N N . PHE A 1 406 ? -0.734 11.938 30.986 1.00 95.62 406 PHE A N 1
ATOM 3187 C CA . PHE A 1 406 ? -1.459 11.740 32.253 1.00 95.62 406 PHE A CA 1
ATOM 3188 C C . PHE A 1 406 ? -0.503 11.496 33.430 1.00 95.62 406 PHE A C 1
ATOM 3190 O O . PHE A 1 406 ? -0.625 12.156 34.457 1.00 95.62 406 PHE A O 1
ATOM 3197 N N . ALA A 1 407 ? 0.478 10.602 33.283 1.00 90.88 407 ALA A N 1
ATOM 3198 C CA . ALA A 1 407 ? 1.481 10.276 34.301 1.00 90.88 407 ALA A CA 1
ATOM 3199 C C . ALA A 1 407 ? 2.509 11.399 34.554 1.00 90.88 407 ALA A C 1
ATOM 3201 O O . ALA A 1 407 ? 3.310 11.293 35.485 1.00 90.88 407 ALA A O 1
ATOM 3202 N N . SER A 1 408 ? 2.486 12.462 33.741 1.00 89.94 408 SER A N 1
ATOM 3203 C CA . SER A 1 408 ? 3.224 13.713 33.971 1.00 89.94 408 SER A CA 1
ATOM 3204 C C . SER A 1 408 ? 2.373 14.809 34.629 1.00 89.94 408 SER A C 1
ATOM 3206 O O . SER A 1 408 ? 2.927 15.807 35.083 1.00 89.94 408 SER A O 1
ATOM 3208 N N . HIS A 1 409 ? 1.044 14.660 34.670 1.00 93.38 409 HIS A N 1
ATOM 3209 C CA . HIS A 1 409 ? 0.128 15.650 35.247 1.00 93.38 409 HIS A CA 1
ATOM 3210 C C . HIS A 1 409 ? -0.490 15.190 36.573 1.00 93.38 409 HIS A C 1
ATOM 3212 O O . HIS A 1 409 ? -0.545 15.960 37.530 1.00 93.38 409 HIS A O 1
ATOM 3218 N N . PHE A 1 410 ? -0.948 13.941 36.633 1.00 93.94 410 PHE A N 1
ATOM 3219 C CA . PHE A 1 410 ? -1.613 13.365 37.792 1.00 93.94 410 PHE A CA 1
ATOM 3220 C C . PHE A 1 410 ? -0.627 12.597 38.679 1.00 93.94 410 PHE A C 1
ATOM 3222 O O . PHE A 1 410 ? 0.214 11.838 38.200 1.00 93.94 410 PHE A O 1
ATOM 3229 N N . SER A 1 411 ? -0.781 12.747 39.995 1.00 92.12 411 SER A N 1
ATOM 3230 C CA . SER A 1 411 ? -0.080 11.928 40.990 1.00 92.12 411 SER A CA 1
ATOM 3231 C C . SER A 1 411 ? -0.534 10.461 40.950 1.00 92.12 411 SER A C 1
ATOM 3233 O O . SER A 1 411 ? -1.638 10.151 40.504 1.00 92.12 411 SER A O 1
ATOM 3235 N N . ASN A 1 412 ? 0.282 9.557 41.506 1.00 92.69 412 ASN A N 1
ATOM 3236 C CA . ASN A 1 412 ? -0.028 8.125 41.626 1.00 92.69 412 ASN A CA 1
ATOM 3237 C C . ASN A 1 412 ? -1.104 7.826 42.690 1.00 92.69 412 ASN A C 1
ATOM 3239 O O . ASN A 1 412 ? -0.836 7.221 43.733 1.00 92.69 412 ASN A O 1
ATOM 3243 N N . VAL A 1 413 ? -2.331 8.265 42.436 1.00 90.88 413 VAL A N 1
ATOM 3244 C CA . VAL A 1 413 ? -3.496 8.105 43.312 1.00 90.88 413 VAL A CA 1
ATOM 3245 C C . VAL A 1 413 ? -4.681 7.526 42.538 1.00 90.88 413 VAL A C 1
ATOM 3247 O O . VAL A 1 413 ? -4.709 7.548 41.305 1.00 90.88 413 VAL A O 1
ATOM 3250 N N . GLY A 1 414 ? -5.658 6.989 43.271 1.00 88.94 414 GLY A N 1
ATOM 3251 C CA . GLY A 1 414 ? -6.963 6.652 42.703 1.00 88.94 414 GLY A CA 1
ATOM 3252 C C . GLY A 1 414 ? -7.712 7.907 42.241 1.00 88.94 414 GLY A C 1
ATOM 3253 O O . GLY A 1 414 ? -7.448 9.009 42.721 1.00 88.94 414 GLY A O 1
ATOM 3254 N N . GLY A 1 415 ? -8.636 7.729 41.306 1.00 88.81 415 GLY A N 1
ATOM 3255 C CA . GLY A 1 415 ? -9.393 8.791 40.647 1.00 88.81 415 GLY A CA 1
ATOM 3256 C C . GLY A 1 415 ? -10.493 8.192 39.772 1.00 88.81 415 GLY A C 1
ATOM 3257 O O . GLY A 1 415 ? -10.713 6.980 39.811 1.00 88.81 415 GLY A O 1
ATOM 3258 N N . HIS A 1 416 ? -11.167 9.033 38.990 1.00 90.00 416 HIS A N 1
ATOM 3259 C CA . HIS A 1 416 ? -12.316 8.651 38.165 1.00 90.00 416 HIS A CA 1
ATOM 3260 C C . HIS A 1 416 ? -12.094 9.016 36.698 1.00 90.00 416 HIS A C 1
ATOM 3262 O O . HIS A 1 416 ? -11.438 10.011 36.389 1.00 90.00 416 HIS A O 1
ATOM 3268 N N . GLU A 1 417 ? -12.676 8.239 35.787 1.00 93.81 417 GLU A N 1
ATOM 3269 C CA . GLU A 1 417 ? -12.487 8.422 34.344 1.00 93.81 417 GLU A CA 1
ATOM 3270 C C . GLU A 1 417 ? -12.982 9.792 33.850 1.00 93.81 417 GLU A C 1
ATOM 3272 O O . GLU A 1 417 ? -12.307 10.441 33.046 1.00 93.81 417 GLU A O 1
ATOM 3277 N N . VAL A 1 418 ? -14.077 10.299 34.434 1.00 92.56 418 VAL A N 1
ATOM 3278 C CA . VAL A 1 418 ? -14.589 11.660 34.193 1.00 92.56 418 VAL A CA 1
ATOM 3279 C C . VAL A 1 418 ? -13.520 12.741 34.423 1.00 92.56 418 VAL A C 1
ATOM 3281 O O . VAL A 1 418 ? -13.412 13.686 33.647 1.00 92.56 418 VAL A O 1
ATOM 3284 N N . SER A 1 419 ? -12.656 12.577 35.433 1.00 91.88 419 SER A N 1
ATOM 3285 C CA . SER A 1 419 ? -11.572 13.522 35.743 1.00 91.88 419 SER A CA 1
ATOM 3286 C C . SER A 1 419 ? -10.480 13.543 34.671 1.00 91.88 419 SER A C 1
ATOM 3288 O O . SER A 1 419 ? -9.805 14.556 34.499 1.00 91.88 419 SER A O 1
ATOM 3290 N N . GLY A 1 420 ? -10.299 12.437 33.946 1.00 94.88 420 GLY A N 1
ATOM 3291 C CA . GLY A 1 420 ? -9.344 12.349 32.848 1.00 94.88 420 GLY A CA 1
ATOM 3292 C C . GLY A 1 420 ? -9.874 12.961 31.554 1.00 94.88 420 GLY A C 1
ATOM 3293 O O . GLY A 1 420 ? -9.155 13.731 30.921 1.00 94.88 420 GLY A O 1
ATOM 3294 N N . VAL A 1 421 ? -11.128 12.680 31.179 1.00 95.25 421 VAL A N 1
ATOM 3295 C CA . VAL A 1 421 ? -11.741 13.266 29.968 1.00 95.25 421 VAL A CA 1
ATOM 3296 C C . VAL A 1 421 ? -11.959 14.775 30.125 1.00 95.25 421 VAL A C 1
ATOM 3298 O O . VAL A 1 421 ? -11.566 15.535 29.242 1.00 95.25 421 VAL A O 1
ATOM 3301 N N . ALA A 1 422 ? -12.446 15.226 31.288 1.00 93.06 422 ALA A N 1
ATOM 3302 C CA . ALA A 1 422 ? -12.655 16.643 31.594 1.00 93.06 422 ALA A CA 1
ATOM 3303 C C . ALA A 1 422 ? -11.342 17.446 31.715 1.00 93.06 422 ALA A C 1
ATOM 3305 O O . ALA A 1 422 ? -11.350 18.663 31.556 1.00 93.06 422 ALA A O 1
ATOM 3306 N N . TRP A 1 423 ? -10.202 16.789 31.961 1.00 95.06 423 TRP A N 1
ATOM 3307 C CA . TRP A 1 423 ? -8.883 17.420 31.834 1.00 95.06 423 TRP A CA 1
ATOM 3308 C C . TRP A 1 423 ? -8.390 17.441 30.386 1.00 95.06 423 TRP A C 1
ATOM 3310 O O . TRP A 1 423 ? -7.882 18.454 29.907 1.00 95.06 423 TRP A O 1
ATOM 3320 N N . TYR A 1 424 ? -8.494 16.303 29.702 1.00 97.06 424 TYR A N 1
ATOM 3321 C CA . TYR A 1 424 ? -7.864 16.099 28.407 1.00 97.06 424 TYR A CA 1
ATOM 3322 C C . TYR A 1 424 ? -8.531 16.918 27.301 1.00 97.06 424 TYR A C 1
ATOM 3324 O O . TYR A 1 424 ? -7.854 17.647 26.575 1.00 97.06 424 TYR A O 1
ATOM 3332 N N . PHE A 1 425 ? -9.854 16.818 27.175 1.00 96.62 425 PHE A N 1
ATOM 3333 C CA . PHE A 1 425 ? -10.561 17.395 26.039 1.00 96.62 425 PHE A CA 1
ATOM 3334 C C . PHE A 1 425 ? -10.536 18.928 26.024 1.00 96.62 425 PHE A C 1
ATOM 3336 O O . PHE A 1 425 ? -10.131 19.467 24.998 1.00 96.62 425 PHE A O 1
ATOM 3343 N N . PRO A 1 426 ? -10.803 19.660 27.123 1.00 94.38 426 PRO A N 1
ATOM 3344 C CA . PRO A 1 426 ? -10.703 21.121 27.093 1.00 94.38 426 PRO A CA 1
ATOM 3345 C C . PRO A 1 426 ? -9.274 21.641 26.914 1.00 94.38 426 PRO A C 1
ATOM 3347 O O . PRO A 1 426 ? -9.063 22.741 26.411 1.00 94.38 426 PRO A O 1
ATOM 3350 N N . LYS A 1 427 ? -8.266 20.843 27.290 1.00 94.62 427 LYS A N 1
ATOM 3351 C CA . LYS A 1 427 ? -6.853 21.193 27.114 1.00 94.62 427 LYS A CA 1
ATOM 3352 C C . LYS A 1 427 ? -6.371 21.022 25.671 1.00 94.62 427 LYS A C 1
ATOM 3354 O O . LYS A 1 427 ? -5.566 21.827 25.210 1.00 94.62 427 LYS A O 1
ATOM 3359 N N . TYR A 1 428 ? -6.801 19.958 24.993 1.00 94.00 428 TYR A N 1
ATOM 3360 C CA . TYR A 1 428 ? -6.276 19.570 23.678 1.00 94.00 428 TYR A CA 1
ATOM 3361 C C . TYR A 1 428 ? -7.262 19.777 22.520 1.00 94.00 428 TYR A C 1
ATOM 3363 O O . TYR A 1 428 ? -6.835 19.772 21.373 1.00 94.00 428 TYR A O 1
ATOM 3371 N N . PHE A 1 429 ? -8.547 19.994 22.802 1.00 93.00 429 PHE A N 1
ATOM 3372 C CA . PHE A 1 429 ? -9.631 20.218 21.837 1.00 93.00 429 PHE A CA 1
ATOM 3373 C C . PHE A 1 429 ? -10.535 21.404 22.263 1.00 93.00 429 PHE A C 1
ATOM 3375 O O . PHE A 1 429 ? -11.761 21.263 22.274 1.00 93.00 429 PHE A O 1
ATOM 3382 N N . PRO A 1 430 ? -9.974 22.584 22.611 1.00 92.00 430 PRO A N 1
ATOM 3383 C CA . PRO A 1 430 ? -10.735 23.704 23.183 1.00 92.00 430 PRO A CA 1
ATOM 3384 C C . PRO A 1 430 ? -11.812 24.287 22.251 1.00 92.00 430 PRO A C 1
ATOM 3386 O O . PRO A 1 430 ? -12.718 24.964 22.722 1.00 92.00 430 PRO A O 1
ATOM 3389 N N . GLU A 1 431 ? -11.734 24.032 20.941 1.00 87.19 431 GLU A N 1
ATOM 3390 C CA . GLU A 1 431 ? -12.742 24.471 19.962 1.00 87.19 431 GLU A CA 1
ATOM 3391 C C . GLU A 1 431 ? -14.022 23.615 19.997 1.00 87.19 431 GLU A C 1
ATOM 3393 O O . GLU A 1 431 ? -15.100 24.115 19.690 1.00 87.19 431 GLU A O 1
ATOM 3398 N N . LEU A 1 432 ? -13.915 22.343 20.404 1.00 86.25 432 LEU A N 1
ATOM 3399 C CA . LEU A 1 432 ? -15.055 21.439 20.620 1.00 86.25 432 LEU A CA 1
ATOM 3400 C C . LEU A 1 432 ? -15.531 21.457 22.075 1.00 86.25 432 LEU A C 1
ATOM 3402 O O . LEU A 1 432 ? -16.715 21.299 22.354 1.00 86.25 432 LEU A O 1
ATOM 3406 N N . PHE A 1 433 ? -14.584 21.608 23.000 1.00 91.44 433 PHE A N 1
ATOM 3407 C CA . PHE A 1 433 ? -14.789 21.498 24.437 1.00 91.44 433 PHE A CA 1
ATOM 3408 C C . PHE A 1 433 ? -14.223 22.746 25.131 1.00 91.44 433 PHE A C 1
ATOM 3410 O O . PHE A 1 433 ? -13.206 22.662 25.817 1.00 91.44 433 PHE A O 1
ATOM 3417 N N . PRO A 1 434 ? -14.841 23.931 24.958 1.00 85.94 434 PRO A N 1
ATOM 3418 C CA . PRO A 1 434 ? -14.345 25.177 25.554 1.00 85.94 434 PRO A CA 1
ATOM 3419 C C . PRO A 1 434 ? -14.375 25.160 27.091 1.00 85.94 434 PRO A C 1
ATOM 3421 O O . PRO A 1 434 ? -13.717 25.974 27.740 1.00 85.94 434 PRO A O 1
ATOM 3424 N N . ASN A 1 435 ? -15.134 24.235 27.682 1.00 86.50 435 ASN A N 1
ATOM 3425 C CA . ASN A 1 435 ? -15.166 23.937 29.106 1.00 86.50 435 ASN A CA 1
ATOM 3426 C C . ASN A 1 435 ? -15.473 22.439 29.332 1.00 86.50 435 ASN A C 1
ATOM 3428 O O . ASN A 1 435 ? -15.449 21.631 28.403 1.00 86.50 435 ASN A O 1
ATOM 3432 N N . THR A 1 436 ? -15.742 22.058 30.580 1.00 86.25 436 THR A N 1
ATOM 3433 C CA . THR A 1 436 ? -15.996 20.669 30.990 1.00 86.25 436 THR A CA 1
ATOM 3434 C C . THR A 1 436 ? -17.447 20.201 30.847 1.00 86.25 436 THR A C 1
ATOM 3436 O O . THR A 1 436 ? -17.718 19.028 31.093 1.00 86.25 436 THR A O 1
ATOM 3439 N N . ASP A 1 437 ? -18.386 21.080 30.502 1.00 81.81 437 ASP A N 1
ATOM 3440 C CA . ASP A 1 437 ? -19.820 20.850 30.731 1.00 81.81 437 ASP A CA 1
ATOM 3441 C C . ASP A 1 437 ? -20.370 19.697 29.870 1.00 81.81 437 ASP A C 1
ATOM 3443 O O . ASP A 1 437 ? -21.198 18.914 30.332 1.00 81.81 437 ASP A O 1
ATOM 3447 N N . HIS A 1 438 ? -19.797 19.497 28.679 1.00 73.62 438 HIS A N 1
ATOM 3448 C CA . HIS A 1 438 ? -20.101 18.398 27.748 1.00 73.62 438 HIS A CA 1
ATOM 3449 C C . HIS A 1 438 ? -19.769 16.981 28.260 1.00 73.62 438 HIS A C 1
ATOM 3451 O O . HIS A 1 438 ? -20.120 15.982 27.626 1.00 73.62 438 HIS A O 1
ATOM 3457 N N . PHE A 1 439 ? -19.101 16.879 29.414 1.00 84.69 439 PHE A N 1
ATOM 3458 C CA . PHE A 1 439 ? -18.839 15.621 30.125 1.00 84.69 439 PHE A CA 1
ATOM 3459 C C . PHE A 1 439 ? -19.742 15.433 31.359 1.00 84.69 439 PHE A C 1
ATOM 3461 O O . PHE A 1 439 ? -19.619 14.429 32.057 1.00 84.69 439 PHE A O 1
ATOM 3468 N N . PHE A 1 440 ? -20.652 16.383 31.607 1.00 84.38 440 PHE A N 1
ATOM 3469 C CA . PHE A 1 440 ? -21.652 16.365 32.680 1.00 84.38 440 PHE A CA 1
ATOM 3470 C C . PHE A 1 440 ? -23.097 16.546 32.168 1.00 84.38 440 PHE A C 1
ATOM 3472 O O . PHE A 1 440 ? -24.038 16.313 32.921 1.00 84.38 440 PHE A O 1
ATOM 3479 N N . ASP A 1 441 ? -23.292 16.916 30.896 1.00 83.25 441 ASP A N 1
ATOM 3480 C CA . ASP A 1 441 ? -24.598 16.967 30.215 1.00 83.25 441 ASP A CA 1
ATOM 3481 C C . ASP A 1 441 ? -25.033 15.618 29.587 1.00 83.25 441 ASP A C 1
ATOM 3483 O O . ASP A 1 441 ? -26.103 15.523 28.987 1.00 83.25 441 ASP A O 1
ATOM 3487 N N . HIS A 1 442 ? -24.227 14.564 29.770 1.00 83.56 442 HIS A N 1
ATOM 3488 C CA . HIS A 1 442 ? -24.390 13.212 29.214 1.00 83.56 442 HIS A CA 1
ATOM 3489 C C . HIS A 1 442 ? -24.274 13.098 27.673 1.00 83.56 442 HIS A C 1
ATOM 3491 O O . HIS A 1 442 ? -24.595 12.046 27.110 1.00 83.56 442 HIS A O 1
ATOM 3497 N N . THR A 1 443 ? -23.778 14.133 26.978 1.00 85.75 443 THR A N 1
ATOM 3498 C CA . THR A 1 443 ? -23.583 14.125 25.512 1.00 85.75 443 THR A CA 1
ATOM 3499 C C . THR A 1 443 ? -22.354 13.321 25.097 1.00 85.75 443 THR A C 1
ATOM 3501 O O . THR A 1 443 ? -22.442 12.490 24.192 1.00 85.75 443 THR A O 1
ATOM 3504 N N . TYR A 1 444 ? -21.207 13.550 25.748 1.00 90.50 444 TYR A N 1
ATOM 3505 C CA . TYR A 1 444 ? -19.950 12.863 25.421 1.00 90.50 444 TYR A CA 1
ATOM 3506 C C . TYR A 1 444 ? -19.519 11.830 26.459 1.00 90.50 444 TYR A C 1
ATOM 3508 O O . TYR A 1 444 ? -18.877 10.852 26.089 1.00 90.50 444 TYR A O 1
ATOM 3516 N N . TYR A 1 445 ? -19.879 11.993 27.731 1.00 94.75 445 TYR A N 1
ATOM 3517 C CA . TYR A 1 445 ? -19.555 11.036 28.792 1.00 94.75 445 TYR A CA 1
ATOM 3518 C C . TYR A 1 445 ? -20.768 10.809 29.696 1.00 94.75 445 TYR A C 1
ATOM 3520 O O . TYR A 1 445 ? -21.441 11.767 30.062 1.00 94.75 445 TYR A O 1
ATOM 3528 N N . ASP A 1 446 ? -21.038 9.554 30.053 1.00 94.19 446 ASP A N 1
ATOM 3529 C CA . ASP A 1 446 ? -22.141 9.142 30.935 1.00 94.19 446 ASP A CA 1
ATOM 3530 C C . ASP A 1 446 ? -21.654 8.021 31.878 1.00 94.19 446 ASP A C 1
ATOM 3532 O O . ASP A 1 446 ? -20.765 7.242 31.515 1.00 94.19 446 ASP A O 1
ATOM 3536 N N . ASP A 1 447 ? -22.200 7.930 33.093 1.00 93.81 447 ASP A N 1
ATOM 3537 C CA . ASP A 1 447 ? -21.790 6.943 34.099 1.00 93.81 447 ASP A CA 1
ATOM 3538 C C . ASP A 1 447 ? -22.968 6.279 34.830 1.00 93.81 447 ASP A C 1
ATOM 3540 O O . ASP A 1 447 ? -24.115 6.741 34.846 1.00 93.81 447 ASP A O 1
ATOM 3544 N N . LYS A 1 448 ? -22.713 5.086 35.379 1.00 94.56 448 LYS A N 1
ATOM 3545 C CA . LYS A 1 448 ? -23.759 4.248 35.961 1.00 94.56 448 LYS A CA 1
ATOM 3546 C C . LYS A 1 448 ? -23.284 3.408 37.129 1.00 94.56 448 LYS A C 1
ATOM 3548 O O . LYS A 1 448 ? -22.300 2.679 37.052 1.00 94.56 448 LYS A O 1
ATOM 3553 N N . PHE A 1 449 ? -24.119 3.391 38.160 1.00 95.62 449 PHE A N 1
ATOM 3554 C CA . PHE A 1 449 ? -24.078 2.447 39.272 1.00 95.62 449 PHE A CA 1
ATOM 3555 C C . PHE A 1 449 ? -25.283 1.496 39.118 1.00 95.62 449 PHE A C 1
ATOM 3557 O O . PHE A 1 449 ? -26.353 1.778 39.668 1.00 95.62 449 PHE A O 1
ATOM 3564 N N . PRO A 1 450 ? -25.184 0.443 38.278 1.00 93.75 450 PRO A N 1
ATOM 3565 C CA . PRO A 1 450 ? -26.330 -0.380 37.895 1.00 93.75 450 PRO A CA 1
ATOM 3566 C C . PRO A 1 450 ? -26.837 -1.224 39.069 1.00 93.75 450 PRO A C 1
ATOM 3568 O O . PRO A 1 450 ? -26.083 -1.973 39.688 1.00 93.75 450 PRO A O 1
ATOM 3571 N N . LYS A 1 451 ? -28.138 -1.142 39.359 1.00 92.06 451 LYS A N 1
ATOM 3572 C CA . LYS A 1 451 ? -28.752 -1.791 40.534 1.00 92.06 451 LYS A CA 1
ATOM 3573 C C . LYS A 1 451 ? -29.156 -3.243 40.292 1.00 92.06 451 LYS A C 1
ATOM 3575 O O . LYS A 1 451 ? -29.448 -3.970 41.236 1.00 92.06 451 LYS A O 1
ATOM 3580 N N . ASN A 1 452 ? -29.245 -3.653 39.030 1.00 91.81 452 ASN A N 1
ATOM 3581 C CA . ASN A 1 452 ? -29.677 -4.982 38.613 1.00 91.81 452 ASN A CA 1
ATOM 3582 C C . ASN A 1 452 ? -29.112 -5.334 37.228 1.00 91.81 452 ASN A C 1
ATOM 3584 O O . ASN A 1 452 ? -28.595 -4.481 36.505 1.00 91.81 452 ASN A O 1
ATOM 3588 N N . LEU A 1 453 ? -29.239 -6.609 36.852 1.00 92.62 453 LEU A N 1
ATOM 3589 C CA . LEU A 1 453 ? -28.641 -7.146 35.631 1.00 92.62 453 LEU A CA 1
ATOM 3590 C C . LEU A 1 453 ? -29.231 -6.527 34.351 1.00 92.62 453 LEU A C 1
ATOM 3592 O O . LEU A 1 453 ? -28.535 -6.478 33.339 1.00 92.62 453 LEU A O 1
ATOM 3596 N N . LYS A 1 454 ? -30.473 -6.020 34.383 1.00 92.44 454 LYS A N 1
ATOM 3597 C CA . LYS A 1 454 ? -31.081 -5.358 33.224 1.00 92.44 454 LYS A CA 1
ATOM 3598 C C . LYS A 1 454 ? -30.546 -3.935 33.048 1.00 92.44 454 LYS A C 1
ATOM 3600 O O . LYS A 1 454 ? -30.070 -3.639 31.964 1.00 92.44 454 LYS A O 1
ATOM 3605 N N . GLU A 1 455 ? -30.476 -3.126 34.110 1.00 95.00 455 GLU A N 1
ATOM 3606 C CA . GLU A 1 455 ? -29.809 -1.807 34.077 1.00 95.00 455 GLU A CA 1
ATOM 3607 C C . GLU A 1 455 ? -28.354 -1.896 33.587 1.00 95.00 455 GLU A C 1
ATOM 3609 O O . GLU A 1 455 ? -27.924 -1.087 32.767 1.00 95.00 455 GLU A O 1
ATOM 3614 N N . PHE A 1 456 ? -27.608 -2.899 34.064 1.00 97.06 456 PHE A N 1
ATOM 3615 C CA . PHE A 1 456 ? -26.246 -3.193 33.608 1.00 97.06 456 PHE A CA 1
ATOM 3616 C C . PHE A 1 456 ? -26.200 -3.522 32.109 1.00 97.06 456 PHE A C 1
ATOM 3618 O O . PHE A 1 456 ? -25.371 -2.988 31.374 1.00 97.06 456 PHE A O 1
ATOM 3625 N N . SER A 1 457 ? -27.105 -4.392 31.652 1.00 97.31 457 SER A N 1
ATOM 3626 C CA . SER A 1 457 ? -27.132 -4.846 30.261 1.00 97.31 457 SER A CA 1
ATOM 3627 C C . SER A 1 457 ? -27.558 -3.737 29.304 1.00 97.31 457 SER A C 1
ATOM 3629 O O . SER A 1 457 ? -26.906 -3.547 28.284 1.00 97.31 457 SER A O 1
ATOM 3631 N N . ASP A 1 458 ? -28.599 -2.977 29.651 1.00 94.38 458 ASP A N 1
ATOM 3632 C CA . ASP A 1 458 ? -29.111 -1.870 28.841 1.00 94.38 458 ASP A CA 1
ATOM 3633 C C . ASP A 1 458 ? -28.059 -0.769 28.672 1.00 94.38 458 ASP A C 1
ATOM 3635 O O . ASP A 1 458 ? -27.877 -0.279 27.562 1.00 94.38 458 ASP A O 1
ATOM 3639 N N . PHE A 1 459 ? -27.315 -0.416 29.729 1.00 96.88 459 PHE A N 1
ATOM 3640 C CA . PHE A 1 459 ? -26.253 0.594 29.636 1.00 96.88 459 PHE A CA 1
ATOM 3641 C C . PHE A 1 459 ? -25.130 0.163 28.679 1.00 96.88 459 PHE A C 1
ATOM 3643 O O . PHE A 1 459 ? -24.728 0.938 27.817 1.00 96.88 459 PHE A O 1
ATOM 3650 N N . ILE A 1 460 ? -24.672 -1.092 28.765 1.00 97.62 460 ILE A N 1
ATOM 3651 C CA . ILE A 1 460 ? -23.625 -1.627 27.877 1.00 97.62 460 ILE A CA 1
ATOM 3652 C C . ILE A 1 460 ? -24.129 -1.755 26.432 1.00 97.62 460 ILE A C 1
ATOM 3654 O O . ILE A 1 460 ? -23.439 -1.367 25.490 1.00 97.62 460 ILE A O 1
ATOM 3658 N N . ILE A 1 461 ? -25.334 -2.301 26.244 1.00 93.94 461 ILE A N 1
ATOM 3659 C CA . ILE A 1 461 ? -25.922 -2.538 24.920 1.00 93.94 461 ILE A CA 1
ATOM 3660 C C . ILE A 1 461 ? -26.229 -1.218 24.210 1.00 93.94 461 ILE A C 1
ATOM 3662 O O . ILE A 1 461 ? -25.988 -1.119 23.008 1.00 93.94 461 ILE A O 1
ATOM 3666 N N . ASN A 1 462 ? -26.745 -0.216 24.924 1.00 91.56 462 ASN A N 1
ATOM 3667 C CA . ASN A 1 462 ? -27.022 1.096 24.348 1.00 91.56 462 ASN A CA 1
ATOM 3668 C C . ASN A 1 462 ? -25.722 1.873 24.125 1.00 91.56 462 ASN A C 1
ATOM 3670 O O . ASN A 1 462 ? -25.508 2.328 23.009 1.00 91.56 462 ASN A O 1
ATOM 3674 N N . GLY A 1 463 ? -24.793 1.883 25.089 1.00 92.44 463 GLY A N 1
ATOM 3675 C CA . GLY A 1 463 ? -23.480 2.516 24.940 1.00 92.44 463 GLY A CA 1
ATOM 3676 C C . GLY A 1 463 ? -22.734 2.070 23.676 1.00 92.44 463 GLY A C 1
ATOM 3677 O O . GLY A 1 463 ? -22.308 2.915 22.895 1.00 92.44 463 GLY A O 1
ATOM 3678 N N . PHE A 1 464 ? -22.658 0.763 23.392 1.00 93.06 464 PHE A N 1
ATOM 3679 C CA . PHE A 1 464 ? -22.048 0.281 22.142 1.00 93.06 464 PHE A CA 1
ATOM 3680 C C . PHE A 1 464 ? -22.854 0.626 20.874 1.00 93.06 464 PHE A C 1
ATOM 3682 O O . PHE A 1 464 ? -22.257 0.832 19.819 1.00 93.06 464 PHE A O 1
ATOM 3689 N N . LYS A 1 465 ? -24.192 0.694 20.942 1.00 85.75 465 LYS A N 1
ATOM 3690 C CA . LYS A 1 465 ? -25.047 1.087 19.800 1.00 85.75 465 LYS A CA 1
ATOM 3691 C C . LYS A 1 465 ? -24.992 2.586 19.500 1.00 85.75 465 LYS A C 1
ATOM 3693 O O . LYS A 1 465 ? -25.124 2.978 18.348 1.00 85.75 465 LYS A O 1
ATOM 3698 N N . GLU A 1 466 ? -24.796 3.413 20.519 1.00 88.06 466 GLU A N 1
ATOM 3699 C CA . GLU A 1 466 ? -24.783 4.879 20.459 1.00 88.06 466 GLU A CA 1
ATOM 3700 C C . GLU A 1 466 ? -23.373 5.439 20.162 1.00 88.06 466 GLU A C 1
ATOM 3702 O O . GLU A 1 466 ? -23.039 6.541 20.585 1.00 88.06 466 GLU A O 1
ATOM 3707 N N . ARG A 1 467 ? -22.532 4.680 19.439 1.00 89.81 467 ARG A N 1
ATOM 3708 C CA . ARG A 1 467 ? -21.115 4.994 19.150 1.00 89.81 467 ARG A CA 1
ATOM 3709 C C . ARG A 1 467 ? -20.266 5.250 20.409 1.00 89.81 467 ARG A C 1
ATOM 3711 O O . ARG A 1 467 ? -19.507 6.214 20.453 1.00 89.81 467 ARG A O 1
ATOM 3718 N N . GLY A 1 468 ? -20.371 4.413 21.442 1.00 93.62 468 GLY A N 1
ATOM 3719 C CA . GLY A 1 468 ? -19.586 4.528 22.680 1.00 93.62 468 GLY A CA 1
ATOM 3720 C C . GLY A 1 468 ? -18.543 3.424 22.900 1.00 93.62 468 GLY A C 1
ATOM 3721 O O . GLY A 1 468 ? -18.708 2.283 22.462 1.00 93.62 468 GLY A O 1
ATOM 3722 N N . VAL A 1 469 ? -17.487 3.761 23.647 1.00 97.62 469 VAL A N 1
ATOM 3723 C CA . VAL A 1 469 ? -16.573 2.818 24.322 1.00 97.62 469 VAL A CA 1
ATOM 3724 C C . VAL A 1 469 ? -16.817 2.871 25.826 1.00 97.62 469 VAL A C 1
ATOM 3726 O O . VAL A 1 469 ? -17.118 3.940 26.354 1.00 97.62 469 VAL A O 1
ATOM 3729 N N . LEU A 1 470 ? -16.682 1.745 26.533 1.00 98.38 470 LEU A N 1
ATOM 3730 C CA . LEU A 1 470 ? -17.011 1.666 27.955 1.00 98.38 470 LEU A CA 1
ATOM 3731 C C . LEU A 1 470 ? -15.805 1.384 28.860 1.00 98.38 470 LEU A C 1
ATOM 3733 O O . LEU A 1 470 ? -14.796 0.807 28.450 1.00 98.38 470 LEU A O 1
ATOM 3737 N N . SER A 1 471 ? -15.956 1.738 30.134 1.00 97.94 471 SER A N 1
ATOM 3738 C CA . SER A 1 471 ? -15.195 1.176 31.248 1.00 97.94 471 SER A CA 1
ATOM 3739 C C . SER A 1 471 ? -16.083 0.258 32.095 1.00 97.94 471 SER A C 1
ATOM 3741 O O . SER A 1 471 ? -17.313 0.349 32.076 1.00 97.94 471 SER A O 1
ATOM 3743 N N . ILE A 1 472 ? -15.452 -0.621 32.872 1.00 97.81 472 ILE A N 1
ATOM 3744 C CA . ILE A 1 472 ? -16.107 -1.363 33.948 1.00 97.81 472 ILE A CA 1
ATOM 3745 C C . ILE A 1 472 ? -15.286 -1.271 35.235 1.00 97.81 472 ILE A C 1
ATOM 3747 O O . ILE A 1 472 ? -14.137 -1.717 35.307 1.00 97.81 472 ILE A O 1
ATOM 3751 N N . GLY A 1 473 ? -15.891 -0.677 36.260 1.00 96.25 473 GLY A N 1
ATOM 3752 C CA . GLY A 1 473 ? -15.375 -0.641 37.621 1.00 96.25 473 GLY A CA 1
ATOM 3753 C C . GLY A 1 473 ? -15.762 -1.909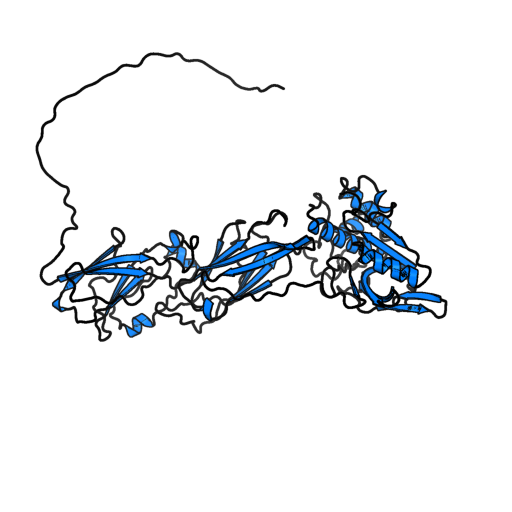 38.377 1.00 96.25 473 GLY A C 1
ATOM 3754 O O . GLY A 1 473 ? -16.900 -2.379 38.304 1.00 96.25 473 GLY A O 1
ATOM 3755 N N . THR A 1 474 ? -14.815 -2.470 39.124 1.00 95.19 474 THR A N 1
ATOM 3756 C CA . THR A 1 474 ? -15.024 -3.668 39.945 1.00 95.19 474 THR A CA 1
ATOM 3757 C C . THR A 1 474 ? -14.309 -3.579 41.289 1.00 95.19 474 THR A C 1
ATOM 3759 O O . THR A 1 474 ? -13.212 -3.030 41.383 1.00 95.19 474 THR A O 1
ATOM 3762 N N . PHE A 1 475 ? -14.890 -4.167 42.334 1.00 91.12 475 PHE A N 1
ATOM 3763 C CA . PHE A 1 475 ? -14.240 -4.311 43.635 1.00 91.12 475 PHE A CA 1
ATOM 3764 C C . PHE A 1 475 ? -13.295 -5.522 43.646 1.00 91.12 475 PHE A C 1
ATOM 3766 O O . PHE A 1 475 ? -13.692 -6.667 43.410 1.00 91.12 475 PHE A O 1
ATOM 3773 N N . MET A 1 476 ? -12.025 -5.266 43.958 1.00 82.31 476 MET A N 1
ATOM 3774 C CA . MET A 1 476 ? -10.972 -6.263 44.144 1.00 82.31 476 MET A CA 1
ATOM 3775 C C . MET A 1 476 ? -10.449 -6.235 45.588 1.00 82.31 476 MET A C 1
ATOM 3777 O O . MET A 1 476 ? -10.731 -5.320 46.359 1.00 82.31 476 MET A O 1
ATOM 3781 N N . ARG A 1 477 ? -9.630 -7.229 45.967 1.00 71.12 477 ARG A N 1
ATOM 3782 C CA . ARG A 1 477 ? -9.018 -7.315 47.313 1.00 71.12 477 ARG A CA 1
ATOM 3783 C C . ARG A 1 477 ? -8.184 -6.087 47.708 1.00 71.12 477 ARG A C 1
ATOM 3785 O O . ARG A 1 477 ? -7.960 -5.875 48.892 1.00 71.12 477 ARG A O 1
ATOM 3792 N N . THR A 1 478 ? -7.707 -5.321 46.731 1.00 68.62 478 THR A N 1
ATOM 3793 C CA . THR A 1 478 ? -6.856 -4.133 46.900 1.00 68.62 478 THR A CA 1
ATOM 3794 C C . THR A 1 478 ? -7.625 -2.809 46.816 1.00 68.62 478 THR A C 1
ATOM 3796 O O . THR A 1 478 ? -6.999 -1.757 46.878 1.00 68.62 478 THR A O 1
ATOM 3799 N N . GLY A 1 479 ? -8.955 -2.842 46.666 1.00 82.19 479 GLY A N 1
ATOM 3800 C CA . GLY A 1 479 ? -9.801 -1.663 46.458 1.00 82.19 479 GLY A CA 1
ATOM 3801 C C . GLY A 1 479 ? -10.592 -1.725 45.148 1.00 82.19 479 GLY A C 1
ATOM 3802 O O . GLY A 1 479 ? -10.726 -2.785 44.534 1.00 82.19 479 GLY A O 1
ATOM 3803 N N . GLN A 1 480 ? -11.134 -0.584 44.722 1.00 88.06 480 GLN A N 1
ATOM 3804 C CA . GLN A 1 480 ? -11.805 -0.447 43.428 1.00 88.06 480 GLN A CA 1
ATOM 3805 C C . GLN A 1 480 ? -10.778 -0.456 42.286 1.00 88.06 480 GLN A C 1
ATOM 3807 O O . GLN A 1 480 ? -9.710 0.147 42.394 1.00 88.06 480 GLN A O 1
ATOM 3812 N N . HIS A 1 481 ? -11.101 -1.146 41.194 1.00 94.31 481 HIS A N 1
ATOM 3813 C CA . HIS A 1 481 ? -10.256 -1.266 40.009 1.00 94.31 481 HIS A CA 1
ATOM 3814 C C . HIS A 1 481 ? -11.091 -1.209 38.729 1.00 94.31 481 HIS A C 1
ATOM 3816 O O . HIS A 1 481 ? -12.080 -1.937 38.594 1.00 94.31 481 HIS A O 1
ATOM 3822 N N . THR A 1 482 ? -10.667 -0.363 37.792 1.00 94.75 482 THR A N 1
ATOM 3823 C CA . THR A 1 482 ? -11.340 -0.119 36.510 1.00 94.75 482 THR A CA 1
ATOM 3824 C C . THR A 1 482 ? -10.594 -0.813 35.371 1.00 94.75 482 THR A C 1
ATOM 3826 O O . THR A 1 482 ? -9.362 -0.813 35.337 1.00 94.75 482 THR A O 1
ATOM 3829 N N . ARG A 1 483 ? -11.347 -1.382 34.423 1.00 96.56 483 ARG A N 1
ATOM 3830 C CA . ARG A 1 483 ? -10.862 -2.046 33.198 1.00 96.56 483 ARG A CA 1
ATOM 3831 C C . ARG A 1 483 ? -11.586 -1.491 31.965 1.00 96.56 483 ARG A C 1
ATOM 3833 O O . ARG A 1 483 ? -12.741 -1.083 32.086 1.00 96.56 483 ARG A O 1
ATOM 3840 N N . SER A 1 484 ? -10.940 -1.451 30.795 1.00 97.81 484 SER A N 1
ATOM 3841 C CA . SER A 1 484 ? -11.603 -1.004 29.554 1.00 97.81 484 SER A CA 1
ATOM 3842 C C . SER A 1 484 ? -12.499 -2.125 29.028 1.00 97.81 484 SER A C 1
ATOM 3844 O O . SER A 1 484 ? -12.069 -3.277 28.959 1.00 97.81 484 SER A O 1
ATOM 3846 N N . LEU A 1 485 ? -13.738 -1.791 28.671 1.00 98.25 485 LEU A N 1
ATOM 3847 C CA . LEU A 1 485 ? -14.769 -2.715 28.211 1.00 98.25 485 LEU A CA 1
ATOM 3848 C C . LEU A 1 485 ? -15.010 -2.500 26.709 1.00 98.25 485 LEU A C 1
ATOM 3850 O O . LEU A 1 485 ? -15.669 -1.552 26.285 1.00 98.25 485 LEU A O 1
ATOM 3854 N N . TRP A 1 486 ? -14.450 -3.403 25.908 1.00 96.88 486 TRP A N 1
ATOM 3855 C CA . TRP A 1 486 ? -14.362 -3.294 24.451 1.00 96.88 486 TRP A CA 1
ATOM 3856 C C . TRP A 1 486 ? -15.517 -3.962 23.704 1.00 96.88 486 TRP A C 1
ATOM 3858 O O . TRP A 1 486 ? -15.805 -3.595 22.566 1.00 96.88 486 TRP A O 1
ATOM 3868 N N . GLY A 1 487 ? -16.193 -4.925 24.332 1.00 95.81 487 GLY A N 1
ATOM 3869 C CA . GLY A 1 487 ? -17.369 -5.588 23.773 1.00 95.81 487 GLY A CA 1
ATOM 3870 C C . GLY A 1 487 ? -18.125 -6.441 24.787 1.00 95.81 487 GLY A C 1
ATOM 3871 O O . GLY A 1 487 ? -17.684 -6.638 25.921 1.00 95.81 487 GLY A O 1
ATOM 3872 N N . CYS A 1 488 ? -19.262 -6.991 24.368 1.00 96.50 488 CYS A N 1
ATOM 3873 C CA . CYS A 1 488 ? -20.029 -7.951 25.154 1.00 96.50 488 CYS A CA 1
ATOM 3874 C C . CYS A 1 488 ? -20.686 -9.037 24.290 1.00 96.50 488 CYS A C 1
ATOM 3876 O O . CYS A 1 488 ? -20.984 -8.842 23.109 1.00 96.50 488 CYS A O 1
ATOM 3878 N N . LYS A 1 489 ? -20.962 -10.184 24.919 1.00 95.12 489 LYS A N 1
ATOM 3879 C CA . LYS A 1 489 ? -21.951 -11.155 24.449 1.00 95.12 489 LYS A CA 1
ATOM 3880 C C . LYS A 1 489 ? -23.225 -10.978 25.269 1.00 95.12 489 LYS A C 1
ATOM 3882 O O . LYS A 1 489 ? -23.160 -10.967 26.497 1.00 95.12 489 LYS A O 1
ATOM 3887 N N . TYR A 1 490 ? -24.374 -10.888 24.615 1.00 92.25 490 TYR A N 1
ATOM 3888 C CA . TYR A 1 490 ? -25.689 -10.750 25.232 1.00 92.25 490 TYR A CA 1
ATOM 3889 C C . TYR A 1 490 ? -26.702 -11.723 24.626 1.00 92.25 490 TYR A C 1
ATOM 3891 O O . TYR A 1 490 ? -26.511 -12.265 23.544 1.00 92.25 490 TYR A O 1
ATOM 3899 N N . ASN A 1 491 ? -27.797 -11.955 25.332 1.00 88.81 491 ASN A N 1
ATOM 3900 C CA . ASN A 1 491 ? -28.897 -12.786 24.885 1.00 88.81 491 ASN A CA 1
ATOM 3901 C C . ASN A 1 491 ? -29.914 -11.927 24.121 1.00 88.81 491 ASN A C 1
ATOM 3903 O O . ASN A 1 491 ? -30.551 -11.052 24.712 1.00 88.81 491 ASN A O 1
ATOM 3907 N N . THR A 1 492 ? -30.098 -12.160 22.820 1.00 87.25 492 THR A N 1
ATOM 3908 C CA . THR A 1 492 ? -30.995 -11.337 21.981 1.00 87.25 492 THR A CA 1
ATOM 3909 C C . THR A 1 492 ? -32.465 -11.419 22.369 1.00 87.25 492 THR A C 1
ATOM 3911 O O . THR A 1 492 ? -33.212 -10.493 22.072 1.00 87.25 492 THR A O 1
ATOM 3914 N N . ASN A 1 493 ? -32.884 -12.492 23.045 1.00 82.94 493 ASN A N 1
ATOM 3915 C CA . ASN A 1 493 ? -34.288 -12.704 23.398 1.00 82.94 493 ASN A CA 1
ATOM 3916 C C . ASN A 1 493 ? -34.673 -12.001 24.711 1.00 82.94 493 ASN A C 1
ATOM 3918 O O . ASN A 1 493 ? -35.844 -11.703 24.922 1.00 82.94 493 ASN A O 1
ATOM 3922 N N . THR A 1 494 ? -33.706 -11.740 25.599 1.00 85.62 494 THR A N 1
ATOM 3923 C CA . THR A 1 494 ? -33.943 -11.110 26.915 1.00 85.62 494 THR A CA 1
ATOM 3924 C C . THR A 1 494 ? -33.282 -9.737 27.072 1.00 85.62 494 THR A C 1
ATOM 3926 O O . THR A 1 494 ? -33.643 -8.982 27.977 1.00 85.62 494 THR A O 1
ATOM 3929 N N . GLY A 1 495 ? -32.324 -9.399 26.203 1.00 89.31 495 GLY A N 1
ATOM 3930 C CA . GLY A 1 495 ? -31.501 -8.193 26.305 1.00 89.31 495 GLY A CA 1
ATOM 3931 C C . GLY A 1 495 ? -30.454 -8.251 27.423 1.00 89.31 495 GLY A C 1
ATOM 3932 O O . GLY A 1 495 ? -29.977 -7.208 27.846 1.00 89.31 495 GLY A O 1
ATOM 3933 N N . ILE A 1 496 ? -30.122 -9.440 27.938 1.00 94.81 496 ILE A N 1
ATOM 3934 C CA . ILE A 1 496 ? -29.214 -9.611 29.082 1.00 94.81 496 ILE A CA 1
ATOM 3935 C C . ILE A 1 496 ? -27.788 -9.919 28.621 1.00 94.81 496 ILE A C 1
ATOM 3937 O O . ILE A 1 496 ? -27.579 -10.855 27.855 1.00 94.81 496 ILE A O 1
ATOM 3941 N N . VAL A 1 497 ? -26.801 -9.170 29.112 1.00 97.19 497 VAL A N 1
ATOM 3942 C CA . VAL A 1 497 ? -25.374 -9.435 28.887 1.00 97.19 497 VAL A CA 1
ATOM 3943 C C . VAL A 1 497 ? -24.947 -10.696 29.648 1.00 97.19 497 VAL A C 1
ATOM 3945 O O . VAL A 1 497 ? -25.150 -10.813 30.853 1.00 97.19 497 VAL A O 1
ATOM 3948 N N . GLU A 1 498 ? -24.343 -11.637 28.923 1.00 93.62 498 GLU A N 1
ATOM 3949 C CA . GLU A 1 498 ? -23.864 -12.933 29.415 1.00 93.62 498 GLU A CA 1
ATOM 3950 C C . GLU A 1 498 ? -22.338 -12.946 29.610 1.00 93.62 498 GLU A C 1
ATOM 3952 O O . GLU A 1 498 ? -21.838 -13.618 30.513 1.00 93.62 498 GLU A O 1
ATOM 3957 N N . LYS A 1 499 ? -21.584 -12.235 28.754 1.00 96.69 499 LYS A N 1
ATOM 3958 C CA . LYS A 1 499 ? -20.111 -12.178 28.792 1.00 96.69 499 LYS A CA 1
ATOM 3959 C C . LYS A 1 499 ? -19.560 -10.817 28.365 1.00 96.69 499 LYS A C 1
ATOM 3961 O O . LYS A 1 499 ? -20.227 -10.077 27.646 1.00 96.69 499 LYS A O 1
ATOM 3966 N N . LEU A 1 500 ? -18.319 -10.524 28.747 1.00 97.75 500 LEU A N 1
ATOM 3967 C CA . LEU A 1 500 ? -17.589 -9.294 28.429 1.00 97.75 500 LEU A CA 1
ATOM 3968 C C . LEU A 1 500 ? -16.276 -9.592 27.688 1.00 97.75 500 LEU A C 1
ATOM 3970 O O . LEU A 1 500 ? -15.652 -10.632 27.912 1.00 97.75 500 LEU A O 1
ATOM 3974 N N . TYR A 1 501 ? -15.848 -8.635 26.866 1.00 95.75 501 TYR A N 1
ATOM 3975 C CA . TYR A 1 501 ? -14.537 -8.572 26.218 1.00 95.75 501 TYR A CA 1
ATOM 3976 C C . TYR A 1 501 ? -13.818 -7.326 26.751 1.00 95.75 501 TYR A C 1
ATOM 3978 O O . TYR A 1 501 ? -14.281 -6.206 26.526 1.00 95.75 501 TYR A O 1
ATOM 3986 N N . LEU A 1 502 ? -12.756 -7.513 27.539 1.00 95.19 502 LEU A N 1
ATOM 3987 C CA . LEU A 1 502 ? -12.123 -6.442 28.326 1.00 95.19 502 LEU A CA 1
ATOM 3988 C C . LEU A 1 502 ? -10.601 -6.598 28.408 1.00 95.19 502 LEU A C 1
ATOM 3990 O O . LEU A 1 502 ? -10.081 -7.663 28.104 1.00 95.19 502 LEU A O 1
ATOM 3994 N N . VAL A 1 503 ? -9.892 -5.563 28.850 1.00 93.69 503 VAL A N 1
ATOM 3995 C CA . VAL A 1 503 ? -8.428 -5.575 29.075 1.00 93.69 503 VAL A CA 1
ATOM 3996 C C . VAL A 1 503 ? -8.088 -5.078 30.482 1.00 93.69 503 VAL A C 1
ATOM 3998 O O . VAL A 1 503 ? -8.900 -4.381 31.098 1.00 93.69 503 VAL A O 1
ATOM 4001 N N . ASP A 1 504 ? -6.900 -5.395 31.002 1.00 92.81 504 ASP A N 1
ATOM 4002 C CA . ASP A 1 504 ? -6.477 -4.957 32.335 1.00 92.81 504 ASP A CA 1
ATOM 4003 C C . ASP A 1 504 ? -5.019 -4.482 32.391 1.00 92.81 504 ASP A C 1
ATOM 4005 O O . ASP A 1 504 ? -4.086 -5.277 32.445 1.00 92.81 504 ASP A O 1
ATOM 4009 N N . SER A 1 505 ? -4.859 -3.168 32.581 1.00 92.06 505 SER A N 1
ATOM 4010 C CA . SER A 1 505 ? -3.593 -2.464 32.843 1.00 92.06 505 SER A CA 1
ATOM 4011 C C . SER A 1 505 ? -2.696 -3.019 33.975 1.00 92.06 505 SER A C 1
ATOM 4013 O O . SER A 1 505 ? -1.584 -2.518 34.169 1.00 92.06 505 SER A O 1
ATOM 4015 N N . ASN A 1 506 ? -3.175 -3.984 34.770 1.00 88.62 506 ASN A N 1
ATOM 4016 C CA . ASN A 1 506 ? -2.413 -4.712 35.787 1.00 88.62 506 ASN A CA 1
ATOM 4017 C C . ASN A 1 506 ? -1.740 -6.007 35.288 1.00 88.62 506 ASN A C 1
ATOM 4019 O O . ASN A 1 506 ? -0.882 -6.526 36.010 1.00 88.62 506 ASN A O 1
ATOM 4023 N N . ASP A 1 507 ? -2.154 -6.585 34.154 1.00 82.56 507 ASP A N 1
ATOM 4024 C CA . ASP A 1 507 ? -1.835 -7.982 33.804 1.00 82.56 507 ASP A CA 1
ATOM 4025 C C . ASP A 1 507 ? -0.454 -8.187 33.145 1.00 82.56 507 ASP A C 1
ATOM 4027 O O . ASP A 1 507 ? 0.101 -9.294 33.182 1.00 82.56 507 ASP A O 1
ATOM 4031 N N . LYS A 1 508 ? 0.142 -7.082 32.673 1.00 72.69 508 LYS A N 1
ATOM 4032 C CA . LYS A 1 508 ? 1.494 -6.937 32.107 1.00 72.69 508 LYS A CA 1
ATOM 4033 C C . LYS A 1 508 ? 1.670 -7.586 30.734 1.00 72.69 508 LYS A C 1
ATOM 4035 O O . LYS A 1 508 ? 2.778 -8.007 30.389 1.00 72.69 508 LYS A O 1
AT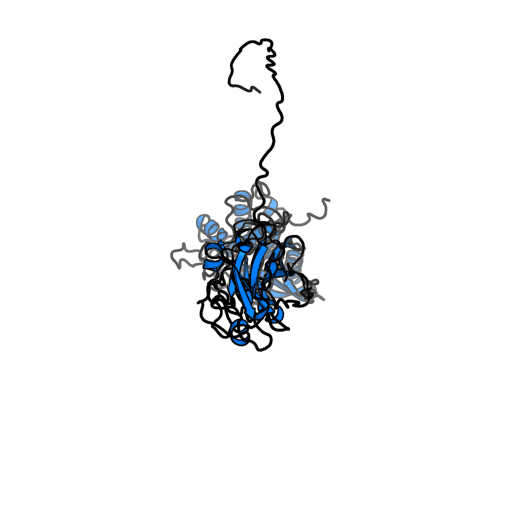OM 4040 N N . LYS A 1 509 ? 0.591 -7.673 29.955 1.00 73.31 509 LYS A N 1
ATOM 4041 C CA . LYS A 1 509 ? 0.539 -8.210 28.591 1.00 73.31 509 LYS A CA 1
ATOM 4042 C C . LYS A 1 509 ? -0.416 -7.363 27.748 1.00 73.31 509 LYS A C 1
ATOM 4044 O O . LYS A 1 509 ? -1.323 -6.755 28.281 1.00 73.31 509 LYS A O 1
ATOM 4049 N N . ALA A 1 510 ? -0.242 -7.356 26.428 1.00 71.88 510 ALA A N 1
ATOM 4050 C CA . ALA A 1 510 ? -1.243 -6.801 25.516 1.00 71.88 510 ALA A CA 1
ATOM 4051 C C . ALA A 1 510 ? -2.224 -7.914 25.101 1.00 71.88 510 ALA A C 1
ATOM 4053 O O . ALA A 1 510 ? -1.994 -8.589 24.095 1.00 71.88 510 ALA A O 1
ATOM 4054 N N . ILE A 1 511 ? -3.262 -8.173 25.906 1.00 79.56 511 ILE A N 1
ATOM 4055 C CA . ILE A 1 511 ? -4.255 -9.235 25.678 1.00 79.56 511 ILE A CA 1
ATOM 4056 C C . ILE A 1 511 ? -5.681 -8.817 26.065 1.00 79.56 511 ILE A C 1
ATOM 4058 O O . ILE A 1 511 ? -5.983 -8.481 27.206 1.00 79.56 511 ILE A O 1
ATOM 4062 N N . MET A 1 512 ? -6.628 -8.988 25.140 1.00 83.75 512 MET A N 1
ATOM 4063 C CA . MET A 1 512 ? -8.044 -8.917 25.493 1.00 83.75 512 MET A CA 1
ATOM 4064 C C . MET A 1 512 ? -8.495 -10.209 26.184 1.00 83.75 512 MET A C 1
ATOM 4066 O O . MET A 1 512 ? -8.399 -11.308 25.635 1.00 83.75 512 MET A O 1
ATOM 4070 N N . TRP A 1 513 ? -9.021 -10.074 27.398 1.00 88.31 513 TRP A N 1
ATOM 4071 C CA . TRP A 1 513 ? -9.647 -11.144 28.160 1.00 88.31 513 TRP A CA 1
ATOM 4072 C C . TRP A 1 513 ? -10.982 -11.482 27.501 1.00 88.31 513 TRP A C 1
ATOM 4074 O O . TRP A 1 513 ? -11.915 -10.671 27.484 1.00 88.31 513 TRP A O 1
ATOM 4084 N N . LEU A 1 514 ? -11.066 -12.687 26.941 1.00 88.12 514 LEU A N 1
ATOM 4085 C CA . LEU A 1 514 ? -12.245 -13.141 26.219 1.00 88.12 514 LEU A CA 1
ATOM 4086 C C . LEU A 1 514 ? -13.269 -13.793 27.148 1.00 88.12 514 LEU A C 1
ATOM 4088 O O . LEU A 1 514 ? -12.914 -14.498 28.091 1.00 88.12 514 LEU A O 1
ATOM 4092 N N . ASP A 1 515 ? -14.548 -13.628 26.805 1.00 88.56 515 ASP A N 1
ATOM 4093 C CA . ASP A 1 515 ? -15.650 -14.425 27.345 1.00 88.56 515 ASP A CA 1
ATOM 4094 C C . ASP A 1 515 ? -15.813 -14.355 28.886 1.00 88.56 515 ASP A C 1
ATOM 4096 O O . ASP A 1 515 ? -16.355 -15.278 29.503 1.00 88.56 515 ASP A O 1
ATOM 4100 N N . VAL A 1 516 ? -15.407 -13.239 29.511 1.00 93.88 516 VAL A N 1
ATOM 4101 C CA . VAL A 1 516 ? -15.502 -13.018 30.968 1.00 93.88 516 VAL A CA 1
ATOM 4102 C C . VAL A 1 516 ? -16.978 -13.040 31.394 1.00 93.88 516 VAL A C 1
ATOM 4104 O O . VAL A 1 516 ? -17.731 -12.171 30.957 1.00 93.88 516 VAL A O 1
ATOM 4107 N N . PRO A 1 517 ? -17.432 -14.001 32.221 1.00 95.12 517 PRO A N 1
ATOM 4108 C CA . PRO A 1 517 ? -18.858 -14.221 32.449 1.00 95.12 517 PRO A CA 1
ATOM 4109 C C . PRO A 1 517 ? -19.476 -13.146 33.347 1.00 95.12 517 PRO A C 1
ATOM 4111 O O . PRO A 1 517 ? -18.872 -12.732 34.339 1.00 95.12 517 PRO A O 1
ATOM 4114 N N . VAL A 1 518 ? -20.711 -12.757 33.036 1.00 96.31 518 VAL A N 1
ATOM 4115 C CA . VAL A 1 518 ? -21.545 -11.904 33.890 1.00 96.31 518 VAL A CA 1
ATOM 4116 C C . VAL A 1 518 ? -22.528 -12.773 34.667 1.00 96.31 518 VAL A C 1
ATOM 4118 O O . VAL A 1 518 ? -23.119 -13.702 34.118 1.00 96.31 518 VAL A O 1
ATOM 4121 N N . SER A 1 519 ? -22.695 -12.502 35.961 1.00 93.25 519 SER A N 1
ATOM 4122 C CA . SER A 1 519 ? -23.639 -13.238 36.808 1.00 93.25 519 SER A CA 1
ATOM 4123 C C . SER A 1 519 ? -24.164 -12.397 37.975 1.00 93.25 519 SER A C 1
ATOM 4125 O O . SER A 1 519 ? -23.771 -11.244 38.162 1.00 93.25 519 SER A O 1
ATOM 4127 N N . VAL A 1 520 ? -25.075 -12.979 38.759 1.00 94.06 520 VAL A N 1
ATOM 4128 C CA . VAL A 1 520 ? -25.530 -12.435 40.043 1.00 94.06 520 VAL A CA 1
ATOM 4129 C C . VAL A 1 520 ? -25.078 -13.389 41.149 1.00 94.06 520 VAL A C 1
ATOM 4131 O O . VAL A 1 520 ? -25.257 -14.601 41.030 1.00 94.06 520 VAL A O 1
ATOM 4134 N N . SER A 1 521 ? -24.477 -12.862 42.215 1.00 92.00 521 SER A N 1
ATOM 4135 C CA . SER A 1 521 ? -24.043 -13.652 43.369 1.00 92.00 521 SER A CA 1
ATOM 4136 C C . SER A 1 521 ? -25.230 -14.192 44.178 1.00 92.00 521 SER A C 1
ATOM 4138 O O . SER A 1 521 ? -26.351 -13.687 44.105 1.00 92.00 521 SER A O 1
ATOM 4140 N N . THR A 1 522 ? -24.966 -15.152 45.067 1.00 90.38 522 THR A N 1
ATOM 4141 C CA . THR A 1 522 ? -25.932 -15.600 46.091 1.00 90.38 522 THR A CA 1
ATOM 4142 C C . THR A 1 522 ? -26.356 -14.492 47.066 1.00 90.38 522 THR A C 1
ATOM 4144 O O . THR A 1 522 ? -27.373 -14.631 47.737 1.00 90.38 522 THR A O 1
ATOM 4147 N N . SER A 1 523 ? -25.609 -13.384 47.129 1.00 89.06 523 SER A N 1
ATOM 4148 C CA . SER A 1 523 ? -25.932 -12.166 47.885 1.00 89.06 523 SER A CA 1
ATOM 4149 C C . SER A 1 523 ? -26.588 -11.063 47.035 1.00 89.06 523 SER A C 1
ATOM 4151 O O . SER A 1 523 ? -26.705 -9.929 47.495 1.00 89.06 523 SER A O 1
ATOM 4153 N N . GLY A 1 524 ? -27.010 -11.368 45.800 1.00 90.25 524 GLY A N 1
ATOM 4154 C CA . GLY A 1 524 ? -27.709 -10.432 44.912 1.00 90.25 524 GLY A CA 1
ATOM 4155 C C . GLY A 1 524 ? -26.820 -9.386 44.230 1.00 90.25 524 GLY A C 1
ATOM 4156 O O . GLY A 1 524 ? -27.340 -8.440 43.644 1.00 90.25 524 GLY A O 1
ATOM 4157 N N . LYS A 1 525 ? -25.490 -9.521 44.301 1.00 92.69 525 LYS A N 1
ATOM 4158 C CA . LYS A 1 525 ? -24.532 -8.573 43.710 1.00 92.69 525 LYS A CA 1
ATOM 4159 C C . LYS A 1 525 ? -24.235 -8.909 42.253 1.00 92.69 525 LYS A C 1
ATOM 4161 O O . LYS A 1 525 ? -24.144 -10.081 41.902 1.00 92.69 525 LYS A O 1
ATOM 4166 N N . LEU A 1 526 ? -24.058 -7.891 41.414 1.00 95.62 526 LEU A N 1
ATOM 4167 C CA . LEU A 1 526 ? -23.646 -8.067 40.019 1.00 95.62 526 LEU A CA 1
ATOM 4168 C C . LEU A 1 526 ? -22.158 -8.419 39.956 1.00 95.62 526 LEU A C 1
ATOM 4170 O O . LEU A 1 526 ? -21.346 -7.756 40.596 1.00 95.62 526 LEU A O 1
ATOM 4174 N N . MET A 1 527 ? -21.801 -9.438 39.177 1.00 95.38 527 MET A N 1
ATOM 4175 C CA . MET A 1 527 ? -20.442 -9.977 39.102 1.00 95.38 527 MET A CA 1
ATOM 4176 C C . MET A 1 527 ? -19.909 -9.976 37.665 1.00 95.38 527 MET A C 1
ATOM 4178 O O . MET A 1 527 ? -20.606 -10.413 36.749 1.00 95.38 527 MET A O 1
ATOM 4182 N N . ALA A 1 528 ? -18.654 -9.557 37.484 1.00 94.62 528 ALA A N 1
ATOM 4183 C CA . ALA A 1 528 ? -17.873 -9.718 36.256 1.00 94.62 528 ALA A CA 1
ATOM 4184 C C . ALA A 1 528 ? -16.695 -10.663 36.542 1.00 94.62 528 ALA A C 1
ATOM 4186 O O . ALA A 1 528 ? -15.695 -10.282 37.163 1.00 94.62 528 ALA A O 1
ATOM 4187 N N . GLY A 1 529 ? -16.834 -11.927 36.141 1.00 91.81 529 GLY A N 1
ATOM 4188 C CA . GLY A 1 529 ? -15.994 -13.008 36.650 1.00 91.81 529 GLY A CA 1
ATOM 4189 C C . GLY A 1 529 ? -16.145 -13.137 38.178 1.00 91.81 529 GLY A C 1
ATOM 4190 O O . GLY A 1 529 ? -17.272 -13.150 38.673 1.00 91.81 529 GLY A O 1
ATOM 4191 N N . PRO A 1 530 ? -15.046 -13.213 38.952 1.00 90.62 530 PRO A N 1
ATOM 4192 C CA . PRO A 1 530 ? -15.095 -13.333 40.411 1.00 90.62 530 PRO A CA 1
ATOM 4193 C C . PRO A 1 530 ? -15.222 -11.987 41.158 1.00 90.62 530 PRO A C 1
ATOM 4195 O O . PRO A 1 530 ? -15.098 -11.969 42.382 1.00 90.62 530 PRO A O 1
ATOM 4198 N N . HIS A 1 531 ? -15.427 -10.861 40.462 1.00 93.25 531 HIS A N 1
ATOM 4199 C CA . HIS A 1 531 ? -15.404 -9.516 41.055 1.00 93.25 531 HIS A CA 1
ATOM 4200 C C . HIS A 1 531 ? -16.775 -8.838 41.026 1.00 93.25 531 HIS A C 1
ATOM 4202 O O . HIS A 1 531 ? -17.450 -8.868 39.998 1.00 93.25 531 HIS A O 1
ATOM 4208 N N . GLU A 1 532 ? -17.166 -8.201 42.133 1.00 95.38 532 GLU A N 1
ATOM 4209 C CA . GLU A 1 532 ? -18.390 -7.391 42.194 1.00 95.38 532 GLU A CA 1
ATOM 4210 C C . GLU A 1 532 ? -18.232 -6.140 41.317 1.00 95.38 532 GLU A C 1
ATOM 4212 O O . GLU A 1 532 ? -17.206 -5.462 41.383 1.00 95.38 532 GLU A O 1
ATOM 4217 N N . ILE A 1 533 ? -19.241 -5.836 40.504 1.00 96.00 533 ILE A N 1
ATOM 4218 C CA . ILE A 1 533 ? -19.295 -4.657 39.635 1.00 96.00 533 ILE A CA 1
ATOM 4219 C C . ILE A 1 533 ? -19.665 -3.434 40.476 1.00 96.00 533 ILE A C 1
ATOM 4221 O O . ILE A 1 533 ? -20.717 -3.413 41.110 1.00 96.00 533 ILE A O 1
ATOM 4225 N N . SER A 1 534 ? -18.802 -2.415 40.471 1.00 94.00 534 SER A N 1
ATOM 4226 C CA . SER A 1 534 ? -19.030 -1.154 41.184 1.00 94.00 534 SER A CA 1
ATOM 4227 C C . SER A 1 534 ? -19.730 -0.118 40.308 1.00 94.00 534 SER A C 1
ATOM 4229 O O . SER A 1 534 ? -20.594 0.610 40.787 1.00 94.00 534 SER A O 1
ATOM 4231 N N . SER A 1 535 ? -19.328 -0.030 39.039 1.00 95.31 535 SER A N 1
ATOM 4232 C CA . SER A 1 535 ? -19.710 1.053 38.133 1.00 95.31 535 SER A CA 1
ATOM 4233 C C . SER A 1 535 ? -19.468 0.687 36.666 1.00 95.31 535 SER A C 1
ATOM 4235 O O . SER A 1 535 ? -18.701 -0.225 36.350 1.00 95.31 535 SER A O 1
ATOM 4237 N N . LEU A 1 536 ? -20.110 1.428 35.772 1.00 97.50 536 LEU A N 1
ATOM 4238 C CA . LEU A 1 536 ? -19.852 1.482 34.336 1.00 97.50 536 LEU A CA 1
ATOM 4239 C C . LEU A 1 536 ? -19.700 2.952 33.941 1.00 97.50 536 LEU A C 1
ATOM 4241 O O . LEU A 1 536 ? -20.408 3.794 34.488 1.00 97.50 536 LEU A O 1
ATOM 4245 N N . SER A 1 537 ? -18.854 3.234 32.960 1.00 97.19 537 SER A N 1
ATOM 4246 C CA . SER A 1 537 ? -18.761 4.554 32.323 1.00 97.19 537 SER A CA 1
ATOM 4247 C C . SER A 1 537 ? -18.750 4.374 30.808 1.00 97.19 537 SER A C 1
ATOM 4249 O O . SER A 1 537 ? -18.340 3.317 30.324 1.00 97.19 537 SER A O 1
ATOM 4251 N N . VAL A 1 538 ? -19.172 5.381 30.048 1.00 97.50 538 VAL A N 1
ATOM 4252 C CA . VAL A 1 538 ? -19.104 5.398 28.580 1.00 97.50 538 VAL A CA 1
ATOM 4253 C C . VAL A 1 538 ? -18.548 6.733 28.094 1.00 97.50 538 VAL A C 1
ATOM 4255 O O . VAL A 1 538 ? -18.876 7.782 28.639 1.00 97.50 538 VAL A O 1
ATOM 4258 N N . LEU A 1 539 ? -17.697 6.684 27.069 1.00 97.56 539 LEU A N 1
ATOM 4259 C CA . LEU A 1 539 ? -17.257 7.838 26.287 1.00 97.56 539 LEU A CA 1
ATOM 4260 C C . LEU A 1 539 ? -17.799 7.662 24.865 1.00 97.56 539 LEU A C 1
ATOM 4262 O O . LEU A 1 539 ? -17.443 6.703 24.176 1.00 97.56 539 LEU A O 1
ATOM 4266 N N . TYR A 1 540 ? -18.676 8.567 24.444 1.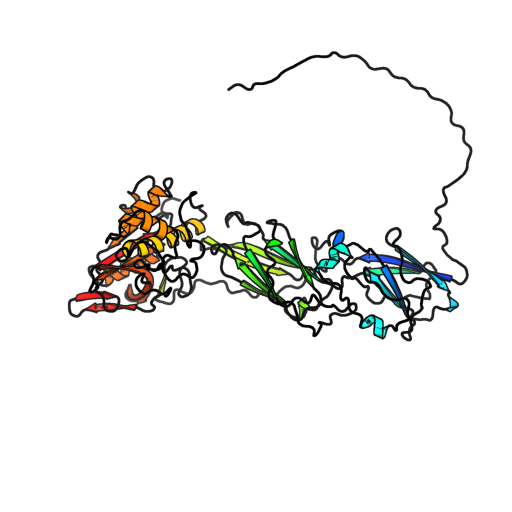00 95.81 540 TYR A N 1
ATOM 4267 C CA . TYR A 1 540 ? -19.262 8.590 23.108 1.00 95.81 540 TYR A CA 1
ATOM 4268 C C . TYR A 1 540 ? -18.304 9.256 22.117 1.00 95.81 540 TYR A C 1
ATOM 4270 O O . TYR A 1 540 ? -17.705 10.294 22.412 1.00 95.81 540 TYR A O 1
ATOM 4278 N N . ALA A 1 541 ? -18.157 8.664 20.932 1.00 87.69 541 ALA A N 1
ATOM 4279 C CA . ALA A 1 541 ? -17.453 9.275 19.812 1.00 87.69 541 ALA A CA 1
ATOM 4280 C C . ALA A 1 541 ? -18.088 10.623 19.440 1.00 87.69 541 ALA A C 1
ATOM 4282 O O . ALA A 1 541 ? -19.282 10.834 19.647 1.00 87.69 541 ALA A O 1
ATOM 4283 N N . HIS A 1 542 ? -17.309 11.522 18.835 1.00 83.94 542 HIS A N 1
ATOM 4284 C CA . HIS A 1 542 ? -17.858 12.684 18.128 1.00 83.94 542 HIS A CA 1
ATOM 4285 C C . HIS A 1 542 ? -18.944 12.244 17.115 1.00 83.94 542 HIS A C 1
ATOM 4287 O O . HIS A 1 542 ? -18.848 11.134 16.592 1.00 83.94 542 HIS A O 1
ATOM 4293 N N . PRO A 1 543 ? -19.998 13.039 16.846 1.00 84.44 543 PRO A N 1
ATOM 4294 C CA . PRO A 1 543 ? -20.386 14.322 17.458 1.00 84.44 543 PRO A CA 1
ATOM 4295 C C . PRO A 1 543 ? -21.078 14.213 18.835 1.00 84.44 543 PRO A C 1
ATOM 4297 O O . PRO A 1 543 ? -21.714 15.166 19.278 1.00 84.44 543 PRO A O 1
ATOM 4300 N N . GLY A 1 544 ? -20.960 13.074 19.520 1.00 82.69 544 GLY A N 1
ATOM 4301 C CA . GLY A 1 544 ? -21.646 12.793 20.777 1.00 82.69 544 GLY A CA 1
ATOM 4302 C C . GLY A 1 544 ? -23.034 12.183 20.566 1.00 82.69 544 GLY A C 1
ATOM 4303 O O . GLY A 1 544 ? -23.497 11.953 19.443 1.00 82.69 544 GLY A O 1
ATOM 4304 N N . ARG A 1 545 ? -23.710 11.891 21.676 1.00 76.06 545 ARG A N 1
ATOM 4305 C CA . ARG A 1 545 ? -25.046 11.291 21.693 1.00 76.06 545 ARG A CA 1
ATOM 4306 C C . ARG A 1 545 ? -26.093 12.275 21.143 1.00 76.06 545 ARG A C 1
ATOM 4308 O O . ARG A 1 545 ? -26.119 13.437 21.529 1.00 76.06 545 ARG A O 1
ATOM 4315 N N . ASN A 1 546 ? -27.015 11.782 20.309 1.00 56.72 546 ASN A N 1
ATOM 4316 C CA . ASN A 1 546 ? -28.194 12.504 19.784 1.00 56.72 546 ASN A CA 1
ATOM 4317 C C . ASN A 1 546 ? -27.965 13.624 18.738 1.00 56.72 546 ASN A C 1
ATOM 4319 O O . ASN A 1 546 ? -28.828 14.483 18.581 1.00 56.72 546 ASN A O 1
ATOM 4323 N N . ALA A 1 547 ? -26.889 13.603 17.944 1.00 45.22 547 ALA A N 1
ATOM 4324 C CA . ALA A 1 547 ? -26.741 14.552 16.823 1.00 45.22 547 ALA A CA 1
ATOM 4325 C C . ALA A 1 547 ? -27.775 14.372 15.679 1.00 45.22 547 ALA A C 1
ATOM 4327 O O . ALA A 1 547 ? -27.951 15.261 14.848 1.00 45.22 547 ALA A O 1
ATOM 4328 N N . SER A 1 548 ? -28.497 13.247 15.637 1.00 36.53 548 SER A N 1
ATOM 4329 C CA . SER A 1 548 ? -29.471 12.873 14.595 1.00 36.53 548 SER A CA 1
ATOM 4330 C C . SER A 1 548 ? -30.832 13.597 14.665 1.00 36.53 548 SER A C 1
ATOM 4332 O O . SER A 1 548 ? -31.824 13.105 14.126 1.00 36.53 548 SER A O 1
ATOM 4334 N N . THR A 1 549 ? -30.891 14.769 15.301 1.00 33.75 549 THR A N 1
ATOM 4335 C CA . THR A 1 549 ? -32.057 15.677 15.322 1.00 33.75 549 THR A CA 1
ATOM 4336 C C . THR A 1 549 ? -31.750 17.090 14.804 1.00 33.75 549 THR A C 1
ATOM 4338 O O . THR A 1 549 ? -32.601 17.972 14.921 1.00 33.75 549 THR A O 1
ATOM 4341 N N . LEU A 1 550 ? -30.570 17.319 14.210 1.00 30.50 550 LEU A N 1
ATOM 4342 C CA . LEU A 1 550 ? -30.171 18.608 13.622 1.00 30.50 550 LEU A CA 1
ATOM 4343 C C . LEU A 1 550 ? -29.531 18.479 12.223 1.00 30.50 550 LEU A C 1
ATOM 4345 O O . LEU A 1 550 ? -28.430 18.983 12.005 1.00 30.50 550 LEU A O 1
ATOM 4349 N N . LEU A 1 551 ? -30.242 17.843 11.281 1.00 28.23 551 LEU A N 1
ATOM 4350 C CA . LEU A 1 551 ? -30.258 18.174 9.839 1.00 28.23 551 LEU A CA 1
ATOM 4351 C C . LEU A 1 551 ? -31.402 17.443 9.115 1.00 28.23 551 LEU A C 1
ATOM 4353 O O . LEU A 1 551 ? -31.554 16.225 9.352 1.00 28.23 551 LEU A O 1
#

Sequence (551 aa):
MSLNKYFVSSGMSIIGFLIIILFVFTTVSCSEERDVFTADSVNGMKVLEFKIQLNDFNGTSDSNPTEKERSIKQLCLFLFQNNGDELVQEDRYHEIENGKIRVTIPESEIKTGLKAYLIANMSFSNDPITEAELLQLKSTRRPEDFIGDGFPMCTSVLPIASDKAAPVVIEALLERVPSAFYIQVEENAAAGIIYNNSYRIEVEGLQIQEGALFSNTVTVLPAQGKTNYSSKLTAVNTPENVAYFYQSQRIKIYITPNDPNLGKTKIIMIENSESASRNKKFLLKIKPVKTIKQAVDFRIQVAEWETAVILVEVPLLTDVPHKPGILFAEGVSLDSGWYDLNKSFGQGGFSNDSNMCWAAVTTNMIQWWQDRYIADGNVLPVGAPNGFTPGREHANFRQLAIFDAFASHFSNVGGHEVSGVAWYFPKYFPELFPNTDHFFDHTYYDDKFPKNLKEFSDFIINGFKERGVLSIGTFMRTGQHTRSLWGCKYNTNTGIVEKLYLVDSNDKKAIMWLDVPVSVSTSGKLMAGPHEISSLSVLYAHPGRNASTLL

Foldseek 3Di:
DDDDDDDDDDDDDDDDDDDDDDDDDDDDDDDDPDPPPPPQDDPQKAKEKEQAAEDFQPFDDPSDDDPLQVDFPWKFKWKADPVFWTPQDPGRTFDQDPRIGIDMGGLVSDDAFMKMKMKGLDDDDSDIDGNVVLQQDKDQDFFVCCSVRNFIKMFAIWTFDSPDRPPRYTHTYIFGQKEFEWEAEADDLLAPDDALLQKWKWKWFFAGGIAGHNDLDADPDHTDGTGTQSVQRHDHRDTTTSTIGGQTQKMKMWIAGPDCLQDHIDIDIDHNVLSSDGSWYWYWYFYWDLDPLLGTYTDTDIDRNDDPPDPPPPDPPPPVPCPQFKFFFRPDDQVDLFFFAAACCCPPVADHQPQVLQVSQLQRQVQSLVSSCVSNRDDFAPPQFYFFDPPLCPPLHRGGRLVVVVSVPDDNHHDHSLVSCQVRCCVRPCVLPVHSVCCVVQFFKDKDQQQAQQSVLCCQVVLRVQNKWKKWWWQDPVGIGIWTWGMFGARNVPSGTAFTFIHGNHPSDGHTDPGQGWDADPVRFTDRRPTGTGMMMIGHHPPGGPPVPPD

InterPro domains:
  IPR015117 Ig protease IdeS [PF09028] (335-374)
  IPR038765 Papain-like cysteine peptidase superfamily [SSF54001] (321-524)